Protein AF-A0A2S4UJG7-F1 (afdb_monomer_lite)

Secondary structure (DSSP, 8-state):
--HHHHHHHTT--SHHHHHHHHHTTSS-TT--HHHHHHHHHHHHHHTSSTTT--STT-HHHHHHHHHHHHHHHHHHHTTSSPPPPSS-GGG-----HHHHHHHHHHHHHHHHHHHHHHHHHHHHHTT----HHHH--THHHHHHHHHHHHH--BS-GGGGGGSB-SSS-----S-HHHHHTT-------SHHHHHHHHHTT-EEGGG--GGGGGSEEEEETTEEEEEES-HHHHHHHHHHHHHHTSS-TT-EEEEETTTTEEEEE--SS--EEEEEEEETTEES--HHHHHHHHHTB-PPPS-TTSPPPTTTT-B-SHHHHHHTTSEEEEETTGGGG--EES-HHHHHHHHHHHHH-S-------TTSPPPPGGGGG-----EE-S-GGGGS-TTTTTSSSGGGS-HHHHHHHHHHTTTTHHHHHTTS-----------

Structure (mmCIF, N/CA/C/O backbone):
data_AF-A0A2S4UJG7-F1
#
_entry.id   AF-A0A2S4UJG7-F1
#
loop_
_atom_site.group_PDB
_atom_site.id
_atom_site.type_symbol
_atom_site.label_atom_id
_atom_site.label_alt_id
_atom_site.label_comp_id
_atom_site.label_asym_id
_atom_site.label_entity_id
_atom_site.label_seq_id
_atom_site.pdbx_PDB_ins_code
_atom_site.Cartn_x
_atom_site.Cartn_y
_atom_site.Cartn_z
_atom_site.occupancy
_atom_site.B_iso_or_equiv
_atom_site.auth_seq_id
_atom_site.auth_comp_id
_atom_site.auth_asym_id
_atom_site.auth_atom_id
_atom_site.pdbx_PDB_model_num
ATOM 1 N N . MET A 1 1 ? -19.869 -29.076 2.966 1.00 80.56 1 MET A N 1
ATOM 2 C CA . MET A 1 1 ? -19.129 -28.437 4.079 1.00 80.56 1 MET A CA 1
ATOM 3 C C . MET A 1 1 ? -19.981 -27.490 4.918 1.00 80.56 1 MET A C 1
ATOM 5 O O . MET A 1 1 ? -19.703 -27.386 6.096 1.00 80.56 1 MET A O 1
ATOM 9 N N . LEU A 1 2 ? -21.026 -26.848 4.376 1.00 91.19 2 LEU A N 1
ATOM 10 C CA . LEU A 1 2 ? -21.854 -25.906 5.152 1.00 91.19 2 LEU A CA 1
ATOM 11 C C . LEU A 1 2 ? -22.964 -26.556 5.999 1.00 91.19 2 LEU A C 1
ATOM 13 O O . LEU A 1 2 ? -23.430 -25.937 6.946 1.00 91.19 2 LEU A O 1
ATOM 17 N N . LYS A 1 3 ? -23.379 -27.793 5.684 1.00 92.75 3 LYS A N 1
ATOM 18 C CA . LYS A 1 3 ? -24.480 -28.483 6.380 1.00 92.75 3 LYS A CA 1
ATOM 19 C C . LYS A 1 3 ? -24.284 -28.576 7.909 1.00 92.75 3 LYS A C 1
ATOM 21 O O . LYS A 1 3 ? -25.210 -28.173 8.601 1.00 92.75 3 LYS A O 1
ATOM 26 N N . PRO A 1 4 ? -23.114 -28.988 8.442 1.00 94.12 4 PRO A N 1
ATOM 27 C CA . PRO A 1 4 ? -22.906 -29.037 9.893 1.00 94.12 4 PRO A CA 1
ATOM 28 C C . PRO A 1 4 ? -23.055 -27.662 10.560 1.00 94.12 4 PRO A C 1
ATOM 30 O O . PRO A 1 4 ? -23.699 -27.538 11.591 1.00 94.12 4 PRO A O 1
ATOM 33 N N . CYS A 1 5 ? -22.551 -26.599 9.921 1.00 92.25 5 CYS A N 1
ATOM 34 C CA . CYS A 1 5 ? -22.690 -25.235 10.437 1.00 92.25 5 CYS A CA 1
ATOM 35 C C . CYS A 1 5 ? -24.155 -24.771 10.489 1.00 92.25 5 CYS A C 1
ATOM 37 O O . CYS A 1 5 ? -24.526 -23.992 11.363 1.00 92.25 5 CYS A O 1
ATOM 39 N N . LEU A 1 6 ? -24.987 -25.230 9.547 1.00 91.94 6 LEU A N 1
ATOM 40 C CA . LEU A 1 6 ? -26.423 -24.948 9.555 1.00 91.94 6 LEU A CA 1
ATOM 41 C C . LEU A 1 6 ? -27.137 -25.741 10.655 1.00 91.94 6 LEU A C 1
ATOM 43 O O . LEU A 1 6 ? -27.975 -25.174 11.351 1.00 91.94 6 LEU A O 1
ATOM 47 N N . GLU A 1 7 ? -26.777 -27.010 10.851 1.00 94.12 7 GLU A N 1
ATOM 48 C CA . GLU A 1 7 ? -27.315 -27.847 11.932 1.00 94.12 7 GLU A CA 1
ATOM 49 C C . GLU A 1 7 ? -27.023 -27.233 13.316 1.00 94.12 7 GLU A C 1
ATOM 51 O O . GLU A 1 7 ? -27.933 -27.141 14.140 1.00 94.12 7 GLU A O 1
ATOM 56 N N . ASP A 1 8 ? -25.821 -26.687 13.533 1.00 92.19 8 ASP A N 1
ATOM 57 C CA . ASP A 1 8 ? -25.451 -25.987 14.775 1.00 92.19 8 ASP A CA 1
ATOM 58 C C . ASP A 1 8 ? -26.303 -24.733 15.046 1.00 92.19 8 ASP A C 1
ATOM 60 O O . ASP A 1 8 ? -26.598 -24.400 16.197 1.00 92.19 8 ASP A O 1
ATOM 64 N N . SER A 1 9 ? -26.708 -24.020 13.990 1.00 92.69 9 SER A N 1
ATOM 65 C CA . SER A 1 9 ? -27.548 -22.817 14.095 1.00 92.69 9 SER A CA 1
ATOM 66 C C . SER A 1 9 ? -29.039 -23.107 14.282 1.00 92.69 9 SER A C 1
ATOM 68 O O . SER A 1 9 ? -29.785 -22.205 14.659 1.00 92.69 9 SER A O 1
ATOM 70 N N . PHE A 1 10 ? -29.483 -24.352 14.076 1.00 93.00 10 PHE A N 1
ATOM 71 C CA . PHE A 1 10 ? -30.899 -24.731 14.078 1.00 93.00 10 PHE A CA 1
ATOM 72 C C . PHE A 1 10 ? -31.697 -24.306 15.333 1.00 93.00 10 PHE A C 1
ATOM 74 O O . PHE A 1 10 ? -32.865 -23.943 15.186 1.00 93.00 10 PHE A O 1
ATOM 81 N N . PRO A 1 11 ? -31.131 -24.274 16.558 1.00 93.75 11 PRO A N 1
ATOM 82 C CA . PRO A 1 11 ? -31.857 -23.796 17.738 1.00 93.75 11 PRO A CA 1
ATOM 83 C C . PRO A 1 11 ? -32.218 -22.299 17.720 1.00 93.75 11 PRO A C 1
ATOM 85 O O . PRO A 1 11 ? -33.034 -21.863 18.531 1.00 93.75 11 PRO A O 1
ATOM 88 N N . ILE A 1 12 ? -31.604 -21.495 16.847 1.00 94.00 12 ILE A N 1
ATOM 89 C CA . ILE A 1 12 ? -31.778 -20.041 16.785 1.00 94.00 12 ILE A CA 1
ATOM 90 C C . ILE A 1 12 ? -32.483 -19.687 15.472 1.00 94.00 12 ILE A C 1
ATOM 92 O O . ILE A 1 12 ? -31.860 -19.641 14.418 1.00 94.00 12 ILE A O 1
ATOM 96 N N . GLN A 1 13 ? -33.787 -19.421 15.547 1.00 92.75 13 GLN A N 1
ATOM 97 C CA . GLN A 1 13 ? -34.616 -19.081 14.377 1.00 92.75 13 GLN A CA 1
ATOM 98 C C . GLN A 1 13 ? -34.970 -17.587 14.306 1.00 92.75 13 GLN A C 1
ATOM 100 O O . GLN A 1 13 ? -35.246 -17.060 13.233 1.00 92.75 13 GLN A O 1
ATOM 105 N N . GLU A 1 14 ? -34.932 -16.885 15.442 1.00 95.25 14 GLU A N 1
ATOM 106 C CA . GLU A 1 14 ? -35.290 -15.469 15.539 1.00 95.25 14 GLU A CA 1
ATOM 107 C C . GLU A 1 14 ? -34.059 -14.581 15.750 1.00 95.25 14 GLU A C 1
ATOM 109 O O . GLU A 1 14 ? -33.149 -14.910 16.521 1.00 95.25 14 GLU A O 1
ATOM 114 N N . GLN A 1 15 ? -34.065 -13.402 15.121 1.00 91.94 15 GLN A N 1
ATOM 115 C CA . GLN A 1 15 ? -32.984 -12.419 15.240 1.00 91.94 15 GLN A CA 1
ATOM 116 C C . GLN A 1 15 ? -32.762 -11.977 16.692 1.00 91.94 15 GLN A C 1
ATOM 118 O O . GLN A 1 15 ? -31.618 -11.855 17.128 1.00 91.94 15 GLN A O 1
ATOM 123 N N . GLU A 1 16 ? -33.830 -11.774 17.468 1.00 93.75 16 GLU A N 1
ATOM 124 C CA . GLU A 1 16 ? -33.702 -11.384 18.876 1.00 93.75 16 GLU A CA 1
ATOM 125 C C . GLU A 1 16 ? -32.988 -12.445 19.715 1.00 93.75 16 GLU A C 1
ATOM 127 O O . GLU A 1 16 ? -32.179 -12.116 20.583 1.00 93.75 16 GLU A O 1
ATOM 132 N N . VAL A 1 17 ? -33.260 -13.726 19.454 1.00 94.12 17 VAL A N 1
ATOM 133 C CA . VAL A 1 17 ? -32.611 -14.840 20.156 1.00 94.12 17 VAL A CA 1
ATOM 134 C C . VAL A 1 17 ? -31.121 -14.878 19.813 1.00 94.12 17 VAL A C 1
ATOM 136 O O . VAL A 1 17 ? -30.291 -15.081 20.702 1.00 94.12 17 VAL A O 1
ATOM 139 N N . ALA A 1 18 ? -30.763 -14.602 18.555 1.00 94.00 18 ALA A N 1
ATOM 140 C CA . ALA A 1 18 ? -29.372 -14.487 18.121 1.00 94.00 18 ALA A CA 1
ATOM 141 C C . ALA A 1 18 ? -28.648 -13.306 18.794 1.00 94.00 18 ALA A C 1
ATOM 143 O O . ALA A 1 18 ? -27.538 -13.458 19.308 1.00 94.00 18 ALA A O 1
ATOM 144 N N . LEU A 1 19 ? -29.287 -12.135 18.847 1.00 93.44 19 LEU A N 1
ATOM 145 C CA . LEU A 1 19 ? -28.739 -10.949 19.509 1.00 93.44 19 LEU A CA 1
ATOM 146 C C . LEU A 1 19 ? -28.573 -11.172 21.018 1.00 93.44 19 LEU A C 1
ATOM 148 O O . LEU A 1 19 ? -27.538 -10.817 21.583 1.00 93.44 19 LEU A O 1
ATOM 152 N N . ASP A 1 20 ? -29.535 -11.823 21.676 1.00 92.25 20 ASP A N 1
ATOM 153 C CA . ASP A 1 20 ? -29.413 -12.178 23.091 1.00 92.25 20 ASP A CA 1
ATOM 154 C C . ASP A 1 20 ? -28.270 -13.180 23.326 1.00 92.25 20 ASP A C 1
ATOM 156 O O . ASP A 1 20 ? -27.516 -13.051 24.294 1.00 92.25 20 ASP A O 1
ATOM 160 N N . PHE A 1 21 ? -28.084 -14.146 22.421 1.00 92.19 21 PHE A N 1
ATOM 161 C CA . PHE A 1 21 ? -26.987 -15.116 22.474 1.00 92.19 21 PHE A CA 1
ATOM 162 C C . PHE A 1 21 ? -25.604 -14.451 22.393 1.00 92.19 21 PHE A C 1
ATOM 164 O O . PHE A 1 21 ? -24.683 -14.868 23.108 1.00 92.19 21 PHE A O 1
ATOM 171 N N . ILE A 1 22 ? -25.466 -13.411 21.563 1.00 92.19 22 ILE A N 1
ATOM 172 C CA . ILE A 1 22 ? -24.257 -12.579 21.467 1.00 92.19 22 ILE A CA 1
ATOM 173 C C . ILE A 1 22 ? -24.094 -11.748 22.743 1.00 92.19 22 ILE A C 1
ATOM 175 O O . ILE A 1 22 ? -23.045 -11.798 23.384 1.00 92.19 22 ILE A O 1
ATOM 179 N N . GLY A 1 23 ? -25.144 -11.035 23.160 1.00 89.94 23 GLY A N 1
ATOM 180 C CA . GLY A 1 23 ? -25.108 -10.141 24.317 1.00 89.94 23 GLY A CA 1
ATOM 181 C C . GLY A 1 23 ? -24.772 -10.854 25.630 1.00 89.94 23 GLY A C 1
ATOM 182 O O . GLY A 1 23 ? -24.049 -10.303 26.457 1.00 89.94 23 GLY A O 1
ATOM 183 N N . ARG A 1 24 ? -25.211 -12.109 25.813 1.00 89.38 24 ARG A N 1
ATOM 184 C CA . ARG A 1 24 ? -24.836 -12.950 26.970 1.00 89.38 24 ARG A CA 1
ATOM 185 C C . ARG A 1 24 ? -23.340 -13.261 27.051 1.00 89.38 24 ARG A C 1
ATOM 187 O O . ARG A 1 24 ? -22.842 -13.493 28.146 1.00 89.38 24 ARG A O 1
ATOM 194 N N . ARG A 1 25 ? -22.643 -13.298 25.912 1.00 89.88 25 ARG A N 1
ATOM 195 C CA . ARG A 1 25 ? -21.194 -13.560 25.813 1.00 89.88 25 ARG A CA 1
ATOM 196 C C . ARG A 1 25 ? -20.362 -12.278 25.773 1.00 89.88 25 ARG A C 1
ATOM 198 O O . ARG A 1 25 ? -19.149 -12.337 25.591 1.00 89.88 25 ARG A O 1
ATOM 205 N N . GLY A 1 26 ? -21.016 -11.132 25.937 1.00 84.19 26 GLY A N 1
ATOM 206 C CA . GLY A 1 26 ? -20.371 -9.842 26.096 1.00 84.19 26 GLY A CA 1
ATOM 207 C C . GLY A 1 26 ? -19.543 -9.738 27.372 1.00 84.19 26 GLY A C 1
ATOM 208 O O . GLY A 1 26 ? -19.670 -10.535 28.299 1.00 84.19 26 GLY A O 1
ATOM 209 N N . THR A 1 27 ? -18.720 -8.695 27.449 1.00 84.12 27 THR A N 1
ATOM 210 C CA . THR A 1 27 ? -17.917 -8.401 28.647 1.00 84.12 27 THR A CA 1
ATOM 211 C C . THR A 1 27 ? -18.762 -7.914 29.827 1.00 84.12 27 THR A C 1
ATOM 213 O O . THR A 1 27 ? -18.353 -8.064 30.977 1.00 84.12 27 THR A O 1
ATOM 216 N N . ALA A 1 28 ? -19.939 -7.342 29.563 1.00 78.88 28 ALA A N 1
ATOM 217 C CA . ALA A 1 28 ? -20.865 -6.866 30.583 1.00 78.88 28 ALA A CA 1
ATOM 218 C C . ALA A 1 28 ? -21.823 -7.986 31.025 1.00 78.88 28 ALA A C 1
ATOM 220 O O . ALA A 1 28 ? -22.809 -8.291 30.352 1.00 78.88 28 ALA A O 1
ATOM 221 N N . THR A 1 29 ? -21.540 -8.594 32.177 1.00 79.94 29 THR A N 1
ATOM 222 C CA . THR A 1 29 ? -22.391 -9.625 32.785 1.00 79.94 29 THR A CA 1
ATOM 223 C C . THR A 1 29 ? -23.567 -9.002 33.553 1.00 79.94 29 THR A C 1
ATOM 225 O O . THR A 1 29 ? -23.486 -7.883 34.053 1.00 79.94 29 THR A O 1
ATOM 228 N N . GLY A 1 30 ? -24.701 -9.712 33.631 1.00 80.38 30 GLY A N 1
ATOM 229 C CA . GLY A 1 30 ? -25.866 -9.288 34.428 1.00 80.38 30 GLY A CA 1
ATOM 230 C C . GLY A 1 30 ? -26.796 -8.247 33.782 1.00 80.38 30 GLY A C 1
ATOM 231 O O . GLY A 1 30 ? -27.670 -7.704 34.453 1.00 80.38 30 GLY A O 1
ATOM 232 N N . LEU A 1 31 ? -26.649 -7.962 32.485 1.00 84.81 31 LEU A N 1
ATOM 233 C CA . LEU A 1 31 ? -27.536 -7.042 31.766 1.00 84.81 31 LEU A CA 1
ATOM 234 C C . LEU A 1 31 ? -28.944 -7.636 31.543 1.00 84.81 31 LEU A C 1
ATOM 236 O O . LEU A 1 31 ? -29.110 -8.829 31.258 1.00 84.81 31 LEU A O 1
ATOM 240 N N . SER A 1 32 ? -29.970 -6.778 31.602 1.00 91.06 32 SER A N 1
ATOM 241 C CA . SER A 1 32 ? -31.331 -7.136 31.177 1.00 91.06 32 SER A CA 1
ATOM 242 C C . SER A 1 32 ? -31.357 -7.525 29.693 1.00 91.06 32 SER A C 1
ATOM 244 O O . SER A 1 32 ? -30.469 -7.134 28.933 1.00 91.06 32 SER A O 1
ATOM 246 N N . ARG A 1 33 ? -32.372 -8.293 29.267 1.00 89.19 33 ARG A N 1
ATOM 247 C CA . ARG A 1 33 ? -32.507 -8.743 27.867 1.00 89.19 33 ARG A CA 1
ATOM 248 C C . ARG A 1 33 ? -32.456 -7.565 26.889 1.00 89.19 33 ARG A C 1
ATOM 250 O O . ARG A 1 33 ? -31.659 -7.583 25.965 1.00 89.19 33 ARG A O 1
ATOM 257 N N . GLU A 1 34 ? -33.205 -6.498 27.150 1.00 91.38 34 GLU A N 1
ATOM 258 C CA . GLU A 1 34 ? -33.222 -5.309 26.285 1.00 91.38 34 GLU A CA 1
ATOM 259 C C . GLU A 1 34 ? -31.842 -4.637 26.159 1.00 91.38 34 GLU A C 1
ATOM 261 O O . GLU A 1 34 ? -31.417 -4.258 25.069 1.00 91.38 34 GLU A O 1
ATOM 266 N N . LYS A 1 35 ? -31.093 -4.536 27.267 1.00 90.62 35 LYS A N 1
ATOM 267 C CA . LYS A 1 35 ? -29.735 -3.975 27.249 1.00 90.62 35 LYS A CA 1
ATOM 268 C C . LYS A 1 35 ? -28.751 -4.885 26.514 1.00 90.62 35 LYS A C 1
ATOM 270 O O . LYS A 1 35 ? -27.841 -4.376 25.870 1.00 90.62 35 LYS A O 1
ATOM 275 N N . ARG A 1 36 ? -28.933 -6.210 26.584 1.00 91.44 36 ARG A N 1
ATOM 276 C CA . ARG A 1 36 ? -28.134 -7.183 25.821 1.00 91.44 36 ARG A CA 1
ATOM 277 C C . ARG A 1 36 ? -28.356 -7.058 24.321 1.00 91.44 36 ARG A C 1
ATOM 279 O O . ARG A 1 36 ? -27.375 -7.084 23.588 1.00 91.44 36 ARG A O 1
ATOM 286 N N . LEU A 1 37 ? -29.605 -6.879 23.888 1.00 92.75 37 LEU A N 1
ATOM 287 C CA . LEU A 1 37 ? -29.937 -6.668 22.477 1.00 92.75 37 LEU A CA 1
ATOM 288 C C . LEU A 1 37 ? -29.241 -5.413 21.936 1.00 92.75 37 LEU A C 1
ATOM 290 O O . LEU A 1 37 ? -28.453 -5.515 21.001 1.00 92.75 37 LEU A O 1
ATOM 294 N N . LYS A 1 38 ? -29.419 -4.267 22.610 1.00 91.25 38 LYS A N 1
ATOM 295 C CA . LYS A 1 38 ? -28.764 -2.999 22.232 1.00 91.25 38 LYS A CA 1
ATOM 296 C C . LYS A 1 38 ? -27.236 -3.111 22.212 1.00 91.25 38 LYS A C 1
ATOM 298 O O . LYS A 1 38 ? -26.582 -2.591 21.316 1.00 91.25 38 LYS A O 1
ATOM 303 N N . TYR A 1 39 ? -26.660 -3.815 23.186 1.00 91.38 39 TYR A N 1
ATOM 304 C CA . TYR A 1 39 ? -25.217 -4.045 23.244 1.00 91.38 39 TYR A CA 1
ATOM 305 C C . TYR A 1 39 ? -24.711 -4.912 22.079 1.00 91.38 39 TYR A C 1
ATOM 307 O O . TYR A 1 39 ? -23.677 -4.608 21.485 1.00 91.38 39 TYR A O 1
ATOM 315 N N . ALA A 1 40 ? -25.437 -5.974 21.720 1.00 91.88 40 ALA A N 1
ATOM 316 C CA . ALA A 1 40 ? -25.094 -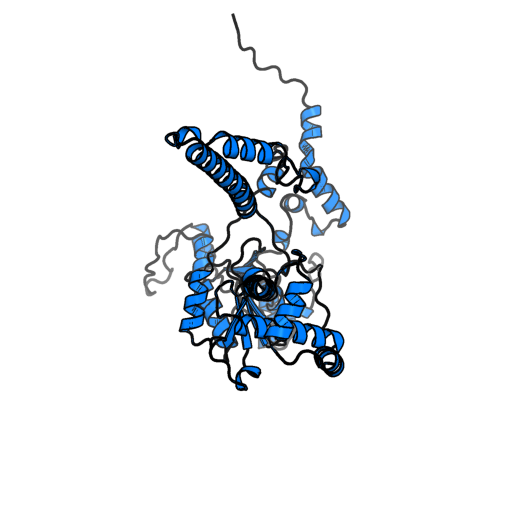6.820 20.581 1.00 91.88 40 ALA A CA 1
ATOM 317 C C . ALA A 1 40 ? -25.202 -6.060 19.247 1.00 91.88 40 ALA A C 1
ATOM 319 O O . ALA A 1 40 ? -24.316 -6.186 18.402 1.00 91.88 40 ALA A O 1
ATOM 320 N N . GLU A 1 41 ? -26.234 -5.230 19.075 1.00 90.50 41 GLU A N 1
ATOM 321 C CA . GLU A 1 41 ? -26.373 -4.346 17.911 1.00 90.50 41 GLU A CA 1
ATOM 322 C C . GLU A 1 41 ? -25.203 -3.362 17.803 1.00 90.50 41 GLU A C 1
ATOM 324 O O . GLU A 1 41 ? -24.621 -3.211 16.728 1.00 90.50 41 GLU A O 1
ATOM 329 N N . GLU A 1 42 ? -24.783 -2.764 18.921 1.00 90.44 42 GLU A N 1
ATOM 330 C CA . GLU A 1 42 ? -23.636 -1.855 18.945 1.00 90.44 42 GLU A CA 1
ATOM 331 C C . GLU A 1 42 ? -22.330 -2.558 18.535 1.00 90.44 42 GLU A C 1
ATOM 333 O O . GLU A 1 42 ? -21.543 -1.992 17.771 1.00 90.44 42 GLU A O 1
ATOM 338 N N . ILE A 1 43 ? -22.115 -3.808 18.968 1.00 91.38 43 ILE A N 1
ATOM 339 C CA . ILE A 1 43 ? -20.970 -4.626 18.533 1.00 91.38 43 ILE A CA 1
ATOM 340 C C . ILE A 1 43 ? -21.024 -4.865 17.023 1.00 91.38 43 ILE A C 1
ATOM 342 O O . ILE A 1 43 ? -20.038 -4.633 16.321 1.00 91.38 43 ILE A O 1
ATOM 346 N N . LEU A 1 44 ? -22.164 -5.315 16.498 1.00 90.69 44 LEU A N 1
ATOM 347 C CA . LEU A 1 44 ? -22.313 -5.591 15.067 1.00 90.69 44 LEU A CA 1
ATOM 348 C C . LEU A 1 44 ? -22.148 -4.321 14.220 1.00 90.69 44 LEU A C 1
ATOM 350 O O . LEU A 1 44 ? -21.641 -4.369 13.097 1.00 90.69 44 LEU A O 1
ATOM 354 N N . GLN A 1 45 ? -22.517 -3.162 14.760 1.00 90.06 45 GLN A N 1
ATOM 355 C CA . GLN A 1 45 ? -22.375 -1.884 14.081 1.00 90.06 45 GLN A CA 1
ATOM 356 C C . GLN A 1 45 ? -20.945 -1.327 14.135 1.00 90.06 45 GLN A C 1
ATOM 358 O O . GLN A 1 45 ? -20.433 -0.894 13.100 1.00 90.06 45 GLN A O 1
ATOM 363 N N . LYS A 1 46 ? -20.292 -1.325 15.301 1.00 89.94 46 LYS A N 1
ATOM 364 C CA . LYS A 1 46 ? -19.019 -0.610 15.514 1.00 89.94 46 LYS A CA 1
ATOM 365 C C . LYS A 1 46 ? -17.787 -1.511 15.514 1.00 89.94 46 LYS A C 1
ATOM 367 O O . LYS A 1 46 ? -16.733 -1.066 15.071 1.00 89.94 46 LYS A O 1
ATOM 372 N N . GLU A 1 47 ? -17.906 -2.749 15.986 1.00 90.75 47 GLU A N 1
ATOM 373 C CA . GLU A 1 47 ? -16.770 -3.665 16.178 1.00 90.75 47 GLU A CA 1
ATOM 374 C C . GLU A 1 47 ? -16.656 -4.697 15.044 1.00 90.75 47 GLU A C 1
ATOM 376 O O . GLU A 1 47 ? -15.555 -5.012 14.592 1.00 90.75 47 GLU A O 1
ATOM 381 N N . MET A 1 48 ? -17.780 -5.210 14.529 1.00 91.25 48 MET A N 1
ATOM 382 C CA . MET A 1 48 ? -17.766 -6.130 13.387 1.00 91.25 48 MET A CA 1
ATOM 383 C C . MET A 1 48 ? -17.487 -5.361 12.086 1.00 91.25 48 MET A C 1
ATOM 385 O O . MET A 1 48 ? -18.278 -4.509 11.682 1.00 91.25 48 MET A O 1
ATOM 389 N N . LEU A 1 49 ? -16.386 -5.694 11.401 1.00 92.06 49 LEU A N 1
ATOM 390 C CA . LEU A 1 49 ? -16.003 -5.140 10.088 1.00 92.06 49 LEU A CA 1
ATOM 391 C C . LEU A 1 49 ? -16.098 -3.591 10.015 1.00 92.06 49 LEU A C 1
ATOM 393 O O . LEU A 1 49 ? -16.819 -3.048 9.172 1.00 92.06 49 LEU A O 1
ATOM 397 N N . PRO A 1 50 ? -15.354 -2.855 10.867 1.00 91.12 50 PRO A N 1
ATOM 398 C CA . PRO A 1 50 ? -15.480 -1.398 11.010 1.00 91.12 50 PRO A CA 1
ATOM 399 C C . PRO A 1 50 ? -15.055 -0.607 9.766 1.00 91.12 50 PRO A C 1
ATOM 401 O O . PRO A 1 50 ? -15.452 0.542 9.598 1.00 91.12 50 PRO A O 1
ATOM 404 N N . HIS A 1 51 ? -14.236 -1.209 8.901 1.00 85.56 51 HIS A N 1
ATOM 405 C CA . HIS A 1 51 ? -13.722 -0.587 7.680 1.00 85.56 51 HIS A CA 1
ATOM 406 C C . HIS A 1 51 ? -14.782 -0.457 6.576 1.00 85.56 51 HIS A C 1
ATOM 408 O O . HIS A 1 51 ? -14.616 0.374 5.693 1.00 85.56 51 HIS A O 1
ATOM 414 N N . ILE A 1 52 ? -15.856 -1.254 6.622 1.00 87.12 52 ILE A N 1
ATOM 415 C CA . ILE A 1 52 ? -16.930 -1.217 5.619 1.00 87.12 52 ILE A CA 1
ATOM 416 C C . ILE A 1 52 ? -17.887 -0.067 5.925 1.00 87.12 52 ILE A C 1
ATOM 418 O O . ILE A 1 52 ? -18.138 0.785 5.079 1.00 87.12 52 ILE A O 1
ATOM 422 N N . SER A 1 53 ? -18.438 -0.049 7.139 1.00 84.81 53 SER A N 1
ATOM 423 C CA . SER A 1 53 ? -19.288 1.036 7.622 1.00 84.81 53 SER A CA 1
ATOM 424 C C . SER A 1 53 ? -19.510 0.922 9.129 1.00 84.81 53 SER A C 1
ATOM 426 O O . SER A 1 53 ? -19.623 -0.181 9.667 1.00 84.81 53 SER A O 1
ATOM 428 N N . MET A 1 54 ? -19.620 2.072 9.795 1.00 87.00 54 MET A N 1
ATOM 429 C CA . MET A 1 54 ? -20.101 2.190 11.180 1.00 87.00 54 MET A CA 1
ATOM 430 C C . MET A 1 54 ? -21.501 2.822 11.253 1.00 87.00 54 MET A C 1
ATOM 432 O O . MET A 1 54 ? -22.032 3.027 12.345 1.00 87.00 54 MET A O 1
ATOM 436 N N . SER A 1 55 ? -22.095 3.160 10.107 1.00 86.50 55 SER A N 1
ATOM 437 C CA . SER A 1 55 ? -23.413 3.790 10.034 1.00 86.50 55 SER A CA 1
ATOM 438 C C . SER A 1 55 ? -24.531 2.771 10.243 1.00 86.50 55 SER A C 1
ATOM 440 O O . SER A 1 55 ? -24.390 1.587 9.922 1.00 86.50 55 SER A O 1
ATOM 442 N N . GLU A 1 56 ? -25.658 3.245 10.764 1.00 84.56 56 GLU A N 1
ATOM 443 C CA . GLU A 1 56 ? -26.865 2.436 10.934 1.00 84.56 56 GLU A CA 1
ATOM 444 C C . GLU A 1 56 ? -27.422 1.990 9.569 1.00 84.56 56 GLU A C 1
ATOM 446 O O . GLU A 1 56 ? -27.249 2.665 8.553 1.00 84.56 56 GLU A O 1
ATOM 451 N N . GLY A 1 57 ? -28.050 0.811 9.524 1.00 82.31 57 GLY A N 1
ATOM 452 C CA . GLY A 1 57 ? -28.689 0.276 8.313 1.00 82.31 57 GLY A CA 1
ATOM 453 C C . GLY A 1 57 ? -27.756 -0.366 7.274 1.00 82.31 57 GLY A C 1
ATOM 454 O O . GLY A 1 57 ? -28.234 -0.895 6.279 1.00 82.31 57 GLY A O 1
ATOM 455 N N . GLN A 1 58 ? -26.436 -0.399 7.494 1.00 79.88 58 GLN A N 1
ATOM 456 C CA . GLN A 1 58 ? -25.458 -0.974 6.546 1.00 79.88 58 GLN A CA 1
ATOM 457 C C . GLN A 1 58 ? -25.113 -2.455 6.820 1.00 79.88 58 GLN A C 1
ATOM 459 O O . GLN A 1 58 ? -24.066 -2.954 6.400 1.00 79.88 58 GLN A O 1
ATOM 464 N N . GLY A 1 59 ? -25.993 -3.184 7.518 1.00 82.12 59 GLY A N 1
ATOM 465 C CA . GLY A 1 59 ? -25.788 -4.598 7.867 1.00 82.12 59 GLY A CA 1
ATOM 466 C C . GLY A 1 59 ? -25.651 -5.519 6.649 1.00 82.12 59 GLY A C 1
ATOM 467 O O . GLY A 1 59 ? -24.852 -6.454 6.675 1.00 82.12 59 GLY A O 1
ATOM 468 N N . GLY A 1 60 ? -26.347 -5.207 5.549 1.00 86.25 60 GLY A N 1
ATOM 469 C CA . GLY A 1 60 ? -26.285 -5.983 4.306 1.00 86.25 60 GLY A CA 1
ATOM 470 C C . GLY A 1 60 ? -24.870 -6.072 3.724 1.00 86.25 60 GLY A C 1
ATOM 471 O O . GLY A 1 60 ? -24.379 -7.169 3.468 1.00 86.25 60 GLY A O 1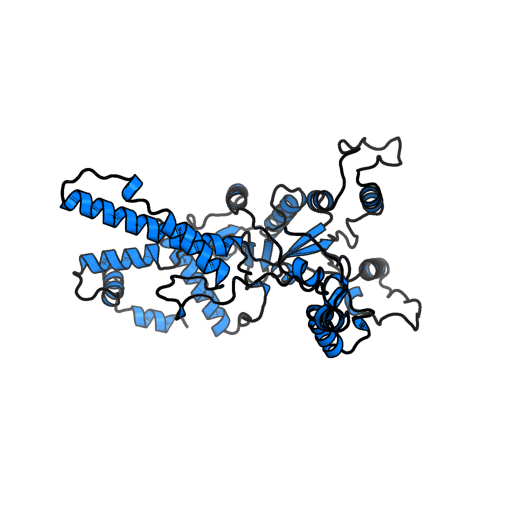
ATOM 472 N N . LYS A 1 61 ? -24.157 -4.942 3.602 1.00 86.62 61 LYS A N 1
ATOM 473 C CA . LYS A 1 61 ? -22.773 -4.916 3.080 1.00 86.62 61 LYS A CA 1
ATOM 474 C C . LYS A 1 61 ? -21.820 -5.763 3.921 1.00 86.62 61 LYS A C 1
ATOM 476 O O . LYS A 1 61 ? -20.985 -6.485 3.378 1.00 86.62 61 LYS A O 1
ATOM 481 N N . LYS A 1 62 ? -21.971 -5.715 5.250 1.00 91.00 62 LYS A N 1
ATOM 482 C CA . LYS A 1 62 ? -21.176 -6.537 6.173 1.00 91.00 62 LYS A CA 1
ATOM 483 C C . LYS A 1 62 ? -21.468 -8.024 6.000 1.00 91.00 62 LYS A C 1
ATOM 485 O O . LYS A 1 62 ? -20.530 -8.815 5.985 1.00 91.00 62 LYS A O 1
ATOM 490 N N . ALA A 1 63 ? -22.736 -8.396 5.824 1.00 90.12 63 ALA A N 1
ATOM 491 C CA . ALA A 1 63 ? -23.131 -9.779 5.579 1.00 90.12 63 ALA A CA 1
ATOM 492 C C . ALA A 1 63 ? -22.521 -10.324 4.275 1.00 90.12 63 ALA A C 1
ATOM 494 O O . ALA A 1 63 ? -21.963 -11.420 4.280 1.00 90.12 63 ALA A O 1
ATOM 495 N N . TYR A 1 64 ? -22.530 -9.541 3.189 1.00 88.44 64 TYR A N 1
ATOM 496 C CA . TYR A 1 64 ? -21.888 -9.933 1.928 1.00 88.44 64 TYR A CA 1
ATOM 497 C C . TYR A 1 64 ? -20.382 -10.132 2.072 1.00 88.44 64 TYR A C 1
ATOM 499 O O . TYR A 1 64 ? -19.845 -11.145 1.625 1.00 88.44 64 TYR A O 1
ATOM 507 N N . PHE A 1 65 ? -19.694 -9.198 2.728 1.00 91.44 65 PHE A N 1
ATOM 508 C CA . PHE A 1 65 ? -18.259 -9.329 2.955 1.00 91.44 65 PHE A CA 1
ATOM 509 C C . PHE A 1 65 ? -17.928 -10.525 3.857 1.00 91.44 65 PHE A C 1
ATOM 511 O O . PHE A 1 65 ? -16.973 -11.254 3.599 1.00 91.44 65 PHE A O 1
ATOM 518 N N . PHE A 1 66 ? -18.746 -10.788 4.876 1.00 93.06 66 PHE A N 1
ATOM 519 C CA . PHE A 1 66 ? -18.607 -11.975 5.714 1.00 93.06 66 PHE A CA 1
ATOM 520 C C . PHE A 1 66 ? -18.813 -13.271 4.912 1.00 93.06 66 PHE A C 1
ATOM 522 O O . PHE A 1 66 ? -18.021 -14.206 5.026 1.00 93.06 66 PHE A O 1
ATOM 529 N N . GLY A 1 67 ? -19.809 -13.302 4.022 1.00 92.25 67 GLY A N 1
ATOM 530 C CA . GLY A 1 67 ? -20.002 -14.396 3.068 1.00 92.25 67 GLY A CA 1
ATOM 531 C C . GLY A 1 67 ? -18.800 -14.587 2.139 1.00 92.25 67 GLY A C 1
ATOM 532 O O . GLY A 1 67 ? -18.370 -15.717 1.913 1.00 92.25 67 GLY A O 1
ATOM 533 N N . TYR A 1 68 ? -18.193 -13.496 1.667 1.00 91.50 68 TYR A N 1
ATOM 534 C CA . TYR A 1 68 ? -16.955 -13.524 0.886 1.00 91.50 68 TYR A CA 1
ATOM 535 C C . TYR A 1 68 ? -15.773 -14.113 1.678 1.00 91.50 68 TYR A C 1
ATOM 537 O O . TYR A 1 68 ? -15.028 -14.937 1.144 1.00 91.50 68 TYR A O 1
ATOM 545 N N . MET A 1 69 ? -15.631 -13.778 2.965 1.00 94.44 69 MET A N 1
ATOM 546 C CA . MET A 1 69 ? -14.609 -14.380 3.834 1.00 94.44 69 MET A CA 1
ATOM 547 C C . MET A 1 69 ? -14.796 -15.897 3.965 1.00 94.44 69 MET A C 1
ATOM 549 O O . MET A 1 69 ? -13.834 -16.652 3.814 1.00 94.44 69 MET A O 1
ATOM 553 N N . ILE A 1 70 ? -16.034 -16.353 4.190 1.00 94.69 70 ILE A N 1
ATOM 554 C CA . ILE A 1 70 ? -16.361 -17.786 4.251 1.00 94.69 70 ILE A CA 1
ATOM 555 C C . ILE A 1 70 ? -16.077 -18.453 2.903 1.00 94.69 70 ILE A C 1
ATOM 557 O O . ILE A 1 70 ? -15.491 -19.532 2.864 1.00 94.69 70 ILE A O 1
ATOM 561 N N . HIS A 1 71 ? -16.443 -17.813 1.791 1.00 92.38 71 HIS A N 1
ATOM 562 C CA . HIS A 1 71 ? -16.177 -18.332 0.454 1.00 92.38 71 HIS A CA 1
ATOM 563 C C . HIS A 1 71 ? -14.680 -18.575 0.225 1.00 92.38 71 HIS A C 1
ATOM 565 O O . HIS A 1 71 ? -14.304 -19.669 -0.198 1.00 92.38 71 HIS A O 1
ATOM 571 N N . ARG A 1 72 ? -13.815 -17.614 0.580 1.00 92.44 72 ARG A N 1
ATOM 572 C CA . ARG A 1 72 ? -12.356 -17.786 0.478 1.00 92.44 72 ARG A CA 1
ATOM 573 C C . ARG A 1 72 ? -11.834 -18.915 1.364 1.00 92.44 72 ARG A C 1
ATOM 575 O O . ARG A 1 72 ? -11.010 -19.703 0.908 1.00 92.44 72 ARG A O 1
ATOM 582 N N . LEU A 1 73 ? -12.349 -19.036 2.588 1.00 94.62 73 LEU A N 1
ATOM 583 C CA . LEU A 1 73 ? -11.998 -20.137 3.486 1.00 94.62 73 LEU A CA 1
ATOM 584 C C . LEU A 1 73 ? -12.380 -21.501 2.888 1.00 94.62 73 LEU A C 1
ATOM 586 O O . LEU A 1 73 ? -11.590 -22.440 2.940 1.00 94.62 73 LEU A O 1
ATOM 590 N N . LEU A 1 74 ? -13.563 -21.609 2.278 1.00 94.62 74 LEU A N 1
ATOM 591 C CA . LEU A 1 74 ? -14.013 -22.838 1.622 1.00 94.62 74 LEU A CA 1
ATOM 592 C C . LEU A 1 74 ? -13.166 -23.185 0.393 1.00 94.62 74 LEU A C 1
ATOM 594 O O . LEU A 1 74 ? -12.886 -24.360 0.176 1.00 94.62 74 LEU A O 1
ATOM 598 N N . LEU A 1 75 ? -12.752 -22.196 -0.407 1.00 93.44 75 LEU A N 1
ATOM 599 C CA . LEU A 1 75 ? -11.872 -22.429 -1.558 1.00 93.44 75 LEU A CA 1
ATOM 600 C C . LEU A 1 75 ? -10.519 -23.004 -1.130 1.00 93.44 75 LEU A C 1
ATOM 602 O O . LEU A 1 75 ? -10.048 -23.953 -1.758 1.00 93.44 75 LEU A O 1
ATOM 606 N N . ALA A 1 76 ? -9.941 -22.470 -0.051 1.00 93.81 76 ALA A N 1
ATOM 607 C CA . ALA A 1 76 ? -8.714 -22.994 0.539 1.00 93.81 76 ALA A CA 1
ATOM 608 C C . ALA A 1 76 ? -8.925 -24.407 1.109 1.00 93.81 76 ALA A C 1
ATOM 610 O O . ALA A 1 76 ? -8.162 -25.315 0.802 1.00 93.81 76 ALA A O 1
ATOM 611 N N . ALA A 1 77 ? -10.007 -24.634 1.861 1.00 94.81 77 ALA A N 1
ATOM 612 C CA . ALA A 1 77 ? -10.317 -25.947 2.434 1.00 94.81 77 ALA A CA 1
ATOM 613 C C . ALA A 1 77 ? -10.583 -27.033 1.371 1.00 94.81 77 ALA A C 1
ATOM 615 O O . ALA A 1 77 ? -10.344 -28.212 1.618 1.00 94.81 77 ALA A O 1
ATOM 616 N N . LEU A 1 78 ? -11.074 -26.651 0.187 1.00 95.56 78 LEU A N 1
ATOM 617 C CA . LEU A 1 78 ? -11.270 -27.545 -0.960 1.00 95.56 78 LEU A CA 1
ATOM 618 C C . LEU A 1 78 ? -10.036 -27.655 -1.872 1.00 95.56 78 LEU A C 1
ATOM 620 O O . LEU A 1 78 ? -10.150 -28.263 -2.935 1.00 95.56 78 LEU A O 1
ATOM 624 N N . ASN A 1 79 ? -8.899 -27.046 -1.513 1.00 93.88 79 ASN A N 1
ATOM 625 C CA . ASN A 1 79 ? -7.689 -26.965 -2.343 1.00 93.88 79 ASN A CA 1
ATOM 626 C C . ASN A 1 79 ? -7.944 -26.422 -3.764 1.00 93.88 79 ASN A C 1
ATOM 628 O O . ASN A 1 79 ? -7.264 -26.785 -4.718 1.00 93.88 79 ASN A O 1
ATOM 632 N N . ARG A 1 80 ? -8.949 -25.553 -3.934 1.00 92.50 80 ARG A N 1
ATOM 633 C CA . ARG A 1 80 ? -9.213 -24.863 -5.214 1.00 92.50 80 ARG A CA 1
ATOM 634 C C . ARG A 1 80 ? -8.340 -23.623 -5.394 1.00 92.50 80 ARG A C 1
ATOM 636 O O . ARG A 1 80 ? -8.218 -23.101 -6.504 1.00 92.50 80 ARG A O 1
ATOM 643 N N . ARG A 1 81 ? -7.772 -23.148 -4.289 1.00 90.62 81 ARG A N 1
ATOM 644 C CA . ARG A 1 81 ? -6.930 -21.968 -4.191 1.00 90.62 81 ARG A CA 1
ATOM 645 C C . ARG A 1 81 ? -5.771 -22.267 -3.248 1.00 90.62 81 ARG A C 1
ATOM 647 O O . ARG A 1 81 ? -5.974 -22.917 -2.224 1.00 90.62 81 ARG A O 1
ATOM 654 N N . ASP A 1 82 ? -4.601 -21.750 -3.593 1.00 91.44 82 ASP A N 1
ATOM 655 C CA . ASP A 1 82 ? -3.415 -21.818 -2.749 1.00 91.44 82 ASP A CA 1
ATOM 656 C C . ASP A 1 82 ? -3.569 -20.927 -1.508 1.00 91.44 82 ASP A C 1
ATOM 658 O O . ASP A 1 82 ? -4.331 -19.951 -1.494 1.00 91.44 82 ASP A O 1
ATOM 662 N N . LEU A 1 83 ? -2.861 -21.287 -0.440 1.00 93.12 83 LEU A N 1
ATOM 663 C CA . LEU A 1 83 ? -2.849 -20.502 0.790 1.00 93.12 83 LEU A CA 1
ATOM 664 C C . LEU A 1 83 ? -2.126 -19.172 0.554 1.00 93.12 83 LEU A C 1
ATOM 666 O O . LEU A 1 83 ? -1.121 -19.120 -0.152 1.00 93.12 83 LEU A O 1
ATOM 670 N N . ASP A 1 84 ? -2.636 -18.102 1.163 1.00 91.00 84 ASP A N 1
ATOM 671 C CA . ASP A 1 84 ? -2.007 -16.786 1.056 1.00 91.00 84 ASP A CA 1
ATOM 672 C C . ASP A 1 84 ? -0.627 -16.796 1.744 1.00 91.00 84 ASP A C 1
ATOM 674 O O . ASP A 1 84 ? -0.493 -17.227 2.894 1.00 91.00 84 ASP A O 1
ATOM 678 N N . ASP A 1 85 ? 0.392 -16.275 1.058 1.00 90.56 85 ASP A N 1
ATOM 679 C CA . ASP A 1 85 ? 1.746 -16.144 1.595 1.00 90.56 85 ASP A CA 1
ATOM 680 C C . ASP A 1 85 ? 1.861 -14.930 2.536 1.00 90.56 85 ASP A C 1
ATOM 682 O O . ASP A 1 85 ? 1.621 -13.780 2.156 1.00 90.56 85 ASP A O 1
ATOM 686 N N . ARG A 1 86 ? 2.261 -15.182 3.787 1.00 86.06 86 ARG A N 1
ATOM 687 C CA . ARG A 1 86 ? 2.483 -14.144 4.806 1.00 86.06 86 ARG A CA 1
ATOM 688 C C . ARG A 1 86 ? 3.796 -13.390 4.587 1.00 86.06 86 ARG A C 1
ATOM 690 O O . ARG A 1 86 ? 3.964 -12.274 5.094 1.00 86.06 86 ARG A O 1
ATOM 697 N N . ASP A 1 87 ? 4.746 -13.989 3.882 1.00 85.31 87 ASP A N 1
ATOM 698 C CA . ASP A 1 87 ? 6.050 -13.392 3.639 1.00 85.31 87 ASP A CA 1
ATOM 699 C C . ASP A 1 87 ? 6.012 -12.389 2.483 1.00 85.31 87 ASP A C 1
ATOM 701 O O . ASP A 1 87 ? 6.734 -11.387 2.550 1.00 85.31 87 ASP A O 1
ATOM 705 N N . HIS A 1 88 ? 5.052 -12.538 1.567 1.00 84.62 88 HIS A N 1
ATOM 706 C CA . HIS A 1 88 ? 4.768 -11.604 0.484 1.00 84.62 88 HIS A CA 1
ATOM 707 C C . HIS A 1 88 ? 4.701 -10.138 0.956 1.00 84.62 88 HIS A C 1
ATOM 709 O O . HIS A 1 88 ? 3.838 -9.719 1.738 1.00 84.62 88 HIS A O 1
ATOM 715 N N . PHE A 1 89 ? 5.640 -9.325 0.465 1.00 79.06 89 PHE A N 1
ATOM 716 C CA . PHE A 1 89 ? 5.822 -7.953 0.935 1.00 79.06 89 PHE A CA 1
ATOM 717 C C . PHE A 1 89 ? 4.748 -6.988 0.414 1.00 79.06 89 PHE A C 1
ATOM 719 O O . PHE A 1 89 ? 4.413 -6.037 1.116 1.00 79.06 89 PHE A O 1
ATOM 726 N N . GLY A 1 90 ? 4.123 -7.269 -0.736 1.00 79.12 90 GLY A N 1
ATOM 727 C CA . GLY A 1 90 ? 2.997 -6.484 -1.258 1.00 79.12 90 GLY A CA 1
ATOM 728 C C . GLY A 1 90 ? 1.779 -6.436 -0.327 1.00 79.12 90 GLY A C 1
ATOM 729 O O . GLY A 1 90 ? 1.019 -5.474 -0.359 1.00 79.12 90 GLY A O 1
ATOM 730 N N . LYS A 1 91 ? 1.634 -7.401 0.595 1.00 83.44 91 LYS A N 1
ATOM 731 C CA . LYS A 1 91 ? 0.577 -7.414 1.627 1.00 83.44 91 LYS A CA 1
ATOM 732 C C . LYS A 1 91 ? 0.973 -6.688 2.913 1.00 83.44 91 LYS A C 1
ATOM 734 O O . LYS A 1 91 ? 0.168 -6.584 3.837 1.00 83.44 91 LYS A O 1
ATOM 739 N N . LYS A 1 92 ? 2.206 -6.186 2.995 1.00 82.12 92 LYS A N 1
ATOM 740 C CA . LYS A 1 92 ? 2.721 -5.418 4.131 1.00 82.12 92 LYS A CA 1
ATOM 741 C C . LYS A 1 92 ? 2.681 -3.928 3.799 1.00 82.12 92 LYS A C 1
ATOM 743 O O . LYS A 1 92 ? 2.612 -3.518 2.640 1.00 82.12 92 LYS A O 1
ATOM 748 N N . ARG A 1 93 ? 2.672 -3.100 4.841 1.00 78.81 93 ARG A N 1
ATOM 749 C CA . ARG A 1 93 ? 2.709 -1.638 4.734 1.00 78.81 93 ARG A CA 1
ATOM 750 C C . ARG A 1 93 ? 3.790 -1.099 5.654 1.00 78.81 93 ARG A C 1
ATOM 752 O O . ARG A 1 93 ? 3.990 -1.610 6.755 1.00 78.81 93 ARG A O 1
ATOM 759 N N . LEU A 1 94 ? 4.481 -0.068 5.190 1.00 75.75 94 LEU A N 1
ATOM 760 C CA . LEU A 1 94 ? 5.470 0.668 5.960 1.00 75.75 94 LEU A CA 1
ATOM 761 C C . LEU A 1 94 ? 4.791 1.809 6.723 1.00 75.75 94 LEU A C 1
ATOM 763 O O . LEU A 1 94 ? 4.304 2.771 6.129 1.00 75.75 94 LEU A O 1
ATOM 767 N N . ASP A 1 95 ? 4.802 1.721 8.052 1.00 71.62 95 ASP A N 1
ATOM 768 C CA . ASP A 1 95 ? 4.388 2.818 8.928 1.00 71.62 95 ASP A CA 1
ATOM 769 C C . ASP A 1 95 ? 5.470 3.911 8.924 1.00 71.62 95 ASP A C 1
ATOM 771 O O . ASP A 1 95 ? 6.513 3.792 9.568 1.00 71.62 95 ASP A O 1
ATOM 775 N N . LEU A 1 96 ? 5.218 4.992 8.186 1.00 73.06 96 LEU A N 1
ATOM 776 C CA . LEU A 1 96 ? 6.124 6.139 8.099 1.00 73.06 96 LEU A CA 1
ATOM 777 C C . LEU A 1 96 ? 5.876 7.155 9.224 1.00 73.06 96 LEU A C 1
ATOM 779 O O . LEU A 1 96 ? 4.894 7.084 9.968 1.00 73.06 96 LEU A O 1
ATOM 783 N N . ALA A 1 97 ? 6.748 8.164 9.319 1.00 78.25 97 ALA A N 1
ATOM 784 C CA . ALA A 1 97 ? 6.674 9.195 10.356 1.00 78.25 97 ALA A CA 1
ATOM 785 C C . ALA A 1 97 ? 5.305 9.899 10.424 1.00 78.25 97 ALA A C 1
ATOM 787 O O . ALA A 1 97 ? 4.844 10.216 11.516 1.00 78.25 97 ALA A O 1
ATOM 788 N N . GLY A 1 98 ? 4.634 10.112 9.285 1.00 79.75 98 GLY A N 1
ATOM 789 C CA . GLY A 1 98 ? 3.316 10.755 9.220 1.00 79.75 98 GLY A CA 1
ATOM 790 C C . GLY A 1 98 ? 2.231 9.996 10.002 1.00 79.75 98 GLY A C 1
ATOM 791 O O . GLY A 1 98 ? 1.754 10.518 11.015 1.00 79.75 98 GLY A O 1
ATOM 792 N N . PRO A 1 99 ? 1.848 8.772 9.583 1.00 77.69 99 PRO A N 1
ATOM 793 C CA . PRO A 1 99 ? 0.881 7.939 10.305 1.00 77.69 99 PRO A CA 1
ATOM 794 C C . PRO A 1 99 ? 1.247 7.714 11.774 1.00 77.69 99 PRO A C 1
ATOM 796 O O . PRO A 1 99 ? 0.378 7.804 12.647 1.00 77.69 99 PRO A O 1
ATOM 799 N N . LEU A 1 100 ? 2.536 7.501 12.062 1.00 80.12 100 LEU A N 1
ATOM 800 C CA . LEU A 1 100 ? 3.028 7.358 13.428 1.00 80.12 100 LEU A CA 1
ATOM 801 C C . LEU A 1 100 ? 2.713 8.619 14.244 1.00 80.12 100 LEU A C 1
ATOM 803 O O . LEU A 1 100 ? 1.974 8.538 15.232 1.00 80.12 100 LEU A O 1
ATOM 807 N N . LEU A 1 101 ? 3.184 9.796 13.808 1.00 85.12 101 LEU A N 1
ATOM 808 C CA . LEU A 1 101 ? 2.951 11.083 14.480 1.00 85.12 101 LEU A CA 1
ATOM 809 C C . LEU A 1 101 ? 1.460 11.388 14.644 1.00 85.12 101 LEU A C 1
ATOM 811 O O . LEU A 1 101 ? 1.054 11.887 15.696 1.00 85.12 101 LEU A O 1
ATOM 815 N N . ALA A 1 102 ? 0.635 11.062 13.648 1.00 84.31 102 ALA A N 1
ATOM 816 C CA . ALA A 1 102 ? -0.813 11.212 13.733 1.00 84.31 102 ALA A CA 1
ATOM 817 C C . ALA A 1 102 ? -1.407 10.341 14.854 1.00 84.31 102 ALA A C 1
ATOM 819 O O . ALA A 1 102 ? -2.213 10.828 15.655 1.00 84.31 102 ALA A O 1
ATOM 820 N N . GLY A 1 103 ? -0.969 9.083 14.968 1.00 85.06 103 GLY A N 1
ATOM 821 C CA . GLY A 1 103 ? -1.353 8.176 16.051 1.00 85.06 103 GLY A CA 1
ATOM 822 C C . GLY A 1 103 ? -0.977 8.717 17.434 1.00 85.06 103 GLY A C 1
ATOM 823 O O . GLY A 1 103 ? -1.821 8.765 18.336 1.00 85.06 103 GLY A O 1
ATOM 824 N N . LEU A 1 104 ? 0.255 9.209 17.588 1.00 85.94 104 LEU A N 1
ATOM 825 C CA . LEU A 1 104 ? 0.732 9.810 18.837 1.00 85.94 104 LEU A CA 1
ATOM 826 C C . LEU A 1 104 ? -0.039 11.085 19.193 1.00 85.94 104 LEU A C 1
ATOM 828 O O . LEU A 1 104 ? -0.519 11.227 20.321 1.00 85.94 104 LEU A O 1
ATOM 832 N N . LYS A 1 105 ? -0.228 11.990 18.226 1.00 89.69 105 LYS A N 1
ATOM 833 C CA . LYS A 1 105 ? -1.023 13.211 18.407 1.00 89.69 105 LYS A CA 1
ATOM 834 C C . LYS A 1 105 ? -2.444 12.867 18.839 1.00 89.69 105 LYS A C 1
ATOM 836 O O . LYS A 1 105 ? -2.935 13.453 19.799 1.00 89.69 105 LYS A O 1
ATOM 841 N N . ARG A 1 106 ? -3.097 11.895 18.192 1.00 89.56 106 ARG A N 1
ATOM 842 C CA . ARG A 1 106 ? -4.458 11.456 18.543 1.00 89.56 106 ARG A CA 1
ATOM 843 C C . ARG A 1 106 ? -4.533 10.943 19.980 1.00 89.56 106 ARG A C 1
ATOM 845 O O . ARG A 1 106 ? -5.484 11.269 20.691 1.00 89.56 106 ARG A O 1
ATOM 852 N N . MET A 1 107 ? -3.544 10.168 20.420 1.00 88.06 107 MET A N 1
ATOM 853 C CA . MET A 1 107 ? -3.468 9.668 21.794 1.00 88.06 107 MET A CA 1
ATOM 854 C C . MET A 1 107 ? -3.325 10.810 22.811 1.00 88.06 107 MET A C 1
ATOM 856 O O . MET A 1 107 ? -4.118 10.896 23.753 1.00 88.06 107 MET A O 1
ATOM 860 N N . LEU A 1 108 ? -2.354 11.707 22.608 1.00 90.62 108 LEU A N 1
ATOM 861 C CA . LEU A 1 108 ? -2.100 12.843 23.502 1.00 90.62 108 LEU A CA 1
ATOM 862 C C . LEU A 1 108 ? -3.275 13.825 23.524 1.00 90.62 108 LEU A C 1
ATOM 864 O O . LEU A 1 108 ? -3.657 14.312 24.586 1.00 90.62 108 LEU A O 1
ATOM 868 N N . PHE A 1 109 ? -3.897 14.064 22.371 1.00 92.62 109 PHE A N 1
ATOM 869 C CA . PHE A 1 109 ? -5.057 14.937 22.259 1.00 92.62 109 PHE A CA 1
ATOM 870 C C . PHE A 1 109 ? -6.271 14.356 22.989 1.00 92.62 109 PHE A C 1
ATOM 872 O O . PHE A 1 109 ? -6.895 15.056 23.776 1.00 92.62 109 PHE A O 1
ATOM 879 N N . ARG A 1 110 ? -6.550 13.050 22.850 1.00 92.06 110 ARG A N 1
ATOM 880 C CA . ARG A 1 110 ? -7.601 12.373 23.636 1.00 92.06 110 ARG A CA 1
ATOM 881 C C . ARG A 1 110 ? -7.364 12.485 25.142 1.00 92.06 110 ARG A C 1
ATOM 883 O O . ARG A 1 110 ? -8.321 12.625 25.901 1.00 92.06 110 ARG A O 1
ATOM 890 N N . LYS A 1 111 ? -6.106 12.409 25.585 1.00 90.25 111 LYS A N 1
ATOM 891 C CA . LYS A 1 111 ? -5.739 12.608 26.994 1.00 90.25 111 LYS A CA 1
ATOM 892 C C . LYS A 1 111 ? -6.037 14.039 27.441 1.00 90.25 111 LYS A C 1
ATOM 894 O O . LYS A 1 111 ? -6.700 14.209 28.458 1.00 90.25 111 LYS A O 1
ATOM 899 N N . LEU A 1 112 ? -5.650 15.034 26.640 1.00 92.31 112 LEU A N 1
ATOM 900 C CA . LEU A 1 112 ? -5.968 16.440 26.891 1.00 92.31 112 LEU A CA 1
ATOM 901 C C . LEU A 1 112 ? -7.485 16.667 26.991 1.00 92.31 112 LEU A C 1
ATOM 903 O O . LEU A 1 112 ? -7.938 17.241 27.975 1.00 92.31 112 LEU A O 1
ATOM 907 N N . THR A 1 113 ? -8.284 16.157 26.045 1.00 92.88 113 THR A N 1
ATOM 908 C CA . THR A 1 113 ? -9.753 16.284 26.083 1.00 92.88 113 THR A CA 1
ATOM 909 C C . THR A 1 113 ? -10.343 15.665 27.351 1.00 92.88 113 THR A C 1
ATOM 911 O O . THR A 1 113 ? -11.202 16.269 27.987 1.00 92.88 113 THR A O 1
ATOM 914 N N . LYS A 1 114 ? -9.858 14.486 27.770 1.00 92.25 114 LYS A N 1
ATOM 915 C CA . LYS A 1 114 ? -10.298 13.840 29.019 1.00 92.25 114 LYS A CA 1
ATOM 916 C C . LYS A 1 114 ? -9.921 14.645 30.264 1.00 92.25 114 LYS A C 1
ATOM 918 O O . LYS A 1 114 ? -10.678 14.650 31.231 1.00 92.25 114 LYS A O 1
ATOM 923 N N . ASP A 1 115 ? -8.759 15.289 30.267 1.00 90.56 115 ASP A N 1
ATOM 924 C CA . ASP A 1 115 ? -8.315 16.115 31.390 1.00 90.56 115 ASP A CA 1
ATOM 925 C C . ASP A 1 115 ? -9.141 17.409 31.492 1.00 90.56 115 ASP A C 1
ATOM 927 O O . ASP A 1 115 ? -9.569 17.765 32.590 1.00 90.56 115 ASP A O 1
ATOM 931 N N . VAL A 1 116 ? -9.442 18.050 30.355 1.00 92.25 116 VAL A N 1
ATOM 932 C CA . VAL A 1 116 ? -10.351 19.208 30.274 1.00 92.25 116 VAL A CA 1
ATOM 933 C C . VAL A 1 116 ? -11.755 18.824 30.741 1.00 92.25 116 VAL A C 1
ATOM 935 O O . VAL A 1 116 ? -12.323 19.511 31.585 1.00 92.25 116 VAL A O 1
ATOM 938 N N . TYR A 1 117 ? -12.284 17.689 30.273 1.00 92.56 117 TYR A N 1
ATOM 939 C CA . TYR A 1 117 ? -13.585 17.173 30.703 1.00 92.56 117 TYR A CA 1
ATOM 940 C C . TYR A 1 117 ? -13.655 16.994 32.226 1.00 92.56 117 TYR A C 1
ATOM 942 O O . TYR A 1 117 ? -14.570 17.501 32.868 1.00 92.56 117 TYR A O 1
ATOM 950 N N . ARG A 1 118 ? -12.647 16.345 32.831 1.00 91.19 118 ARG A N 1
ATOM 951 C CA . ARG A 1 118 ? -12.583 16.161 34.293 1.00 91.19 118 ARG A CA 1
ATOM 952 C C . ARG A 1 118 ? -12.491 17.483 35.056 1.00 91.19 118 ARG A C 1
ATOM 954 O O . ARG A 1 118 ? -12.985 17.564 36.176 1.00 91.19 118 ARG A O 1
ATOM 961 N N . HIS A 1 119 ? -11.839 18.501 34.496 1.00 90.75 119 HIS A N 1
ATOM 962 C CA . HIS A 1 119 ? -11.791 19.826 35.114 1.00 90.75 119 HIS A CA 1
ATOM 963 C C . HIS A 1 119 ? -13.165 20.503 35.092 1.00 90.75 119 HIS A C 1
ATOM 965 O O . HIS A 1 119 ? -13.626 20.963 36.133 1.00 90.75 119 HIS A O 1
ATOM 971 N N . LEU A 1 120 ? -13.840 20.500 33.938 1.00 89.94 120 LEU A N 1
ATOM 972 C CA . LEU A 1 120 ? -15.183 21.067 33.798 1.00 89.94 120 LEU A CA 1
ATOM 973 C C . LEU A 1 120 ? -16.187 20.368 34.715 1.00 89.94 120 LEU A C 1
ATOM 975 O O . LEU A 1 120 ? -16.940 21.045 35.406 1.00 89.94 120 LEU A O 1
ATOM 979 N N . GLN A 1 121 ? -16.135 19.036 34.793 1.00 92.06 121 GLN A N 1
ATOM 980 C CA . GLN A 1 121 ? -16.983 18.265 35.699 1.00 92.06 121 GLN A CA 1
ATOM 981 C C . GLN A 1 121 ? -16.828 18.734 37.158 1.00 92.06 121 GLN A C 1
ATOM 983 O O . GLN A 1 121 ? -17.824 18.995 37.826 1.00 92.06 121 GLN A O 1
ATOM 988 N N . LYS A 1 122 ? -15.592 18.953 37.629 1.00 91.19 122 LYS A N 1
ATOM 989 C CA . LYS A 1 122 ? -15.332 19.476 38.982 1.00 91.19 122 LYS A CA 1
ATOM 990 C C . LYS A 1 122 ? -15.827 20.908 39.185 1.00 91.19 122 LYS A C 1
ATOM 992 O O . LYS A 1 122 ? -16.304 21.237 40.267 1.00 91.19 122 LYS A O 1
ATOM 997 N N . CYS A 1 123 ? -15.695 21.778 38.183 1.00 90.00 123 CYS A N 1
ATOM 998 C CA . CYS A 1 123 ? -16.228 23.143 38.255 1.00 90.00 123 CYS A CA 1
ATOM 999 C C . CYS A 1 123 ? -17.753 23.137 38.405 1.00 90.00 123 CYS A C 1
ATOM 1001 O O . CYS A 1 123 ? -18.278 23.885 39.223 1.00 90.00 123 CYS A O 1
ATOM 1003 N N . VAL A 1 124 ? -18.437 22.249 37.676 1.00 91.62 124 VAL A N 1
ATOM 1004 C CA . VAL A 1 124 ? -19.892 22.067 37.766 1.00 91.62 124 VAL A CA 1
ATOM 1005 C C . VAL A 1 124 ? -20.296 21.529 39.139 1.00 91.62 124 VAL A C 1
ATOM 1007 O O . VAL A 1 124 ? -21.154 22.120 39.786 1.00 91.62 124 VAL A O 1
ATOM 1010 N N . GLU A 1 125 ? -19.637 20.473 39.627 1.00 94.00 125 GLU A N 1
ATOM 1011 C CA . GLU A 1 125 ? -19.900 19.889 40.955 1.00 94.00 125 GLU A CA 1
ATOM 1012 C C . GLU A 1 125 ? -19.683 20.899 42.097 1.00 94.00 125 GLU A C 1
ATOM 1014 O O . GLU A 1 125 ? -20.387 20.862 43.101 1.00 94.00 125 GLU A O 1
ATOM 1019 N N . THR A 1 126 ? -18.731 21.824 41.939 1.00 91.81 126 THR A N 1
ATOM 1020 C CA . THR A 1 126 ? -18.411 22.858 42.941 1.00 91.81 126 THR A CA 1
ATOM 1021 C C . THR A 1 126 ? -19.111 24.200 42.702 1.00 91.81 126 THR A C 1
ATOM 1023 O O . THR A 1 126 ? -18.855 25.141 43.452 1.00 91.81 126 THR A O 1
ATOM 1026 N N . GLN A 1 127 ? -19.960 24.308 41.671 1.00 87.06 127 GLN A N 1
ATOM 1027 C CA . GLN A 1 127 ? -20.635 25.542 41.236 1.00 87.06 127 GLN A CA 1
ATOM 1028 C C . GLN A 1 127 ? -19.693 26.748 41.041 1.00 87.06 127 GLN A C 1
ATOM 1030 O O . GLN A 1 127 ? -20.079 27.901 41.232 1.00 87.06 127 GLN A O 1
ATOM 1035 N N . LYS A 1 128 ? -18.437 26.503 40.649 1.00 85.44 128 LYS A N 1
ATOM 1036 C CA . LYS A 1 128 ? -17.452 27.561 40.373 1.00 85.44 128 LYS A CA 1
ATOM 1037 C C . LYS A 1 128 ? -17.402 27.889 38.879 1.00 85.44 128 LYS A C 1
ATOM 1039 O O . LYS A 1 128 ? -17.502 26.974 38.058 1.00 85.44 128 LYS A O 1
ATOM 1044 N N . PRO A 1 129 ? -17.174 29.161 38.502 1.00 82.00 129 PRO A N 1
ATOM 1045 C CA . PRO A 1 129 ? -17.024 29.537 37.101 1.00 82.00 129 PRO A CA 1
ATOM 1046 C C . PRO A 1 129 ? -15.837 28.800 36.466 1.00 82.00 129 PRO A C 1
ATOM 1048 O O . PRO A 1 129 ? -14.739 28.740 37.027 1.00 82.00 129 PRO A O 1
ATOM 1051 N N . SER A 1 130 ? -16.062 28.220 35.288 1.00 75.88 130 SER A N 1
ATOM 1052 C CA . SER A 1 130 ? -15.052 27.452 34.562 1.00 75.88 130 SER A CA 1
ATOM 1053 C C . SER A 1 130 ? -14.034 28.376 33.895 1.00 75.88 130 SER A C 1
ATOM 1055 O O . SER A 1 130 ? -14.367 29.091 32.949 1.00 75.88 130 SER A O 1
ATOM 1057 N N . ASN A 1 131 ? -12.775 28.324 34.333 1.00 83.00 131 ASN A N 1
ATOM 1058 C CA . ASN A 1 131 ? -11.679 28.990 33.632 1.00 83.00 131 ASN A CA 1
ATOM 1059 C C . ASN A 1 131 ? -11.034 28.024 32.625 1.00 83.00 131 ASN A C 1
ATOM 1061 O O . ASN A 1 131 ? -10.222 27.170 32.987 1.00 83.00 131 ASN A O 1
ATOM 1065 N N . PHE A 1 132 ? -11.377 28.174 31.345 1.00 80.31 132 PHE A N 1
ATOM 1066 C CA . PHE A 1 132 ? -10.869 27.314 30.271 1.00 80.31 132 PHE A CA 1
ATOM 1067 C C . PHE A 1 132 ? -9.342 27.354 30.127 1.00 80.31 132 PHE A C 1
ATOM 1069 O O . PHE A 1 132 ? -8.731 26.319 29.859 1.00 80.31 132 PHE A O 1
ATOM 1076 N N . ASN A 1 133 ? -8.708 28.501 30.383 1.00 84.31 133 ASN A N 1
ATOM 1077 C CA . ASN A 1 133 ? -7.250 28.623 30.309 1.00 84.31 133 ASN A CA 1
ATOM 1078 C C . ASN A 1 133 ? -6.553 27.786 31.389 1.00 84.31 133 ASN A C 1
ATOM 1080 O O . ASN A 1 133 ? -5.493 27.217 31.144 1.00 84.31 133 ASN A O 1
ATOM 1084 N N . ALA A 1 134 ? -7.169 27.650 32.567 1.00 81.94 134 ALA A N 1
ATOM 1085 C CA . ALA A 1 134 ? -6.657 26.788 33.632 1.00 81.94 134 ALA A CA 1
ATOM 1086 C C . ALA A 1 134 ? -6.892 25.290 33.344 1.00 81.94 134 ALA A C 1
ATOM 1088 O O . ALA A 1 134 ? -6.143 24.436 33.827 1.00 81.94 134 ALA A O 1
ATOM 1089 N N . ALA A 1 135 ? -7.917 24.963 32.550 1.00 84.06 135 ALA A N 1
ATOM 1090 C CA . ALA A 1 135 ? -8.262 23.593 32.177 1.00 84.06 135 ALA A CA 1
ATOM 1091 C C . ALA A 1 135 ? -7.306 23.009 31.122 1.00 84.06 135 ALA A C 1
ATOM 1093 O O . ALA A 1 135 ? -6.943 21.829 31.183 1.00 84.06 135 ALA A O 1
ATOM 1094 N N . VAL A 1 136 ? -6.894 23.823 30.145 1.00 89.88 136 VAL A N 1
ATOM 1095 C CA . VAL A 1 136 ? -6.066 23.383 29.016 1.00 89.88 136 VAL A CA 1
ATOM 1096 C C . VAL A 1 136 ? -4.588 23.378 29.405 1.00 89.88 136 VAL A C 1
ATOM 1098 O O . VAL A 1 136 ? -3.888 24.385 29.361 1.00 89.88 136 VAL A O 1
ATOM 1101 N N . LYS A 1 137 ? -4.074 22.195 29.748 1.00 88.25 137 LYS A N 1
ATOM 1102 C CA . LYS A 1 137 ? -2.654 21.999 30.072 1.00 88.25 137 LYS A CA 1
ATOM 1103 C C . LYS A 1 137 ? -1.827 21.765 28.805 1.00 88.25 137 LYS A C 1
ATOM 1105 O O . LYS A 1 137 ? -1.720 20.633 28.333 1.00 88.25 137 LYS A O 1
ATOM 1110 N N . SER A 1 138 ? -1.185 22.816 28.294 1.00 87.38 138 SER A N 1
ATOM 1111 C CA . SER A 1 138 ? -0.278 22.749 27.129 1.00 87.38 138 SER A CA 1
ATOM 1112 C C . SER A 1 138 ? 0.851 21.720 27.305 1.00 87.38 138 SER A C 1
ATOM 1114 O O . SER A 1 138 ? 1.197 20.993 26.371 1.00 87.38 138 SER A O 1
ATOM 1116 N N . ASN A 1 139 ? 1.349 21.572 28.536 1.00 89.81 139 ASN A N 1
ATOM 1117 C CA . ASN A 1 139 ? 2.404 20.622 28.899 1.00 89.81 139 ASN A CA 1
ATOM 1118 C C . ASN A 1 139 ? 2.083 19.162 28.541 1.00 89.81 139 ASN A C 1
ATOM 1120 O O . ASN A 1 139 ? 3.008 18.395 28.281 1.00 89.81 139 ASN A O 1
ATOM 1124 N N . THR A 1 140 ? 0.806 18.760 28.500 1.00 87.75 140 THR A N 1
ATOM 1125 C CA . THR A 1 140 ? 0.415 17.374 28.189 1.00 87.75 140 THR A CA 1
ATOM 1126 C C . THR A 1 140 ? 0.851 16.960 26.784 1.00 87.75 140 THR A C 1
ATOM 1128 O O . THR A 1 140 ? 1.348 15.849 26.599 1.00 87.75 140 THR A O 1
ATOM 1131 N N . ILE A 1 141 ? 0.705 17.850 25.797 1.00 89.88 141 ILE A N 1
ATOM 1132 C CA . ILE A 1 141 ? 1.107 17.570 24.414 1.00 89.88 141 ILE A CA 1
ATOM 1133 C C . ILE A 1 141 ? 2.613 17.778 24.259 1.00 89.88 141 ILE A C 1
ATOM 1135 O O . ILE A 1 141 ? 3.298 16.877 23.780 1.00 89.88 141 ILE A O 1
ATOM 1139 N N . THR A 1 142 ? 3.140 18.919 24.711 1.00 91.75 142 THR A N 1
ATOM 1140 C CA . THR A 1 142 ? 4.557 19.276 24.533 1.00 91.75 142 THR A CA 1
ATOM 1141 C C . THR A 1 142 ? 5.491 18.242 25.160 1.00 91.75 142 THR A C 1
ATOM 1143 O O . THR A 1 142 ? 6.381 17.723 24.485 1.00 91.75 142 THR A O 1
ATOM 1146 N N . ASN A 1 143 ? 5.261 17.870 26.424 1.00 90.44 143 ASN A N 1
ATOM 1147 C CA . ASN A 1 143 ? 6.109 16.889 27.103 1.00 90.44 143 ASN A CA 1
ATOM 1148 C C . ASN A 1 143 ? 5.879 15.471 26.570 1.00 90.44 143 ASN A C 1
ATOM 1150 O O . ASN A 1 143 ? 6.829 14.696 26.492 1.00 90.44 143 ASN A O 1
ATOM 1154 N N . GLY A 1 144 ? 4.648 15.137 26.165 1.00 88.06 144 GLY A N 1
ATOM 1155 C CA . GLY A 1 144 ? 4.329 13.840 25.566 1.00 88.06 144 GLY A CA 1
ATOM 1156 C C . GLY A 1 144 ? 5.051 13.612 24.236 1.00 88.06 144 GLY A C 1
ATOM 1157 O O . GLY A 1 144 ? 5.653 12.555 24.034 1.00 88.06 144 GLY A O 1
ATOM 1158 N N . LEU A 1 145 ? 5.054 14.620 23.358 1.00 89.25 145 LEU A N 1
ATOM 1159 C CA . LEU A 1 145 ? 5.795 14.585 22.094 1.00 89.25 145 LEU A CA 1
ATOM 1160 C C . LEU A 1 145 ? 7.306 14.549 22.339 1.00 89.25 145 LEU A C 1
ATOM 1162 O O . LEU A 1 145 ? 7.981 13.670 21.807 1.00 89.25 145 LEU A O 1
ATOM 1166 N N . LYS A 1 146 ? 7.828 15.446 23.190 1.00 89.81 146 LYS A N 1
ATOM 1167 C CA . LYS A 1 146 ? 9.262 15.507 23.518 1.00 89.81 146 LYS A CA 1
ATOM 1168 C C . LYS A 1 146 ? 9.774 14.172 24.059 1.00 89.81 146 LYS A C 1
ATOM 1170 O O . LYS A 1 146 ? 10.808 13.695 23.610 1.00 89.81 146 LYS A O 1
ATOM 1175 N N . TYR A 1 147 ? 9.040 13.552 24.982 1.00 87.56 147 TYR A N 1
ATOM 1176 C CA . TYR A 1 147 ? 9.404 12.255 25.549 1.00 87.56 147 TYR A CA 1
ATOM 1177 C C . TYR A 1 147 ? 9.411 11.140 24.498 1.00 87.56 147 TYR A C 1
ATOM 1179 O O . TYR A 1 147 ? 10.397 10.411 24.396 1.00 87.56 147 TYR A O 1
ATOM 1187 N N . SER A 1 148 ? 8.338 11.013 23.711 1.00 85.56 148 SER A N 1
ATOM 1188 C CA . SER A 1 148 ? 8.192 9.910 22.746 1.00 85.56 148 SER A CA 1
ATOM 1189 C C . SER A 1 148 ? 9.250 9.986 21.640 1.00 85.56 148 SER A C 1
ATOM 1191 O O . SER A 1 148 ? 9.824 8.971 21.250 1.00 85.56 148 SER A O 1
ATOM 1193 N N . LEU A 1 149 ? 9.568 11.202 21.181 1.00 85.19 149 LEU A N 1
ATOM 1194 C CA . LEU A 1 149 ? 10.609 11.438 20.180 1.00 85.19 149 LEU A CA 1
ATOM 1195 C C . LEU A 1 149 ? 12.025 11.255 20.740 1.00 85.19 149 LEU A C 1
ATOM 1197 O O . LEU A 1 149 ? 12.874 10.713 20.039 1.00 85.19 149 LEU A O 1
ATOM 1201 N N . ALA A 1 150 ? 12.285 11.676 21.981 1.00 85.00 150 ALA A N 1
ATOM 1202 C CA . ALA A 1 150 ? 13.613 11.565 22.588 1.00 85.00 150 ALA A CA 1
ATOM 1203 C C . ALA A 1 150 ? 13.968 10.129 23.002 1.00 85.00 150 ALA A C 1
ATOM 1205 O O . ALA A 1 150 ? 15.118 9.724 22.880 1.00 85.00 150 ALA A O 1
ATOM 1206 N N . THR A 1 151 ? 12.994 9.367 23.503 1.00 81.44 151 THR A N 1
ATOM 1207 C CA . THR A 1 151 ? 13.223 8.005 24.023 1.00 81.44 151 THR A CA 1
ATOM 1208 C C . THR A 1 151 ? 12.985 6.908 22.992 1.00 81.44 151 THR A C 1
ATOM 1210 O O . THR A 1 151 ? 13.408 5.776 23.203 1.00 81.44 151 THR A O 1
ATOM 1213 N N . GLY A 1 152 ? 12.274 7.208 21.902 1.00 75.25 152 GLY A N 1
ATOM 1214 C CA . GLY A 1 152 ? 11.861 6.201 20.926 1.00 75.25 152 GLY A CA 1
ATOM 1215 C C . GLY A 1 152 ? 10.724 5.294 21.389 1.00 75.25 152 GLY A C 1
ATOM 1216 O O . GLY A 1 152 ? 10.364 4.383 20.646 1.00 75.25 152 GLY A O 1
ATOM 1217 N N . ASN A 1 153 ? 10.127 5.557 22.556 1.00 78.81 153 ASN A N 1
ATOM 1218 C CA . ASN A 1 153 ? 8.979 4.822 23.078 1.00 78.81 153 ASN A CA 1
ATOM 1219 C C . ASN A 1 153 ? 7.672 5.476 22.622 1.00 78.81 153 ASN A C 1
ATOM 1221 O O . ASN A 1 153 ? 7.283 6.538 23.111 1.00 78.81 153 ASN A O 1
ATOM 1225 N N . TRP A 1 154 ? 6.972 4.824 21.697 1.00 75.25 154 TRP A N 1
ATOM 1226 C CA . TRP A 1 154 ? 5.699 5.297 21.160 1.00 75.25 154 TRP A CA 1
ATOM 1227 C C . TRP A 1 154 ? 4.533 4.653 21.905 1.00 75.25 154 TRP A C 1
ATOM 1229 O O . TRP A 1 154 ? 4.156 3.510 21.638 1.00 75.25 154 TRP A O 1
ATOM 1239 N N . GLY A 1 155 ? 3.965 5.385 22.865 1.00 71.31 155 GLY A N 1
ATOM 1240 C CA . GLY A 1 155 ? 2.871 4.895 23.700 1.00 71.31 155 GLY A CA 1
ATOM 1241 C C . GLY A 1 155 ? 2.592 5.770 24.920 1.00 71.31 155 GLY A C 1
ATOM 1242 O O . GLY A 1 155 ? 3.231 6.799 25.134 1.00 71.31 155 GLY A O 1
ATOM 1243 N N . ASP A 1 156 ? 1.629 5.351 25.742 1.00 69.38 156 ASP A N 1
ATOM 1244 C CA . ASP A 1 156 ? 1.412 5.981 27.045 1.00 69.38 156 ASP A CA 1
ATOM 1245 C C . ASP A 1 156 ? 2.565 5.610 27.984 1.00 69.38 156 ASP A C 1
ATOM 1247 O O . ASP A 1 156 ? 2.858 4.429 28.175 1.00 69.38 156 ASP A O 1
ATOM 1251 N N . GLN A 1 157 ? 3.178 6.611 28.618 1.00 69.94 157 GLN A N 1
ATOM 1252 C CA . GLN A 1 157 ? 4.277 6.432 29.577 1.00 69.94 157 GLN A CA 1
ATOM 1253 C C . GLN A 1 157 ? 3.923 5.436 30.685 1.00 69.94 157 GLN A C 1
ATOM 1255 O O . GLN A 1 157 ? 4.770 4.679 31.147 1.00 69.94 157 GLN A O 1
ATOM 1260 N N . LYS A 1 158 ? 2.648 5.408 31.092 1.00 70.19 158 LYS A N 1
ATOM 1261 C CA . LYS A 1 158 ? 2.152 4.502 32.136 1.00 70.19 158 LYS A CA 1
ATOM 1262 C C . LYS A 1 158 ? 2.074 3.039 31.695 1.00 70.19 158 LYS A C 1
ATOM 1264 O O . LYS A 1 158 ? 1.984 2.160 32.542 1.00 70.19 158 LYS A O 1
ATOM 1269 N N . LYS A 1 159 ? 2.097 2.774 30.387 1.00 72.50 159 LYS A N 1
ATOM 1270 C CA . LYS A 1 159 ? 2.071 1.437 29.782 1.00 72.50 159 LYS A CA 1
ATOM 1271 C C . LYS A 1 159 ? 3.311 1.221 28.913 1.00 72.50 159 LYS A C 1
ATOM 1273 O O . LYS A 1 159 ? 3.210 0.704 27.804 1.00 72.50 159 LYS A O 1
ATOM 1278 N N . ALA A 1 160 ? 4.479 1.614 29.425 1.00 59.75 160 ALA A N 1
ATOM 1279 C CA . ALA A 1 160 ? 5.745 1.567 28.693 1.00 59.75 160 ALA A CA 1
ATOM 1280 C C . ALA A 1 160 ? 6.064 0.178 28.105 1.00 59.75 160 ALA A C 1
ATOM 1282 O O . ALA A 1 160 ? 6.583 0.092 27.001 1.00 59.75 160 ALA A O 1
ATOM 1283 N N . MET A 1 161 ? 5.671 -0.907 28.780 1.00 58.28 161 MET A N 1
ATOM 1284 C CA . MET A 1 161 ? 5.903 -2.284 28.318 1.00 58.28 161 MET A CA 1
ATOM 1285 C C . MET A 1 161 ? 5.069 -2.683 27.083 1.00 58.28 161 MET A C 1
ATOM 1287 O O . MET A 1 161 ? 5.400 -3.648 26.407 1.00 58.28 161 MET A O 1
ATOM 1291 N N . GLN A 1 162 ? 3.997 -1.945 26.772 1.00 62.69 162 GLN A N 1
ATOM 1292 C CA . GLN A 1 162 ? 3.170 -2.134 25.569 1.00 62.69 162 GLN A CA 1
ATOM 1293 C C . GLN A 1 162 ? 3.505 -1.116 24.466 1.00 62.69 162 GLN A C 1
ATOM 1295 O O . GLN A 1 162 ? 2.904 -1.148 23.391 1.00 62.69 162 GLN A O 1
ATOM 1300 N N . ALA A 1 163 ? 4.419 -0.177 24.734 1.00 65.12 163 ALA A N 1
ATOM 1301 C CA . ALA A 1 163 ? 4.815 0.846 23.779 1.00 65.12 163 ALA A CA 1
ATOM 1302 C C . ALA A 1 163 ? 5.744 0.253 22.711 1.00 65.12 163 ALA A C 1
ATOM 1304 O O . ALA A 1 163 ? 6.603 -0.578 23.004 1.00 65.12 163 ALA A O 1
ATOM 1305 N N . ARG A 1 164 ? 5.597 0.712 21.463 1.00 67.25 164 ARG A N 1
ATOM 1306 C CA . ARG A 1 164 ? 6.528 0.343 20.389 1.00 67.25 164 ARG A CA 1
ATOM 1307 C C . ARG A 1 164 ? 7.853 1.063 20.649 1.00 67.25 164 ARG A C 1
ATOM 1309 O O . ARG A 1 164 ? 7.903 2.291 20.568 1.00 67.25 164 ARG A O 1
ATOM 1316 N N . ALA A 1 165 ? 8.890 0.312 21.003 1.00 65.00 165 ALA A N 1
ATOM 1317 C CA . ALA A 1 165 ? 10.232 0.840 21.226 1.00 65.00 165 ALA A CA 1
ATOM 1318 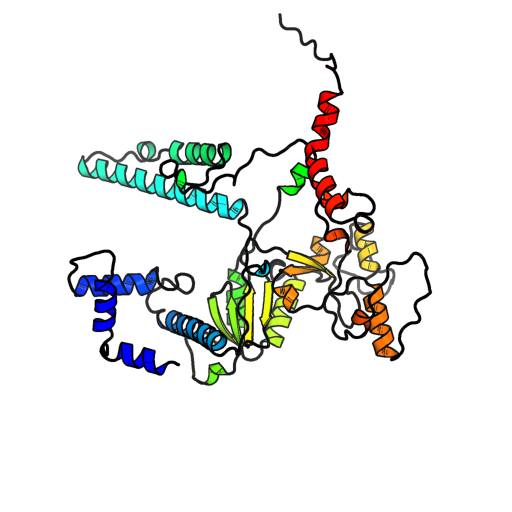C C . ALA A 1 165 ? 11.011 0.958 19.904 1.00 65.00 165 ALA A C 1
ATOM 1320 O O . ALA A 1 165 ? 10.768 0.210 18.959 1.00 65.00 165 ALA A O 1
ATOM 1321 N N . GLY A 1 166 ? 11.967 1.888 19.847 1.00 62.34 166 GLY A N 1
ATOM 1322 C CA . GLY A 1 166 ? 12.941 1.989 18.753 1.00 62.34 166 GLY A CA 1
ATOM 1323 C C . GLY A 1 166 ? 12.442 2.651 17.467 1.00 62.34 166 GLY A C 1
ATOM 1324 O O . GLY A 1 166 ? 13.158 2.625 16.470 1.00 62.34 166 GLY A O 1
ATOM 1325 N N . VAL A 1 167 ? 11.250 3.259 17.484 1.00 66.19 167 VAL A N 1
ATOM 1326 C CA . VAL A 1 167 ? 10.656 3.949 16.320 1.00 66.19 167 VAL A CA 1
ATOM 1327 C C . VAL A 1 167 ? 11.314 5.312 16.069 1.00 66.19 167 VAL A C 1
ATOM 1329 O O . VAL A 1 167 ? 11.482 5.715 14.924 1.00 66.19 167 VAL A O 1
ATOM 1332 N N . SER A 1 168 ? 11.695 6.027 17.134 1.00 65.69 168 SER A N 1
ATOM 1333 C CA . SER A 1 168 ? 12.583 7.191 17.027 1.00 65.69 168 SER A CA 1
ATOM 1334 C C . SER A 1 168 ? 13.983 6.764 17.431 1.00 65.69 168 SER A C 1
ATOM 1336 O O . SER A 1 168 ? 14.162 6.141 18.478 1.00 65.69 168 SER A O 1
ATOM 1338 N N . GLN A 1 169 ? 14.963 7.098 16.605 1.00 64.56 169 GLN A N 1
ATOM 1339 C CA . GLN A 1 169 ? 16.373 6.854 16.867 1.00 64.56 169 GLN A CA 1
ATOM 1340 C C . GLN A 1 169 ? 17.142 8.142 16.604 1.00 64.56 169 GLN A C 1
ATOM 1342 O O . GLN A 1 169 ? 16.733 8.974 15.788 1.00 64.56 169 GLN A O 1
ATOM 1347 N N . VAL A 1 170 ? 18.259 8.323 17.305 1.00 65.75 170 VAL A N 1
ATOM 1348 C CA . VAL A 1 170 ? 19.150 9.447 17.024 1.00 65.75 170 VAL A CA 1
ATOM 1349 C C . VAL A 1 170 ? 19.661 9.286 15.597 1.00 65.75 170 VAL A C 1
ATOM 1351 O O . VAL A 1 170 ? 20.184 8.233 15.235 1.00 65.75 170 VAL A O 1
ATOM 1354 N N . SER A 1 171 ? 19.485 10.330 14.785 1.00 62.47 171 SER A N 1
ATOM 1355 C CA . SER A 1 171 ? 19.979 10.337 13.412 1.00 62.47 171 SER A CA 1
ATOM 1356 C C . SER A 1 171 ? 21.476 10.054 13.417 1.00 62.47 171 SER A C 1
ATOM 1358 O O . SER A 1 171 ? 22.266 10.790 14.015 1.00 62.47 171 SER A O 1
ATOM 1360 N N . ASN A 1 172 ? 21.848 8.966 12.756 1.00 58.41 172 ASN A N 1
ATOM 1361 C CA . ASN A 1 172 ? 23.232 8.577 12.630 1.00 58.41 172 ASN A CA 1
ATOM 1362 C C . ASN A 1 172 ? 23.923 9.481 11.590 1.00 58.41 172 ASN A C 1
ATOM 1364 O O . ASN A 1 172 ? 23.716 9.321 10.384 1.00 58.41 172 ASN A O 1
ATOM 1368 N N . ARG A 1 173 ? 24.751 10.413 12.080 1.00 62.84 173 ARG A N 1
ATOM 1369 C CA . ARG A 1 173 ? 25.515 11.387 11.283 1.00 62.84 173 ARG A CA 1
ATOM 1370 C C . ARG A 1 173 ? 26.924 10.909 10.905 1.00 62.84 173 ARG A C 1
ATOM 1372 O O . ARG A 1 173 ? 27.731 11.736 10.496 1.00 62.84 173 ARG A O 1
ATOM 1379 N N . TYR A 1 174 ? 27.241 9.618 11.043 1.00 58.94 174 TYR A N 1
ATOM 1380 C CA . TYR A 1 174 ? 28.586 9.114 10.730 1.00 58.94 174 TYR A CA 1
ATOM 1381 C C . TYR A 1 174 ? 28.915 9.166 9.235 1.00 58.94 174 TYR A C 1
ATOM 1383 O O . TYR A 1 174 ? 30.084 9.218 8.882 1.00 58.94 174 TYR A O 1
ATOM 1391 N N . THR A 1 175 ? 27.930 9.153 8.330 1.00 55.25 175 THR A N 1
ATOM 1392 C CA . THR A 1 175 ? 28.193 9.309 6.890 1.00 55.25 175 THR A CA 1
ATOM 1393 C C . THR A 1 175 ? 27.001 9.963 6.187 1.00 55.25 175 THR A C 1
ATOM 1395 O O . THR A 1 175 ? 25.843 9.770 6.557 1.00 55.25 175 THR A O 1
ATOM 1398 N N . PHE A 1 176 ? 27.248 10.715 5.113 1.00 61.56 176 PHE A N 1
ATOM 1399 C CA . PHE A 1 176 ? 26.179 11.289 4.284 1.00 61.56 176 PHE A CA 1
ATOM 1400 C C . PHE A 1 176 ? 25.176 10.216 3.797 1.00 61.56 176 PHE A C 1
ATOM 1402 O O . PHE A 1 176 ? 23.960 10.404 3.870 1.00 61.56 176 PHE A O 1
ATOM 1409 N N . ALA A 1 177 ? 25.681 9.033 3.426 1.00 50.31 177 ALA A N 1
ATOM 1410 C CA . ALA A 1 177 ? 24.884 7.876 3.014 1.00 50.31 177 ALA A CA 1
ATOM 1411 C C . ALA A 1 177 ? 23.942 7.332 4.112 1.00 50.31 177 ALA A C 1
ATOM 1413 O O . ALA A 1 177 ? 22.839 6.887 3.793 1.00 50.31 177 ALA A O 1
ATOM 1414 N N . SER A 1 178 ? 24.321 7.397 5.400 1.00 47.28 178 SER A N 1
ATOM 1415 C CA . SER A 1 178 ? 23.451 6.965 6.510 1.00 47.28 178 SER A CA 1
ATOM 1416 C C . SER A 1 178 ? 22.324 7.958 6.795 1.00 47.28 178 SER A C 1
ATOM 1418 O O . SER A 1 178 ? 21.280 7.576 7.318 1.00 47.28 178 SER A O 1
ATOM 1420 N N . THR A 1 179 ? 22.503 9.227 6.429 1.00 52.44 179 THR A N 1
ATOM 1421 C CA . THR A 1 179 ? 21.481 10.268 6.607 1.00 52.44 179 THR A CA 1
ATOM 1422 C C . THR A 1 179 ? 20.381 10.151 5.544 1.00 52.44 179 THR A C 1
ATOM 1424 O O . THR A 1 179 ? 19.198 10.259 5.860 1.00 52.44 179 THR A O 1
ATOM 1427 N N . LEU A 1 180 ? 20.751 9.850 4.294 1.00 56.03 180 LEU A N 1
ATOM 1428 C CA . LEU A 1 180 ? 19.810 9.711 3.174 1.00 56.03 180 LEU A CA 1
ATOM 1429 C C . LEU A 1 180 ? 18.899 8.480 3.272 1.00 56.03 180 LEU A C 1
ATOM 1431 O O . LEU A 1 180 ? 17.772 8.522 2.781 1.00 56.03 180 LEU A O 1
ATOM 1435 N N . SER A 1 181 ? 19.345 7.408 3.936 1.00 44.62 181 SER A N 1
ATOM 1436 C CA . SER A 1 181 ? 18.554 6.180 4.104 1.00 44.62 181 SER A CA 1
ATOM 1437 C C . SER A 1 181 ? 17.325 6.341 5.008 1.00 44.62 181 SER A C 1
ATOM 1439 O O . SER A 1 181 ? 16.490 5.446 5.049 1.00 44.62 181 SER A O 1
ATOM 1441 N N . HIS A 1 182 ? 17.222 7.443 5.759 1.00 48.41 182 HIS A N 1
ATOM 1442 C CA . HIS A 1 182 ? 16.196 7.654 6.789 1.00 48.41 182 HIS A CA 1
ATOM 1443 C C . HIS A 1 182 ? 14.992 8.490 6.320 1.00 48.41 182 HIS A C 1
ATOM 1445 O O . HIS A 1 182 ? 14.125 8.820 7.128 1.00 48.41 182 HIS A O 1
ATOM 1451 N N . LEU A 1 183 ? 14.923 8.864 5.040 1.00 45.69 183 LEU A N 1
ATOM 1452 C CA . LEU A 1 183 ? 13.909 9.788 4.531 1.00 45.69 183 LEU A CA 1
ATOM 1453 C C . LEU A 1 183 ? 13.122 9.184 3.365 1.00 45.69 183 LEU A C 1
ATOM 1455 O O . LEU A 1 183 ? 13.725 8.563 2.492 1.00 45.69 183 LEU A O 1
ATOM 1459 N N . ARG A 1 184 ? 11.815 9.521 3.325 1.00 46.97 184 ARG A N 1
ATOM 1460 C CA . ARG A 1 184 ? 10.781 9.382 2.255 1.00 46.97 184 ARG A CA 1
ATOM 1461 C C . ARG A 1 184 ? 9.644 8.423 2.677 1.00 46.97 184 ARG A C 1
ATOM 1463 O O . ARG A 1 184 ? 9.906 7.452 3.365 1.00 46.97 184 ARG A O 1
ATOM 1470 N N . ARG A 1 185 ? 8.358 8.613 2.347 1.00 45.53 185 ARG A N 1
ATOM 1471 C CA . ARG A 1 185 ? 7.633 9.511 1.418 1.00 45.53 185 ARG A CA 1
ATOM 1472 C C . ARG A 1 185 ? 6.148 9.667 1.863 1.00 45.53 185 ARG A C 1
ATOM 1474 O O . ARG A 1 185 ? 5.799 9.236 2.955 1.00 45.53 185 ARG A O 1
ATOM 1481 N N . PHE A 1 186 ? 5.307 10.320 1.055 1.00 41.56 186 PHE A N 1
ATOM 1482 C CA . PHE A 1 186 ? 3.918 10.735 1.342 1.00 41.56 186 PHE A CA 1
ATOM 1483 C C . PHE A 1 186 ? 2.855 9.740 0.822 1.00 41.56 186 PHE A C 1
ATOM 1485 O O . PHE A 1 186 ? 3.202 8.758 0.178 1.00 41.56 186 PHE A O 1
ATOM 1492 N N . GLY A 1 187 ? 1.576 9.971 1.146 1.00 38.00 187 GLY A N 1
ATOM 1493 C CA . GLY A 1 187 ? 0.429 9.195 0.648 1.00 38.00 187 GLY A CA 1
ATOM 1494 C C . GLY A 1 187 ? -0.639 10.088 0.006 1.00 38.00 187 GLY A C 1
ATOM 1495 O O . GLY A 1 187 ? -0.640 11.296 0.241 1.00 38.00 187 GLY A O 1
ATOM 1496 N N . SER A 1 188 ? -1.548 9.475 -0.758 1.00 50.44 188 SER A N 1
ATOM 1497 C CA . SER A 1 188 ? -2.551 10.146 -1.601 1.00 50.44 188 SER A CA 1
ATOM 1498 C C . SER A 1 188 ? -3.986 10.024 -1.039 1.00 50.44 188 SER A C 1
ATOM 1500 O O . SER A 1 188 ? -4.318 9.024 -0.391 1.00 50.44 188 SER A O 1
ATOM 1502 N N . PRO A 1 189 ? -4.861 11.034 -1.226 1.00 53.16 189 PRO A N 1
ATOM 1503 C CA . PRO A 1 189 ? -6.261 10.975 -0.802 1.00 53.16 189 PRO A CA 1
ATOM 1504 C C . PRO A 1 189 ? -7.122 10.036 -1.676 1.00 53.16 189 PRO A C 1
ATOM 1506 O O . PRO A 1 189 ? -7.069 10.068 -2.898 1.00 53.16 189 PRO A O 1
ATOM 1509 N N . SER A 1 190 ? -8.003 9.246 -1.047 1.00 59.22 190 SER A N 1
ATOM 1510 C CA . SER A 1 190 ? -8.833 8.217 -1.711 1.00 59.22 190 SER A CA 1
ATOM 1511 C C . SER A 1 190 ? -10.156 8.712 -2.318 1.00 59.22 190 SER A C 1
ATOM 1513 O O . SER A 1 190 ? -10.746 8.036 -3.159 1.00 59.22 190 SER A O 1
ATOM 1515 N N . ALA A 1 191 ? -10.647 9.876 -1.882 1.00 63.78 191 ALA A N 1
ATOM 1516 C CA . ALA A 1 191 ? -11.976 10.393 -2.226 1.00 63.78 191 ALA A CA 1
ATOM 1517 C C . ALA A 1 191 ? -12.254 10.566 -3.739 1.00 63.78 191 ALA A C 1
ATOM 1519 O O . ALA A 1 191 ? -13.367 10.241 -4.156 1.00 63.78 191 ALA A O 1
ATOM 1520 N N . PRO A 1 192 ? -11.301 11.035 -4.573 1.00 72.56 192 PRO A N 1
ATOM 1521 C CA . PRO A 1 192 ? -11.538 11.220 -6.009 1.00 72.56 192 PRO A CA 1
ATOM 1522 C C . PRO A 1 192 ? -11.853 9.914 -6.748 1.00 72.56 192 PRO A C 1
ATOM 1524 O O . PRO A 1 192 ? -12.705 9.891 -7.632 1.00 72.56 192 PRO A O 1
ATOM 1527 N N . ILE A 1 193 ? -11.230 8.807 -6.335 1.00 76.94 193 ILE A N 1
ATOM 1528 C CA . ILE A 1 193 ? -11.422 7.499 -6.973 1.00 76.94 193 ILE A CA 1
ATOM 1529 C C . ILE A 1 193 ? -12.834 6.973 -6.748 1.00 76.94 193 ILE A C 1
ATOM 1531 O O . ILE A 1 193 ? -13.419 6.383 -7.651 1.00 76.94 193 ILE A O 1
ATOM 1535 N N . PHE A 1 194 ? -13.399 7.190 -5.559 1.00 73.75 194 PHE A N 1
ATOM 1536 C CA . PHE A 1 194 ? -14.753 6.727 -5.262 1.00 73.75 194 PHE A CA 1
ATOM 1537 C C . PHE A 1 194 ? -15.785 7.343 -6.203 1.00 73.75 194 PHE A C 1
ATOM 1539 O O . PHE A 1 194 ? -16.577 6.610 -6.787 1.00 73.75 194 PHE A O 1
ATOM 1546 N N . LYS A 1 195 ? -15.718 8.663 -6.406 1.00 79.19 195 LYS A N 1
ATOM 1547 C CA . LYS A 1 195 ? -16.619 9.372 -7.325 1.00 79.19 195 LYS A CA 1
ATOM 1548 C C . LYS A 1 195 ? -16.475 8.860 -8.754 1.00 79.19 195 LYS A C 1
ATOM 1550 O O . LYS A 1 195 ? -17.470 8.537 -9.390 1.00 79.19 195 LYS A O 1
ATOM 1555 N N . PHE A 1 196 ? -15.235 8.692 -9.209 1.00 83.56 196 PHE A N 1
ATOM 1556 C CA . PHE A 1 196 ? -14.948 8.160 -10.537 1.00 83.56 196 PHE A CA 1
ATOM 1557 C C . PHE A 1 196 ? -15.546 6.756 -10.760 1.00 83.56 196 PHE A C 1
ATOM 1559 O O . PHE A 1 196 ? -16.148 6.493 -11.799 1.00 83.56 196 PHE A O 1
ATOM 1566 N N . LEU A 1 197 ? -15.409 5.848 -9.785 1.00 83.06 197 LEU A N 1
ATOM 1567 C CA . LEU A 1 197 ? -15.954 4.490 -9.895 1.00 83.06 197 LEU A CA 1
ATOM 1568 C C . LEU A 1 197 ? -17.488 4.476 -9.941 1.00 83.06 197 LEU A C 1
ATOM 1570 O O . LEU A 1 197 ? -18.063 3.683 -10.685 1.00 83.06 197 LEU A O 1
ATOM 1574 N N . GLU A 1 198 ? -18.148 5.339 -9.166 1.00 81.44 198 GLU A N 1
ATOM 1575 C CA . GLU A 1 198 ? -19.609 5.474 -9.185 1.00 81.44 198 GLU A CA 1
ATOM 1576 C C . GLU A 1 198 ? -20.115 6.045 -10.516 1.00 81.44 198 GLU A C 1
ATOM 1578 O O . GLU A 1 198 ? -21.066 5.514 -11.092 1.00 81.44 198 GLU A O 1
ATOM 1583 N N . GLU A 1 199 ? -19.456 7.080 -11.038 1.00 84.12 199 GLU A N 1
ATOM 1584 C CA . GLU A 1 199 ? -19.822 7.730 -12.302 1.00 84.12 199 GLU A CA 1
ATOM 1585 C C . GLU A 1 199 ? -19.688 6.794 -13.504 1.00 84.12 199 GLU A C 1
ATOM 1587 O O . GLU A 1 199 ? -20.482 6.861 -14.443 1.00 84.12 199 GLU A O 1
ATOM 1592 N N . TRP A 1 200 ? -18.712 5.886 -13.474 1.00 78.50 200 TRP A N 1
ATOM 1593 C CA . TRP A 1 200 ? -18.409 5.049 -14.626 1.00 78.50 200 TRP A CA 1
ATOM 1594 C C . TRP A 1 200 ? -19.248 3.766 -14.739 1.00 78.50 200 TRP A C 1
ATOM 1596 O O . TRP A 1 200 ? -19.016 2.932 -15.614 1.00 78.50 200 TRP A O 1
ATOM 1606 N N . GLY A 1 201 ? -20.269 3.625 -13.890 1.00 76.44 201 GLY A N 1
ATOM 1607 C CA . GLY A 1 201 ? -21.248 2.543 -13.988 1.00 76.44 201 GLY A CA 1
ATOM 1608 C C . GLY A 1 201 ? -20.913 1.314 -13.146 1.00 76.44 201 GLY A C 1
ATOM 1609 O O . GLY A 1 201 ? -21.344 0.207 -13.474 1.00 76.44 201 GLY A O 1
ATOM 1610 N N . MET A 1 202 ? -20.165 1.479 -12.050 1.00 82.50 202 MET A N 1
ATOM 1611 C CA . MET A 1 202 ? -20.076 0.443 -11.021 1.00 82.50 202 MET A CA 1
ATOM 1612 C C . MET A 1 202 ? -21.456 0.214 -10.391 1.00 82.50 202 MET A C 1
ATOM 1614 O O . MET A 1 202 ? -22.094 1.134 -9.878 1.00 82.50 202 MET A O 1
ATOM 1618 N N . GLU A 1 203 ? -21.911 -1.037 -10.382 1.00 83.69 203 GLU A N 1
ATOM 1619 C CA . GLU A 1 203 ? -23.142 -1.409 -9.692 1.00 83.69 203 GLU A CA 1
ATOM 1620 C C . GLU A 1 203 ? -22.864 -1.464 -8.181 1.00 83.69 203 GLU A C 1
ATOM 1622 O O . GLU A 1 203 ? -22.080 -2.295 -7.709 1.00 83.69 203 GLU A O 1
ATOM 1627 N N . SER A 1 204 ? -23.490 -0.557 -7.423 1.00 81.19 204 SER A N 1
ATOM 1628 C CA . SER A 1 204 ? -23.373 -0.514 -5.960 1.00 81.19 204 SER A CA 1
ATOM 1629 C C . SER A 1 204 ? -23.931 -1.784 -5.315 1.00 81.19 204 SER A C 1
ATOM 1631 O O . SER A 1 204 ? -24.970 -2.307 -5.724 1.00 81.19 204 SER A O 1
ATOM 1633 N N . LEU A 1 205 ? -23.275 -2.223 -4.238 1.00 75.38 205 LEU A N 1
ATOM 1634 C CA . LEU A 1 205 ? -23.702 -3.349 -3.400 1.00 75.38 205 LEU A CA 1
ATOM 1635 C C . LEU A 1 205 ? -25.135 -3.230 -2.859 1.00 75.38 205 LEU A C 1
ATOM 1637 O O . LEU A 1 205 ? -25.742 -4.248 -2.540 1.00 75.38 205 LEU A O 1
ATOM 1641 N N . ASP A 1 206 ? -25.686 -2.018 -2.762 1.00 71.69 206 ASP A N 1
ATOM 1642 C CA . ASP A 1 206 ? -27.038 -1.793 -2.233 1.00 71.69 206 ASP A CA 1
ATOM 1643 C C . ASP A 1 206 ? -28.156 -2.260 -3.187 1.00 71.69 206 ASP A C 1
ATOM 1645 O O . ASP A 1 206 ? -29.293 -2.437 -2.758 1.00 71.69 206 ASP A O 1
ATOM 1649 N N . LYS A 1 207 ? -27.856 -2.487 -4.475 1.00 67.00 207 LYS A N 1
ATOM 1650 C CA . LYS A 1 207 ? -28.839 -2.862 -5.515 1.00 67.00 207 LYS A CA 1
ATOM 1651 C C . LYS A 1 207 ? -28.723 -4.327 -5.963 1.00 67.00 207 LYS A C 1
ATOM 1653 O O . LYS A 1 207 ? -29.009 -4.646 -7.115 1.00 67.00 207 LYS A O 1
ATOM 1658 N N . PHE A 1 208 ? -28.260 -5.213 -5.081 1.00 61.12 208 PHE A N 1
ATOM 1659 C CA . PHE A 1 208 ? -27.798 -6.538 -5.494 1.00 61.12 208 PHE A CA 1
ATOM 1660 C C . PHE A 1 208 ? -28.914 -7.461 -6.017 1.00 61.12 208 PHE A C 1
ATOM 1662 O O . PHE A 1 208 ? -29.929 -7.664 -5.351 1.00 61.12 208 PHE A O 1
ATOM 1669 N N . SER A 1 209 ? -28.685 -8.067 -7.188 1.00 61.53 209 SER A N 1
ATOM 1670 C CA . SER A 1 209 ? -29.504 -9.136 -7.781 1.00 61.53 209 SER A CA 1
ATOM 1671 C C . SER A 1 209 ? -28.687 -10.430 -7.908 1.00 61.53 209 SER A C 1
ATOM 1673 O O . SER A 1 209 ? -27.454 -10.402 -7.884 1.00 61.53 209 SER A O 1
ATOM 1675 N N . SER A 1 210 ? -29.346 -11.583 -8.056 1.00 63.16 210 SER A N 1
ATOM 1676 C CA . SER A 1 210 ? -28.695 -12.899 -8.214 1.00 63.16 210 SER A CA 1
ATOM 1677 C C . SER A 1 210 ? -27.711 -12.980 -9.397 1.00 63.16 210 SER A C 1
ATOM 1679 O O . SER A 1 210 ? -26.782 -13.793 -9.373 1.00 63.16 210 SER A O 1
ATOM 1681 N N . ASP A 1 211 ? -27.858 -12.102 -10.394 1.00 62.03 211 ASP A N 1
ATOM 1682 C CA . ASP A 1 211 ? -27.014 -12.034 -11.596 1.00 62.03 211 ASP A CA 1
ATOM 1683 C C . ASP A 1 211 ? -25.617 -11.436 -11.361 1.00 62.03 211 ASP A C 1
ATOM 1685 O O . ASP A 1 211 ? -24.716 -11.600 -12.188 1.00 62.03 211 ASP A O 1
ATOM 1689 N N . MET A 1 212 ? -25.373 -10.791 -10.216 1.00 60.06 212 MET A N 1
ATOM 1690 C CA . MET A 1 212 ? -24.075 -10.166 -9.917 1.00 60.06 212 MET A CA 1
ATOM 1691 C C . MET A 1 212 ? -22.954 -11.173 -9.597 1.00 60.06 212 MET A C 1
ATOM 1693 O O . MET A 1 212 ? -21.795 -10.781 -9.465 1.00 60.06 212 MET A O 1
ATOM 1697 N N . SER A 1 213 ? -23.256 -12.475 -9.544 1.00 66.19 213 SER A N 1
ATOM 1698 C CA . SER A 1 213 ? -22.252 -13.547 -9.429 1.00 66.19 213 SER A CA 1
ATOM 1699 C C . SER A 1 213 ? -21.293 -13.621 -10.628 1.00 66.19 213 SER A C 1
ATOM 1701 O O . SER A 1 213 ? -20.157 -14.079 -10.488 1.00 66.19 213 SER A O 1
ATOM 1703 N N . ASN A 1 214 ? -21.718 -13.133 -11.800 1.00 76.38 214 ASN A N 1
ATOM 1704 C CA . ASN A 1 214 ? -20.917 -13.175 -13.023 1.00 76.38 214 ASN A CA 1
ATOM 1705 C C . ASN A 1 214 ? -19.988 -11.968 -13.215 1.00 76.38 214 ASN A C 1
ATOM 1707 O O . ASN A 1 214 ? -19.055 -12.048 -14.015 1.00 76.38 214 ASN A O 1
ATOM 1711 N N . GLY A 1 215 ? -20.202 -10.868 -12.490 1.00 83.81 215 GLY A N 1
ATOM 1712 C CA . GLY A 1 215 ? -19.370 -9.673 -12.609 1.00 83.81 215 GLY A CA 1
ATOM 1713 C C . GLY A 1 215 ? -18.064 -9.744 -11.809 1.00 83.81 215 GLY A C 1
ATOM 1714 O O . GLY A 1 215 ? -17.847 -10.619 -10.972 1.00 83.81 215 GLY A O 1
ATOM 1715 N N . THR A 1 216 ? -17.161 -8.800 -12.075 1.00 90.38 216 THR A N 1
ATOM 1716 C CA . THR A 1 216 ? -15.885 -8.670 -11.356 1.00 90.38 216 THR A CA 1
ATOM 1717 C C . THR A 1 216 ? -16.072 -7.805 -10.118 1.00 90.38 216 THR A C 1
ATOM 1719 O O . THR A 1 216 ? -16.607 -6.701 -10.204 1.00 90.38 216 THR A O 1
ATOM 1722 N N . LYS A 1 217 ? -15.626 -8.301 -8.963 1.00 92.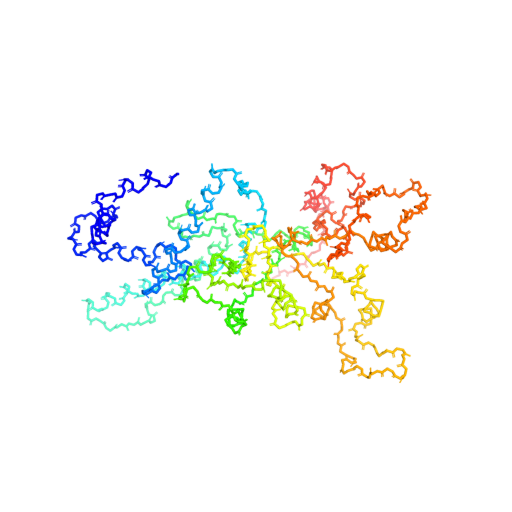19 217 LYS A N 1
ATOM 1723 C CA . LYS A 1 217 ? -15.747 -7.611 -7.671 1.00 92.19 217 LYS A CA 1
ATOM 1724 C C . LYS A 1 217 ? -14.731 -6.471 -7.611 1.00 92.19 217 LYS A C 1
ATOM 1726 O O . LYS A 1 217 ? -13.553 -6.713 -7.858 1.00 92.19 217 LYS A O 1
ATOM 1731 N N . VAL A 1 218 ? -15.169 -5.255 -7.288 1.00 92.31 218 VAL A N 1
ATOM 1732 C CA . VAL A 1 218 ? -14.295 -4.076 -7.191 1.00 92.31 218 VAL A CA 1
ATOM 1733 C C . VAL A 1 218 ? -14.073 -3.717 -5.724 1.00 92.31 218 VAL A C 1
ATOM 1735 O O . VAL A 1 218 ? -15.019 -3.421 -4.989 1.00 92.31 218 VAL A O 1
ATOM 1738 N N . PHE A 1 219 ? -12.811 -3.737 -5.305 1.00 92.31 219 PHE A N 1
ATOM 1739 C CA . PHE A 1 219 ? -12.368 -3.384 -3.963 1.00 92.31 219 PHE A CA 1
ATOM 1740 C C . PHE A 1 219 ? -11.561 -2.093 -3.996 1.00 92.31 219 PHE A C 1
ATOM 1742 O O . PHE A 1 219 ? -10.681 -1.932 -4.837 1.00 92.31 219 PHE A O 1
ATOM 1749 N N . VAL A 1 220 ? -11.801 -1.211 -3.031 1.00 89.50 220 VAL A N 1
ATOM 1750 C CA . VAL A 1 220 ? -10.989 -0.010 -2.812 1.00 89.50 220 VAL A CA 1
ATOM 1751 C C . VAL A 1 220 ? -10.516 -0.012 -1.366 1.00 89.50 220 VAL A C 1
ATOM 1753 O O . VAL A 1 220 ? -11.337 0.005 -0.450 1.00 89.50 220 VAL A O 1
ATOM 1756 N N . ASN A 1 221 ? -9.200 -0.065 -1.146 1.00 84.19 221 ASN A N 1
ATOM 1757 C CA . ASN A 1 221 ? -8.587 -0.166 0.187 1.00 84.19 221 ASN A CA 1
ATOM 1758 C C . ASN A 1 221 ? -9.182 -1.301 1.050 1.00 84.19 221 ASN A C 1
ATOM 1760 O O . ASN A 1 221 ? -9.412 -1.141 2.247 1.00 84.19 221 ASN A O 1
ATOM 1764 N N . GLY A 1 222 ? -9.487 -2.441 0.421 1.00 85.12 222 GLY A N 1
ATOM 1765 C CA . GLY A 1 222 ? -10.085 -3.609 1.076 1.00 85.12 222 GLY A CA 1
ATOM 1766 C C . GLY A 1 222 ? -11.601 -3.536 1.294 1.00 85.12 222 GLY A C 1
ATOM 1767 O O . GLY A 1 222 ? -12.202 -4.546 1.650 1.00 85.12 222 GLY A O 1
ATOM 1768 N N . VAL A 1 223 ? -12.245 -2.395 1.034 1.00 87.69 223 VAL A N 1
ATOM 1769 C CA . VAL A 1 223 ? -13.709 -2.281 1.066 1.00 87.69 223 VAL A CA 1
ATOM 1770 C C . VAL A 1 223 ? -14.268 -2.762 -0.266 1.00 87.69 223 VAL A C 1
ATOM 1772 O O . VAL A 1 223 ? -13.920 -2.219 -1.315 1.00 87.69 223 VAL A O 1
ATOM 1775 N N . TRP A 1 224 ? -15.140 -3.770 -0.234 1.00 90.25 224 TRP A N 1
ATOM 1776 C CA . TRP A 1 224 ? -15.913 -4.164 -1.410 1.00 90.25 224 TRP A CA 1
ATOM 1777 C C . TRP A 1 224 ? -16.925 -3.056 -1.704 1.00 90.25 224 TRP A C 1
ATOM 1779 O O . TRP A 1 224 ? -17.788 -2.795 -0.871 1.00 90.25 224 TRP A O 1
ATOM 1789 N N . GLN A 1 225 ? -16.783 -2.378 -2.844 1.00 87.31 225 GLN A N 1
ATOM 1790 C CA . GLN A 1 225 ? -17.649 -1.250 -3.206 1.00 87.31 225 GLN A CA 1
ATOM 1791 C C . GLN A 1 225 ? -18.783 -1.651 -4.143 1.00 87.31 225 GLN A C 1
ATOM 1793 O O . GLN A 1 225 ? -19.916 -1.192 -4.003 1.00 87.31 225 GLN A O 1
ATOM 1798 N N . GLY A 1 226 ? -18.498 -2.552 -5.075 1.00 88.69 226 GLY A N 1
ATOM 1799 C CA . GLY A 1 226 ? -19.490 -2.964 -6.048 1.00 88.69 226 GLY A CA 1
ATOM 1800 C C . GLY A 1 226 ? -18.986 -4.040 -6.984 1.00 88.69 226 GLY A C 1
ATOM 1801 O O . GLY A 1 226 ? -17.970 -4.704 -6.741 1.00 88.69 226 GLY A O 1
ATOM 1802 N N . VAL A 1 227 ? -19.731 -4.220 -8.064 1.00 89.31 227 VAL A N 1
ATOM 1803 C CA . VAL A 1 227 ? -19.411 -5.170 -9.125 1.00 89.31 227 VAL A CA 1
ATOM 1804 C C . VAL A 1 227 ? -19.399 -4.431 -10.455 1.00 89.31 227 VAL A C 1
ATOM 1806 O O . VAL A 1 227 ? -20.205 -3.536 -10.698 1.00 89.31 227 VAL A O 1
ATOM 1809 N N . HIS A 1 228 ? -18.461 -4.801 -11.319 1.00 90.31 228 HIS A N 1
ATOM 1810 C CA . HIS A 1 228 ? -18.336 -4.238 -12.654 1.00 90.31 228 HIS A CA 1
ATOM 1811 C C . HIS A 1 228 ? -18.272 -5.353 -13.703 1.00 90.31 228 HIS A C 1
ATOM 1813 O O . HIS A 1 228 ? -17.579 -6.358 -13.521 1.00 90.31 228 HIS A O 1
ATOM 1819 N N . ARG A 1 229 ? -18.994 -5.189 -14.817 1.00 87.94 229 ARG A N 1
ATOM 1820 C CA . ARG A 1 229 ? -19.089 -6.213 -15.877 1.00 87.94 229 ARG A CA 1
ATOM 1821 C C . ARG A 1 229 ? -17.908 -6.180 -16.849 1.00 87.94 229 ARG A C 1
ATOM 1823 O O . ARG A 1 229 ? -17.498 -7.223 -17.342 1.00 87.94 229 ARG A O 1
ATOM 1830 N N . ALA A 1 230 ? -17.324 -5.002 -17.077 1.00 90.25 230 ALA A N 1
ATOM 1831 C CA . ALA A 1 230 ? -16.212 -4.792 -18.010 1.00 90.25 230 ALA A CA 1
ATOM 1832 C C . ALA A 1 230 ? -14.926 -4.321 -17.288 1.00 90.25 230 ALA A C 1
ATOM 1834 O O . ALA A 1 230 ? -14.530 -3.163 -17.409 1.00 90.25 230 ALA A O 1
ATOM 1835 N N . PRO A 1 231 ? -14.261 -5.176 -16.486 1.00 90.19 231 PRO A N 1
ATOM 1836 C CA . PRO A 1 231 ? -13.103 -4.778 -15.675 1.00 90.19 231 PRO A CA 1
ATOM 1837 C C . PRO A 1 231 ? -11.847 -4.432 -16.492 1.00 90.19 231 PRO A C 1
ATOM 1839 O O . PRO A 1 231 ? -10.975 -3.735 -15.988 1.00 90.19 231 PRO A O 1
ATOM 1842 N N . ALA A 1 232 ? -11.728 -4.937 -17.726 1.00 90.81 232 ALA A N 1
ATOM 1843 C CA . ALA A 1 232 ? -10.585 -4.653 -18.595 1.00 90.81 232 ALA A CA 1
ATOM 1844 C C . ALA A 1 232 ? -10.589 -3.186 -19.040 1.00 90.81 232 ALA A C 1
ATOM 1846 O O . ALA A 1 232 ? -9.627 -2.472 -18.786 1.00 90.81 232 ALA A O 1
ATOM 1847 N N . GLY A 1 233 ? -11.728 -2.719 -19.571 1.00 91.31 233 GLY A N 1
ATOM 1848 C CA . GLY A 1 233 ? -11.926 -1.302 -19.861 1.00 91.31 233 GLY A CA 1
ATOM 1849 C C . GLY A 1 233 ? -11.675 -0.460 -18.615 1.00 91.31 233 GLY A C 1
ATOM 1850 O O . GLY A 1 233 ? -10.891 0.484 -18.694 1.00 91.31 233 GLY A O 1
ATOM 1851 N N . LEU A 1 234 ? -12.249 -0.875 -17.468 1.00 90.69 234 LEU A N 1
ATOM 1852 C CA . LEU A 1 234 ? -12.078 -0.228 -16.159 1.00 90.69 234 LEU A CA 1
ATOM 1853 C C . LEU A 1 234 ? -10.608 0.033 -15.806 1.00 90.69 234 LEU A C 1
ATOM 1855 O O . LEU A 1 234 ? -10.206 1.163 -15.528 1.00 90.69 234 LEU A O 1
ATOM 1859 N N . LEU A 1 235 ? -9.799 -1.018 -15.891 1.00 91.44 235 LEU A N 1
ATOM 1860 C CA . LEU A 1 235 ? -8.364 -0.968 -15.648 1.00 91.44 235 LEU A CA 1
ATOM 1861 C C . LEU A 1 235 ? -7.648 0.009 -16.592 1.00 91.44 235 LEU A C 1
ATOM 1863 O O . LEU A 1 235 ? -6.856 0.831 -16.133 1.00 91.44 235 LEU A O 1
ATOM 1867 N N . ASP A 1 236 ? -7.941 -0.056 -17.891 1.00 90.94 236 ASP A N 1
ATOM 1868 C CA . ASP A 1 236 ? -7.255 0.749 -18.907 1.00 90.94 236 ASP A CA 1
ATOM 1869 C C . ASP A 1 236 ? -7.514 2.246 -18.738 1.00 90.94 236 ASP A C 1
ATOM 1871 O O . ASP A 1 236 ? -6.613 3.062 -18.934 1.00 90.94 236 ASP A O 1
ATOM 1875 N N . THR A 1 237 ? -8.723 2.635 -18.332 1.00 91.62 237 THR A N 1
ATOM 1876 C CA . THR A 1 237 ? -9.005 4.049 -18.054 1.00 91.62 237 THR A CA 1
ATOM 1877 C C . THR A 1 237 ? -8.401 4.513 -16.745 1.00 91.62 237 THR A C 1
ATOM 1879 O O . THR A 1 237 ? -7.871 5.615 -16.730 1.00 91.62 237 THR A O 1
ATOM 1882 N N . ILE A 1 238 ? -8.398 3.705 -15.678 1.00 90.81 238 ILE A N 1
ATOM 1883 C CA . ILE A 1 238 ? -7.702 4.090 -14.438 1.00 90.81 238 ILE A CA 1
ATOM 1884 C C . ILE A 1 238 ? -6.211 4.307 -14.726 1.00 90.81 238 ILE A C 1
ATOM 1886 O O . ILE A 1 238 ? -5.651 5.330 -14.336 1.00 90.81 238 ILE A O 1
ATOM 1890 N N . LYS A 1 239 ? -5.582 3.401 -15.486 1.00 90.19 239 LYS A N 1
ATOM 1891 C CA . LYS A 1 239 ? -4.189 3.562 -15.929 1.00 90.19 239 LYS A CA 1
ATOM 1892 C C . LYS A 1 239 ? -4.005 4.792 -16.816 1.00 90.19 239 LYS A C 1
ATOM 1894 O O . LYS A 1 239 ? -3.023 5.507 -16.662 1.00 90.19 239 LYS A O 1
ATOM 1899 N N . ARG A 1 240 ? -4.945 5.080 -17.723 1.00 90.19 240 ARG A N 1
ATOM 1900 C CA . ARG A 1 240 ? -4.909 6.293 -18.556 1.00 90.19 240 ARG A CA 1
ATOM 1901 C C . ARG A 1 240 ? -4.980 7.565 -17.710 1.00 90.19 240 ARG A C 1
ATOM 1903 O O . ARG A 1 240 ? -4.137 8.429 -17.886 1.00 90.19 240 ARG A O 1
ATOM 1910 N N . LEU A 1 241 ? -5.915 7.648 -16.767 1.00 89.94 241 LEU A N 1
ATOM 1911 C CA . LEU A 1 241 ? -6.061 8.793 -15.862 1.00 89.94 241 LEU A CA 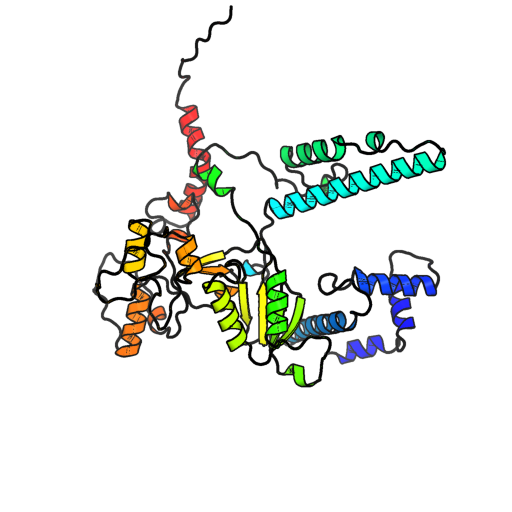1
ATOM 1912 C C . LEU A 1 241 ? -4.823 8.981 -14.974 1.00 89.94 241 LEU A C 1
ATOM 1914 O O . LEU A 1 241 ? -4.379 10.107 -14.770 1.00 89.94 241 LEU A O 1
ATOM 1918 N N . ARG A 1 242 ? -4.202 7.882 -14.521 1.00 89.69 242 ARG A N 1
ATOM 1919 C CA . ARG A 1 242 ? -2.908 7.913 -13.817 1.00 89.69 242 ARG A CA 1
ATOM 1920 C C . ARG A 1 242 ? -1.792 8.494 -14.691 1.00 89.69 242 ARG A C 1
ATOM 1922 O O . ARG A 1 242 ? -0.976 9.274 -14.217 1.00 89.69 242 ARG A O 1
ATOM 1929 N N . ARG A 1 243 ? -1.764 8.132 -15.976 1.00 87.31 243 ARG A N 1
ATOM 1930 C CA . ARG A 1 243 ? -0.758 8.588 -16.953 1.00 87.31 243 ARG A CA 1
ATOM 1931 C C . ARG A 1 243 ? -0.965 10.023 -17.430 1.00 87.31 243 ARG A C 1
ATOM 1933 O O . ARG A 1 243 ? -0.001 10.616 -17.887 1.00 87.31 243 ARG A O 1
ATOM 1940 N N . CYS A 1 244 ? -2.183 10.555 -17.339 1.00 85.31 244 CYS A N 1
ATOM 1941 C CA . CYS A 1 244 ? -2.503 11.952 -17.649 1.00 85.31 244 CYS A CA 1
ATOM 1942 C C . CYS A 1 244 ? -2.323 12.889 -16.442 1.00 85.31 244 CYS A C 1
ATOM 1944 O O . CYS A 1 244 ? -2.388 14.103 -16.604 1.00 85.31 244 CYS A O 1
ATOM 1946 N N . GLY A 1 245 ? -2.096 12.340 -15.242 1.00 81.38 245 GLY A N 1
ATOM 1947 C CA . GLY A 1 245 ? -1.957 13.112 -14.005 1.00 81.38 245 GLY A CA 1
ATOM 1948 C C . GLY A 1 245 ? -3.280 13.488 -13.325 1.00 81.38 245 GLY A C 1
ATOM 1949 O O . GLY A 1 245 ? -3.245 14.180 -12.313 1.00 81.38 245 GLY A O 1
ATOM 1950 N N . ASP A 1 246 ? -4.428 13.014 -13.824 1.00 86.19 246 ASP A N 1
ATOM 1951 C CA . ASP A 1 246 ? -5.743 13.221 -13.188 1.00 86.19 246 ASP A CA 1
ATOM 1952 C C . ASP A 1 246 ? -5.887 12.410 -11.891 1.00 86.19 246 ASP A C 1
ATOM 1954 O O . ASP A 1 246 ? -6.584 12.802 -10.953 1.00 86.19 246 ASP A O 1
ATOM 1958 N N . ILE A 1 247 ? -5.232 11.247 -11.850 1.00 87.50 247 ILE A N 1
ATOM 1959 C CA . ILE A 1 247 ? -5.110 10.400 -10.665 1.00 87.50 247 ILE A CA 1
ATOM 1960 C C . ILE A 1 247 ? -3.650 10.399 -10.224 1.00 87.50 247 ILE A C 1
ATOM 1962 O O . ILE A 1 247 ? -2.743 10.259 -11.044 1.00 87.50 247 ILE A O 1
ATOM 1966 N N . GLU A 1 248 ? -3.437 10.494 -8.912 1.00 84.69 248 GLU A N 1
ATOM 1967 C CA . GLU A 1 248 ? -2.100 10.465 -8.324 1.00 84.69 248 GLU A CA 1
ATOM 1968 C C . GLU A 1 248 ? -1.325 9.190 -8.721 1.00 84.69 248 GLU A C 1
ATOM 1970 O O . GLU A 1 248 ? -1.869 8.082 -8.617 1.00 84.69 248 GLU A O 1
ATOM 1975 N N . PRO A 1 249 ? -0.040 9.297 -9.114 1.00 85.12 249 PRO A N 1
ATOM 1976 C CA . PRO A 1 249 ? 0.767 8.156 -9.549 1.00 85.12 249 PRO A CA 1
ATOM 1977 C C . PRO A 1 249 ? 0.939 7.053 -8.498 1.00 85.12 249 PRO A C 1
ATOM 1979 O O . PRO A 1 249 ? 1.287 5.929 -8.848 1.00 85.12 249 PRO A O 1
ATOM 1982 N N . GLU A 1 250 ? 0.710 7.346 -7.214 1.00 83.12 250 GLU A N 1
ATOM 1983 C CA . GLU A 1 250 ? 0.809 6.351 -6.138 1.00 83.12 250 GLU A CA 1
ATOM 1984 C C . GLU A 1 250 ? -0.419 5.442 -6.029 1.00 83.12 250 GLU A C 1
ATOM 1986 O O . GLU A 1 250 ? -0.418 4.486 -5.248 1.00 83.12 250 GLU A O 1
ATOM 1991 N N . VAL A 1 251 ? -1.495 5.732 -6.757 1.00 87.88 251 VAL A N 1
ATOM 1992 C CA . VAL A 1 251 ? -2.675 4.871 -6.795 1.00 87.88 251 VAL A CA 1
ATOM 1993 C C . VAL A 1 251 ? -2.321 3.588 -7.535 1.00 87.88 251 VAL A C 1
ATOM 1995 O O . VAL A 1 251 ? -1.933 3.622 -8.701 1.00 87.88 251 VAL A O 1
ATOM 1998 N N . SER A 1 252 ? -2.476 2.460 -6.845 1.00 88.06 252 SER A N 1
ATOM 1999 C CA . SER A 1 252 ? -2.244 1.125 -7.393 1.00 88.06 252 SER A CA 1
ATOM 2000 C C . SER A 1 252 ? -3.563 0.510 -7.835 1.00 88.06 252 SER A C 1
ATOM 2002 O O . SER A 1 252 ? -4.577 0.635 -7.141 1.00 88.06 252 SER A O 1
ATOM 2004 N N . VAL A 1 253 ? -3.552 -0.155 -8.984 1.00 91.62 253 VAL A N 1
ATOM 2005 C CA . VAL A 1 253 ? -4.677 -0.897 -9.533 1.00 91.62 253 VAL A CA 1
ATOM 2006 C C . VAL A 1 253 ? -4.219 -2.274 -10.006 1.00 91.62 253 VAL A C 1
ATOM 2008 O O . VAL A 1 253 ? -3.423 -2.425 -10.930 1.00 91.62 253 VAL A O 1
ATOM 2011 N N . MET A 1 254 ? -4.790 -3.304 -9.394 1.00 91.00 254 MET A N 1
ATOM 2012 C CA . MET A 1 254 ? -4.481 -4.699 -9.674 1.00 91.00 254 MET A CA 1
ATOM 2013 C C . MET A 1 254 ? -5.751 -5.438 -10.090 1.00 91.00 254 MET A C 1
ATOM 2015 O O . MET A 1 254 ? -6.804 -5.295 -9.465 1.00 91.00 254 MET A O 1
ATOM 2019 N N . ARG A 1 255 ? -5.662 -6.224 -11.166 1.00 92.25 255 ARG A N 1
ATOM 2020 C CA . ARG A 1 255 ? -6.761 -7.063 -11.652 1.00 92.25 255 ARG A CA 1
ATOM 2021 C C . ARG A 1 255 ? -6.365 -8.529 -11.566 1.00 92.25 255 ARG A C 1
ATOM 2023 O O . ARG A 1 255 ? -5.591 -9.009 -12.388 1.00 92.25 255 ARG A O 1
ATOM 2030 N N . ASP A 1 256 ? -6.987 -9.244 -10.642 1.00 91.25 256 ASP A N 1
ATOM 2031 C CA . ASP A 1 256 ? -6.901 -10.694 -10.563 1.00 91.25 256 ASP A CA 1
ATOM 2032 C C . ASP A 1 256 ? -7.973 -11.309 -11.472 1.00 91.25 256 ASP A C 1
ATOM 2034 O O . ASP A 1 256 ? -9.179 -11.281 -11.195 1.00 91.25 256 ASP A O 1
ATOM 2038 N N . VAL A 1 257 ? -7.521 -11.840 -12.608 1.00 91.06 257 VAL A N 1
ATOM 2039 C CA . VAL A 1 257 ? -8.396 -12.464 -13.607 1.00 91.06 257 VAL A CA 1
ATOM 2040 C C . VAL A 1 257 ? -8.957 -13.794 -13.099 1.00 91.06 257 VAL A C 1
ATOM 2042 O O . VAL A 1 257 ? -10.112 -14.108 -13.395 1.00 91.06 257 VAL A O 1
ATOM 2045 N N . ARG A 1 258 ? -8.180 -14.554 -12.315 1.00 89.06 258 ARG A N 1
ATOM 2046 C CA . ARG A 1 258 ? -8.566 -15.880 -11.814 1.00 89.06 258 ARG A CA 1
ATOM 2047 C C . ARG A 1 258 ? -9.669 -15.759 -10.767 1.00 89.06 258 ARG A C 1
ATOM 2049 O O . ARG A 1 258 ? -10.668 -16.468 -10.848 1.00 89.06 258 ARG A O 1
ATOM 2056 N N . GLU A 1 259 ? -9.530 -14.813 -9.843 1.00 87.50 259 GLU A N 1
ATOM 2057 C CA . GLU A 1 259 ? -10.488 -14.605 -8.746 1.00 87.50 259 GLU A CA 1
ATOM 2058 C C . GLU A 1 259 ? -11.647 -13.655 -9.121 1.00 87.50 259 GLU A C 1
ATOM 2060 O O . GLU A 1 259 ? -12.604 -13.470 -8.352 1.00 87.50 259 GLU A O 1
ATOM 2065 N N . ARG A 1 260 ? -11.595 -13.066 -10.327 1.00 91.38 260 ARG A N 1
ATOM 2066 C CA . ARG A 1 260 ? -12.517 -12.022 -10.806 1.00 91.38 260 ARG A CA 1
ATOM 2067 C C . ARG A 1 260 ? -12.604 -10.874 -9.805 1.00 91.38 260 ARG A C 1
ATOM 2069 O O . ARG A 1 260 ? -13.690 -10.527 -9.316 1.00 91.38 260 ARG A O 1
ATOM 2076 N N . GLU A 1 261 ? -11.450 -10.291 -9.506 1.00 92.12 261 GLU A N 1
ATOM 2077 C CA . GLU A 1 261 ? -11.318 -9.160 -8.592 1.00 92.12 261 GLU A CA 1
ATOM 2078 C C . GLU A 1 261 ? -10.524 -8.027 -9.231 1.00 92.12 261 GLU A C 1
ATOM 2080 O O . GLU A 1 261 ? -9.511 -8.239 -9.891 1.00 92.12 261 GLU A O 1
ATOM 2085 N N . LEU A 1 262 ? -10.984 -6.805 -9.006 1.00 93.81 262 LEU A N 1
ATOM 2086 C CA . LEU A 1 262 ? -10.237 -5.588 -9.269 1.00 93.81 262 LEU A CA 1
ATOM 2087 C C . LEU A 1 262 ? -10.006 -4.904 -7.926 1.00 93.81 262 LEU A C 1
ATOM 2089 O O . LEU A 1 262 ? -10.961 -4.625 -7.203 1.00 93.81 262 LEU A O 1
ATOM 2093 N N . ARG A 1 263 ? -8.751 -4.651 -7.576 1.00 92.44 263 ARG A N 1
ATOM 2094 C CA . ARG A 1 263 ? -8.356 -4.033 -6.314 1.00 92.44 263 ARG A CA 1
ATOM 2095 C C . ARG A 1 263 ? -7.658 -2.718 -6.604 1.00 92.44 263 ARG A C 1
ATOM 2097 O O . ARG A 1 263 ? -6.711 -2.675 -7.380 1.00 92.44 263 ARG A O 1
ATOM 2104 N N . VAL A 1 264 ? -8.136 -1.658 -5.968 1.00 91.12 264 VAL A N 1
ATOM 2105 C CA . VAL A 1 264 ? -7.543 -0.325 -6.025 1.00 91.12 264 VAL A CA 1
ATOM 2106 C C . VAL A 1 264 ? -7.030 0.037 -4.639 1.00 91.12 264 VAL A C 1
ATOM 2108 O O . VAL A 1 264 ? -7.770 -0.040 -3.653 1.00 91.12 264 VAL A O 1
ATOM 2111 N N . PHE A 1 265 ? -5.771 0.447 -4.558 1.00 87.88 265 PHE A N 1
ATOM 2112 C CA . PHE A 1 265 ? -5.136 0.877 -3.320 1.00 87.88 265 PHE A CA 1
ATOM 2113 C C . PHE A 1 265 ? -4.691 2.329 -3.429 1.00 87.88 265 PHE A C 1
ATOM 2115 O O . PHE A 1 265 ? -3.990 2.726 -4.358 1.00 87.88 265 PHE A O 1
ATOM 2122 N N . THR A 1 266 ? -5.089 3.118 -2.440 1.00 84.31 266 THR A N 1
ATOM 2123 C CA . THR A 1 266 ? -4.674 4.516 -2.262 1.00 84.31 266 THR A CA 1
ATOM 2124 C C . THR A 1 266 ? -4.046 4.736 -0.892 1.00 84.31 266 THR A C 1
ATOM 2126 O O . THR A 1 266 ? -3.719 5.861 -0.528 1.00 84.31 266 THR A O 1
ATOM 2129 N N . ASP A 1 267 ? -3.941 3.686 -0.082 1.00 76.31 267 ASP A N 1
ATOM 2130 C CA . ASP A 1 267 ? -3.360 3.757 1.247 1.00 76.31 267 ASP A CA 1
ATOM 2131 C C . ASP A 1 267 ? -1.862 4.090 1.180 1.00 76.31 267 ASP A C 1
ATOM 2133 O O . ASP A 1 267 ? -1.169 3.821 0.196 1.00 76.31 267 ASP A O 1
ATOM 2137 N N . GLY A 1 268 ? -1.367 4.741 2.231 1.00 71.25 268 GLY A N 1
ATOM 2138 C CA . GLY A 1 268 ? 0.054 5.040 2.375 1.00 71.25 268 GLY A CA 1
ATOM 2139 C C . GLY A 1 268 ? 0.851 3.822 2.845 1.00 71.25 268 GLY A C 1
ATOM 2140 O O . GLY A 1 268 ? 0.297 2.855 3.364 1.00 71.25 268 GLY A O 1
ATOM 2141 N N . GLY A 1 269 ? 2.176 3.891 2.707 1.00 72.00 269 GLY A N 1
ATOM 2142 C CA . GLY A 1 269 ? 3.082 2.839 3.184 1.00 72.00 269 GLY A CA 1
ATOM 2143 C C . GLY A 1 269 ? 3.322 1.701 2.190 1.00 72.00 269 GLY A C 1
ATOM 2144 O O . GLY A 1 269 ? 4.002 0.736 2.535 1.00 72.00 269 GLY A O 1
ATOM 2145 N N . ARG A 1 270 ? 2.794 1.808 0.968 1.00 80.38 270 ARG A N 1
ATOM 2146 C CA . ARG A 1 270 ? 3.160 0.945 -0.161 1.00 80.38 270 ARG A CA 1
ATOM 2147 C C . ARG A 1 270 ? 4.525 1.344 -0.716 1.00 80.38 270 ARG A C 1
ATOM 2149 O O . ARG A 1 270 ? 4.925 2.508 -0.625 1.00 80.38 270 ARG A O 1
ATOM 2156 N N . VAL A 1 271 ? 5.253 0.366 -1.245 1.00 81.06 271 VAL A N 1
ATOM 2157 C CA . VAL A 1 271 ? 6.553 0.593 -1.882 1.00 81.06 271 VAL A CA 1
ATOM 2158 C C . VAL A 1 271 ? 6.337 0.544 -3.377 1.00 81.06 271 VAL A C 1
ATOM 2160 O O . VAL A 1 271 ? 5.903 -0.478 -3.894 1.00 81.06 271 VAL A O 1
ATOM 2163 N N . CYS A 1 272 ? 6.664 1.645 -4.048 1.00 84.94 272 CYS A N 1
ATOM 2164 C CA . CYS A 1 272 ? 6.550 1.728 -5.493 1.00 84.94 272 CYS A CA 1
ATOM 2165 C C . CYS A 1 272 ? 7.929 1.829 -6.148 1.00 84.94 272 CYS A C 1
ATOM 2167 O O . CYS A 1 272 ? 8.805 2.554 -5.657 1.00 84.94 272 CYS A O 1
ATOM 2169 N N . ARG A 1 273 ? 8.091 1.163 -7.291 1.00 88.69 273 ARG A N 1
ATOM 2170 C CA . ARG A 1 273 ? 9.265 1.240 -8.162 1.00 88.69 273 ARG A CA 1
ATOM 2171 C C . ARG A 1 273 ? 8.877 1.918 -9.482 1.00 88.69 273 ARG A C 1
ATOM 2173 O O . ARG A 1 273 ? 7.917 1.484 -10.112 1.00 88.69 273 ARG A O 1
ATOM 2180 N N . PRO A 1 274 ? 9.573 2.986 -9.905 1.00 93.19 274 PRO A N 1
ATOM 2181 C CA . PRO A 1 274 ? 9.327 3.597 -11.204 1.00 93.19 274 PRO A CA 1
ATOM 2182 C C . PRO A 1 274 ? 9.914 2.744 -12.330 1.00 93.19 274 PRO A C 1
ATOM 2184 O O . PRO A 1 274 ? 11.067 2.328 -12.249 1.00 93.19 274 PRO A O 1
ATOM 2187 N N . LEU A 1 275 ? 9.136 2.527 -13.386 1.00 94.06 275 LEU A N 1
ATOM 2188 C CA . LEU A 1 275 ? 9.516 1.741 -14.558 1.00 94.06 275 LEU A CA 1
ATOM 2189 C C . LEU A 1 275 ? 9.109 2.464 -15.843 1.00 94.06 275 LEU A C 1
ATOM 2191 O O . LEU A 1 275 ? 8.163 3.255 -15.848 1.00 94.06 275 LEU A O 1
ATOM 2195 N N . PHE A 1 276 ? 9.808 2.192 -16.943 1.00 96.19 276 PHE A N 1
ATOM 2196 C CA . PHE A 1 276 ? 9.404 2.709 -18.249 1.00 96.19 276 PHE A CA 1
ATOM 2197 C C . PHE A 1 276 ? 8.208 1.933 -18.780 1.00 96.19 276 PHE A C 1
ATOM 2199 O O . PHE A 1 276 ? 8.170 0.707 -18.686 1.00 96.19 276 PHE A O 1
ATOM 2206 N N . ILE A 1 277 ? 7.254 2.639 -19.379 1.00 94.69 277 ILE A N 1
ATOM 2207 C CA . ILE A 1 277 ? 6.105 2.007 -20.023 1.00 94.69 277 ILE A CA 1
ATOM 2208 C C . ILE A 1 277 ? 6.516 1.491 -21.406 1.00 94.69 277 ILE A C 1
ATOM 2210 O O . ILE A 1 277 ? 7.136 2.206 -22.201 1.00 94.69 277 ILE A O 1
ATOM 2214 N N . VAL A 1 278 ? 6.124 0.251 -21.696 1.00 93.50 278 VAL A N 1
ATOM 2215 C CA . VAL A 1 278 ? 6.283 -0.390 -23.003 1.00 93.50 278 VAL A CA 1
ATOM 2216 C C . VAL A 1 278 ? 4.921 -0.466 -23.685 1.00 93.50 278 VAL A C 1
ATOM 2218 O O . VAL A 1 278 ? 3.926 -0.879 -23.085 1.00 93.50 278 VAL A O 1
ATOM 2221 N N . LYS A 1 279 ? 4.867 -0.080 -24.959 1.00 89.81 279 LYS A N 1
ATOM 2222 C CA . LYS A 1 279 ? 3.687 -0.235 -25.812 1.00 89.81 279 LYS A CA 1
ATOM 2223 C C . LYS A 1 279 ? 4.124 -0.834 -27.139 1.00 89.81 279 LYS A C 1
ATOM 2225 O O . LYS A 1 279 ? 5.059 -0.338 -27.748 1.00 89.81 279 LYS A O 1
ATOM 2230 N N . ASN A 1 280 ? 3.442 -1.890 -27.583 1.00 86.62 280 ASN A N 1
ATOM 2231 C CA . ASN A 1 280 ? 3.749 -2.582 -28.840 1.00 86.62 280 ASN A CA 1
ATOM 2232 C C . ASN A 1 280 ? 5.230 -2.987 -28.960 1.00 86.62 280 ASN A C 1
ATOM 2234 O O . ASN A 1 280 ? 5.837 -2.778 -30.001 1.00 86.62 280 ASN A O 1
ATOM 2238 N N . GLN A 1 281 ? 5.813 -3.534 -27.885 1.00 86.00 281 GLN A N 1
ATOM 2239 C CA . GLN A 1 281 ? 7.225 -3.949 -27.859 1.00 86.00 281 GLN A CA 1
ATOM 2240 C C . GLN A 1 281 ? 8.227 -2.793 -28.069 1.00 86.00 281 GLN A C 1
ATOM 2242 O O . GLN A 1 281 ? 9.387 -3.020 -28.394 1.00 86.00 281 GLN A O 1
ATOM 2247 N N . GLU A 1 282 ? 7.808 -1.548 -27.840 1.00 90.06 282 GLU A N 1
ATOM 2248 C CA . GLU A 1 282 ? 8.667 -0.368 -27.893 1.00 90.06 282 GLU A CA 1
ATOM 2249 C C . GLU A 1 282 ? 8.527 0.473 -26.625 1.00 90.06 282 GLU A C 1
ATOM 2251 O O . GLU A 1 282 ? 7.470 0.531 -25.990 1.00 90.06 282 GLU A O 1
ATOM 2256 N N . LEU A 1 283 ? 9.617 1.135 -26.239 1.00 93.19 283 LEU A N 1
ATOM 2257 C CA . LEU A 1 283 ? 9.603 2.081 -25.131 1.00 93.19 283 LEU A CA 1
ATOM 2258 C C . LEU A 1 283 ? 8.865 3.353 -25.549 1.00 93.19 283 LEU A C 1
ATOM 2260 O O . LEU A 1 283 ? 9.113 3.898 -26.622 1.00 93.19 283 LEU A O 1
ATOM 2264 N N . LEU A 1 284 ? 8.025 3.886 -24.658 1.00 92.31 284 LEU A N 1
ATOM 2265 C CA . LEU A 1 284 ? 7.471 5.232 -24.849 1.00 92.31 284 LEU A CA 1
ATOM 2266 C C . LEU A 1 284 ? 8.541 6.326 -24.705 1.00 92.31 284 LEU A C 1
ATOM 2268 O O . LEU A 1 284 ? 8.365 7.446 -25.186 1.00 92.31 284 LEU A O 1
ATOM 2272 N N . LEU A 1 285 ? 9.658 6.015 -24.042 1.00 93.31 285 LEU A N 1
ATOM 2273 C CA . LEU A 1 285 ? 10.811 6.901 -23.970 1.00 93.31 285 LEU A CA 1
ATOM 2274 C C . LEU A 1 285 ? 11.517 6.960 -25.331 1.00 93.31 285 LEU A C 1
ATOM 2276 O O . LEU A 1 285 ? 12.026 5.955 -25.821 1.00 93.31 285 LEU A O 1
ATOM 2280 N N . LYS A 1 286 ? 11.604 8.164 -25.895 1.00 92.19 286 LYS A N 1
ATOM 2281 C CA . LYS A 1 286 ? 12.290 8.453 -27.154 1.00 92.19 286 LYS A CA 1
ATOM 2282 C C . LYS A 1 286 ? 13.530 9.312 -26.928 1.00 92.19 286 LYS A C 1
ATOM 2284 O O . LYS A 1 286 ? 13.666 9.977 -25.900 1.00 92.19 286 LYS A O 1
ATOM 2289 N N . GLN A 1 287 ? 14.403 9.353 -27.933 1.00 89.88 287 GLN A N 1
ATOM 2290 C CA . GLN A 1 287 ? 15.626 10.161 -27.905 1.00 89.88 287 GLN A CA 1
ATOM 2291 C C . GLN A 1 287 ? 15.343 11.664 -27.725 1.00 89.88 287 GLN A C 1
ATOM 2293 O O . GLN A 1 287 ? 16.120 12.359 -27.075 1.00 89.88 287 GLN A O 1
ATOM 2298 N N . GLU A 1 288 ? 14.216 12.160 -28.245 1.00 88.94 288 GLU A N 1
ATOM 2299 C CA . GLU A 1 288 ? 13.772 13.552 -28.070 1.00 88.94 288 GLU A CA 1
ATOM 2300 C C . GLU A 1 288 ? 13.560 13.910 -26.590 1.00 88.94 288 GLU A C 1
ATOM 2302 O O . GLU A 1 288 ? 14.075 14.923 -26.120 1.00 88.94 288 GLU A O 1
ATOM 2307 N N . HIS A 1 289 ? 12.929 13.016 -25.820 1.00 90.19 289 HIS A N 1
ATOM 2308 C CA . HIS A 1 289 ? 12.707 13.198 -24.385 1.00 90.19 289 HIS A CA 1
ATOM 2309 C C . HIS A 1 289 ? 14.034 13.277 -23.618 1.00 90.19 289 HIS A C 1
ATOM 2311 O O . HIS A 1 289 ? 14.154 14.037 -22.661 1.00 90.19 289 HIS A O 1
ATOM 2317 N N . ILE A 1 290 ? 15.047 12.514 -24.047 1.00 90.81 290 ILE A N 1
ATOM 2318 C CA . ILE A 1 290 ? 16.393 12.550 -23.457 1.00 90.81 290 ILE A CA 1
ATOM 2319 C C . ILE A 1 290 ? 17.069 13.894 -23.755 1.00 90.81 290 ILE A C 1
ATOM 2321 O O . ILE A 1 290 ? 17.684 14.481 -22.865 1.00 90.81 290 ILE A O 1
ATOM 2325 N N . GLY A 1 291 ? 16.909 14.414 -24.976 1.00 89.38 291 GLY A N 1
ATOM 2326 C CA . GLY A 1 291 ? 17.370 15.754 -25.341 1.00 89.38 291 GLY A CA 1
ATOM 2327 C C . GLY A 1 291 ? 16.749 16.840 -24.458 1.00 89.38 291 GLY A C 1
ATOM 2328 O O . GLY A 1 291 ? 17.469 17.678 -23.917 1.00 89.38 291 GLY A O 1
ATOM 2329 N N . TRP A 1 292 ? 15.435 16.776 -24.229 1.00 89.69 292 TRP A N 1
ATOM 2330 C CA . TRP A 1 292 ? 14.735 17.711 -23.341 1.00 89.69 292 TRP A CA 1
ATOM 2331 C C . TRP A 1 292 ? 15.202 17.612 -21.886 1.00 89.69 292 TRP A C 1
ATOM 2333 O O . TRP A 1 292 ? 15.395 18.639 -21.243 1.00 89.69 292 TRP A O 1
ATOM 2343 N N . LEU A 1 293 ? 15.453 16.403 -21.370 1.00 89.62 293 LEU A N 1
ATOM 2344 C CA . LEU A 1 293 ? 16.007 16.216 -20.021 1.00 89.62 293 LEU A CA 1
ATOM 2345 C C . LEU A 1 293 ? 17.419 16.794 -19.889 1.00 89.62 293 LEU A C 1
ATOM 2347 O O . LEU A 1 293 ? 17.745 17.367 -18.853 1.00 89.62 293 LEU A O 1
ATOM 2351 N N . SER A 1 294 ? 18.249 16.652 -20.925 1.00 89.50 294 SER A N 1
ATOM 2352 C CA . SER A 1 294 ? 19.607 17.205 -20.932 1.00 89.50 294 SER A CA 1
ATOM 2353 C C . SER A 1 294 ? 19.605 18.733 -20.972 1.00 89.50 294 SER A C 1
ATOM 2355 O O . SER A 1 294 ? 20.459 19.359 -20.349 1.00 89.50 294 SER A O 1
ATOM 2357 N N . ASN A 1 295 ? 18.655 19.328 -21.695 1.00 86.69 295 ASN A N 1
ATOM 2358 C CA . ASN A 1 295 ? 18.506 20.780 -21.793 1.00 86.69 295 ASN A CA 1
ATOM 2359 C C . ASN A 1 295 ? 17.764 21.371 -20.580 1.00 86.69 295 ASN A C 1
ATOM 2361 O O . ASN A 1 295 ? 17.929 22.548 -20.269 1.00 86.69 295 ASN A O 1
ATOM 2365 N N . GLY A 1 296 ? 16.957 20.562 -19.889 1.00 85.38 296 GLY A N 1
ATOM 2366 C CA . GLY A 1 296 ? 16.118 20.963 -18.758 1.00 85.38 296 GLY A CA 1
ATOM 2367 C C . GLY A 1 296 ? 14.798 21.630 -19.157 1.00 85.38 296 GLY A C 1
ATOM 2368 O O . GLY A 1 296 ? 14.019 22.002 -18.280 1.00 85.38 296 GLY A O 1
ATOM 2369 N N . TYR A 1 297 ? 14.520 21.770 -20.453 1.00 84.69 297 TYR A N 1
ATOM 2370 C CA . TYR A 1 297 ? 13.292 22.347 -20.996 1.00 84.69 297 TYR A CA 1
ATOM 2371 C C . TYR A 1 297 ? 12.892 21.670 -22.308 1.00 84.69 297 TYR A C 1
ATOM 2373 O O . TYR A 1 297 ? 13.725 21.089 -23.014 1.00 84.69 297 TYR A O 1
ATOM 2381 N N . ILE A 1 298 ? 11.606 21.762 -22.642 1.00 82.75 298 ILE A N 1
ATOM 2382 C CA . ILE A 1 298 ? 11.068 21.253 -23.904 1.00 82.75 298 ILE A CA 1
ATOM 2383 C C . ILE A 1 298 ? 11.596 22.141 -25.030 1.00 82.75 298 ILE A C 1
ATOM 2385 O O . ILE A 1 298 ? 11.312 23.338 -25.093 1.00 82.75 298 ILE A O 1
ATOM 2389 N N . SER A 1 299 ? 12.435 21.547 -25.874 1.00 77.06 299 SER A N 1
ATOM 2390 C CA . SER A 1 299 ? 13.005 22.200 -27.051 1.00 77.06 299 SER A CA 1
ATOM 2391 C C . SER A 1 299 ? 12.097 21.946 -28.249 1.00 77.06 299 SER A C 1
ATOM 2393 O O . SER A 1 299 ? 11.641 20.812 -28.418 1.00 77.06 299 SER A O 1
ATOM 2395 N N . ALA A 1 300 ? 11.885 22.975 -29.072 1.00 66.88 300 ALA A N 1
ATOM 2396 C CA . ALA A 1 300 ? 11.104 22.886 -30.300 1.00 66.88 300 ALA A CA 1
ATOM 2397 C C . ALA A 1 300 ? 11.577 21.727 -31.188 1.00 66.88 300 ALA A C 1
ATOM 2399 O O . ALA A 1 300 ? 12.772 21.395 -31.235 1.00 66.88 300 ALA A O 1
ATOM 2400 N N . ASN A 1 301 ? 10.631 21.113 -31.898 1.00 62.19 301 ASN A N 1
ATOM 2401 C CA . ASN A 1 301 ? 10.950 20.094 -32.888 1.00 62.19 301 ASN A CA 1
ATOM 2402 C C . ASN A 1 301 ? 11.916 20.663 -33.936 1.00 62.19 301 ASN A C 1
ATOM 2404 O O . ASN A 1 301 ? 11.827 21.821 -34.333 1.00 62.19 301 ASN A O 1
ATOM 2408 N N . LYS A 1 302 ? 12.841 19.823 -34.414 1.00 57.53 302 LYS A N 1
ATOM 2409 C CA . LYS A 1 302 ? 13.755 20.189 -35.509 1.00 57.53 302 LYS A CA 1
ATOM 2410 C C . LYS A 1 302 ? 13.033 20.393 -36.850 1.00 57.53 302 LYS A C 1
ATOM 2412 O O . LYS A 1 302 ? 13.661 20.894 -37.778 1.00 57.53 302 LYS A O 1
ATOM 2417 N N . ASP A 1 303 ? 11.759 20.007 -36.941 1.00 59.44 303 ASP A N 1
ATOM 2418 C CA . ASP A 1 303 ? 10.929 20.153 -38.135 1.00 59.44 303 ASP A CA 1
ATOM 2419 C C . ASP A 1 303 ? 10.208 21.515 -38.146 1.00 59.44 303 ASP A C 1
ATOM 2421 O O . ASP A 1 303 ? 9.334 21.738 -37.305 1.00 59.44 303 ASP A O 1
ATOM 2425 N N . PRO A 1 304 ? 10.522 22.411 -39.103 1.00 58.09 304 PRO A N 1
ATOM 2426 C CA . PRO A 1 304 ? 9.913 23.741 -39.199 1.00 58.09 304 PRO A CA 1
ATOM 2427 C C . PRO A 1 304 ? 8.421 23.729 -39.588 1.00 58.09 304 PRO A C 1
ATOM 2429 O O . PRO A 1 304 ? 7.746 24.730 -39.373 1.00 58.09 304 PRO A O 1
ATOM 2432 N N . ASP A 1 305 ? 7.904 22.606 -40.101 1.00 59.53 305 ASP A N 1
ATOM 2433 C CA . ASP A 1 305 ? 6.490 22.412 -40.477 1.00 59.53 305 ASP A CA 1
ATOM 2434 C C . ASP A 1 305 ? 5.690 21.592 -39.439 1.00 59.53 305 ASP A C 1
ATOM 2436 O O . ASP A 1 305 ? 4.540 21.209 -39.675 1.00 59.53 305 ASP A O 1
ATOM 2440 N N . GLY A 1 306 ? 6.295 21.267 -38.291 1.00 59.88 306 GLY A N 1
ATOM 2441 C CA . GLY A 1 306 ? 5.629 20.533 -37.216 1.00 59.88 306 GLY A CA 1
ATOM 2442 C C . GLY A 1 306 ? 4.600 21.388 -36.458 1.00 59.88 306 GLY A C 1
ATOM 2443 O O . GLY A 1 306 ? 4.698 22.616 -36.448 1.00 59.88 306 GLY A O 1
ATOM 2444 N N . PRO A 1 307 ? 3.613 20.770 -35.779 1.00 59.19 307 PRO A N 1
ATOM 2445 C CA . PRO A 1 307 ? 2.731 21.510 -34.884 1.00 59.19 307 PRO A CA 1
ATOM 2446 C C . PRO A 1 307 ? 3.560 22.182 -33.782 1.00 59.19 307 PRO A C 1
ATOM 2448 O O . PRO A 1 307 ? 4.350 21.515 -33.109 1.00 59.19 307 PRO A O 1
ATOM 2451 N N . ILE A 1 308 ? 3.365 23.493 -33.605 1.00 58.03 308 ILE A N 1
ATOM 2452 C CA . ILE A 1 308 ? 3.975 24.265 -32.516 1.00 58.03 308 ILE A CA 1
ATOM 2453 C C . ILE A 1 308 ? 3.521 23.631 -31.200 1.00 58.03 308 ILE A C 1
ATOM 2455 O O . ILE A 1 308 ? 2.319 23.532 -30.942 1.00 58.03 308 ILE A O 1
ATOM 2459 N N . GLN A 1 309 ? 4.464 23.161 -30.385 1.00 63.38 309 GLN A N 1
ATOM 2460 C CA . GLN A 1 309 ? 4.120 22.606 -29.081 1.00 63.38 309 GLN A CA 1
ATOM 2461 C C . GLN A 1 309 ? 3.828 23.764 -28.122 1.00 63.38 309 GLN A C 1
ATOM 2463 O O . GLN A 1 309 ? 4.702 24.576 -27.838 1.00 63.38 309 GLN A O 1
ATOM 2468 N N . GLU A 1 310 ? 2.607 23.823 -27.583 1.00 64.25 310 GLU A N 1
ATOM 2469 C CA . GLU A 1 310 ? 2.206 24.825 -26.575 1.00 64.25 310 GLU A CA 1
ATOM 2470 C C . GLU A 1 310 ? 3.093 24.792 -25.309 1.00 64.25 310 GLU A C 1
ATOM 2472 O O . GLU A 1 310 ? 3.167 25.770 -24.568 1.00 64.25 310 GLU A O 1
ATOM 2477 N N . ASP A 1 311 ? 3.800 23.678 -25.088 1.00 68.12 311 ASP A N 1
ATOM 2478 C CA . ASP A 1 311 ? 4.699 23.445 -23.956 1.00 68.12 311 ASP A CA 1
ATOM 2479 C C . ASP A 1 311 ? 6.152 23.930 -24.192 1.00 68.12 311 ASP A C 1
ATOM 2481 O O . ASP A 1 311 ? 7.021 23.696 -23.346 1.00 68.12 311 ASP A O 1
ATOM 2485 N N . GLU A 1 312 ? 6.468 24.560 -25.329 1.00 72.12 312 GLU A N 1
ATOM 2486 C CA . GLU A 1 312 ? 7.834 25.014 -25.631 1.00 72.12 312 GLU A CA 1
ATOM 2487 C C . GLU A 1 312 ? 8.389 25.955 -24.550 1.00 72.12 312 GLU A C 1
ATOM 2489 O O . GLU A 1 312 ? 7.745 26.903 -24.100 1.00 72.12 312 GLU A O 1
ATOM 2494 N N . GLY A 1 313 ? 9.616 25.674 -24.101 1.00 75.88 313 GLY A N 1
ATOM 2495 C CA . GLY A 1 313 ? 10.267 26.428 -23.028 1.00 75.88 313 GLY A CA 1
ATOM 2496 C C . GLY A 1 313 ? 9.816 26.059 -21.609 1.00 75.88 313 GLY A C 1
ATOM 2497 O O . GLY A 1 313 ? 10.402 26.562 -20.648 1.00 75.88 313 GLY A O 1
ATOM 2498 N N . GLN A 1 314 ? 8.844 25.154 -21.434 1.00 83.00 314 GLN A N 1
ATOM 2499 C CA . GLN A 1 314 ? 8.515 24.642 -20.104 1.00 83.00 314 GLN A CA 1
ATOM 2500 C C . GLN A 1 314 ? 9.626 23.737 -19.554 1.00 83.00 314 GLN A C 1
ATOM 2502 O O . GLN A 1 314 ? 10.256 22.992 -20.314 1.00 83.00 314 GLN A O 1
ATOM 2507 N N . PRO A 1 315 ? 9.859 23.751 -18.226 1.00 86.06 315 PRO A N 1
ATOM 2508 C CA . PRO A 1 315 ? 10.855 22.896 -17.600 1.00 86.06 315 PRO A CA 1
ATOM 2509 C C . PRO A 1 315 ? 10.482 21.421 -17.765 1.00 86.06 315 PRO A C 1
ATOM 2511 O O . PRO A 1 315 ? 9.368 21.006 -17.440 1.00 86.06 315 PRO A O 1
ATOM 2514 N N . PHE A 1 316 ? 11.438 20.617 -18.225 1.00 87.56 316 PHE A N 1
ATOM 2515 C CA . PHE A 1 316 ? 11.260 19.185 -18.427 1.00 87.56 316 PHE A CA 1
ATOM 2516 C C . PHE A 1 316 ? 12.138 18.399 -17.458 1.00 87.56 316 PHE A C 1
ATOM 2518 O O . PHE A 1 316 ? 13.363 18.392 -17.561 1.00 87.56 316 PHE A O 1
ATOM 2525 N N . GLY A 1 317 ? 11.501 17.733 -16.499 1.00 89.56 317 GLY A N 1
ATOM 2526 C CA . GLY A 1 317 ? 12.164 16.901 -15.507 1.00 89.56 317 GLY A CA 1
ATOM 2527 C C . GLY A 1 317 ? 11.381 15.628 -15.207 1.00 89.56 317 GLY A C 1
ATOM 2528 O O . GLY A 1 317 ? 10.513 15.194 -15.964 1.00 89.56 317 GLY A O 1
ATOM 2529 N N . TRP A 1 318 ? 11.685 15.016 -14.062 1.00 90.00 318 TRP A N 1
ATOM 2530 C CA . TRP A 1 318 ? 11.073 13.748 -13.659 1.00 90.00 318 TRP A CA 1
ATOM 2531 C C . TRP A 1 318 ? 9.550 13.827 -13.511 1.00 90.00 318 TRP A C 1
ATOM 2533 O O . TRP A 1 318 ? 8.838 12.928 -13.949 1.00 90.00 318 TRP A O 1
ATOM 2543 N N . SER A 1 319 ? 9.038 14.911 -12.925 1.00 87.25 319 SER A N 1
ATOM 2544 C CA . SER A 1 319 ? 7.595 15.096 -12.740 1.00 87.25 319 SER A CA 1
ATOM 2545 C C . SER A 1 319 ? 6.851 15.090 -14.077 1.00 87.25 319 SER A C 1
ATOM 2547 O O . SER A 1 319 ? 5.788 14.488 -14.181 1.00 87.25 319 SER A O 1
ATOM 2549 N N . GLN A 1 320 ? 7.440 15.686 -15.116 1.00 88.25 320 GLN A N 1
ATOM 2550 C CA . GLN A 1 320 ? 6.885 15.720 -16.467 1.00 88.25 320 GLN A CA 1
ATOM 2551 C C . GLN A 1 320 ? 6.962 14.354 -17.159 1.00 88.25 320 GLN A C 1
ATOM 2553 O O . GLN A 1 320 ? 6.038 14.005 -17.884 1.00 88.25 320 GLN A O 1
ATOM 2558 N N . LEU A 1 321 ? 8.001 13.545 -16.910 1.00 90.50 321 LEU A N 1
ATOM 2559 C CA . LEU A 1 321 ? 8.059 12.162 -17.415 1.00 90.50 321 LEU A CA 1
ATOM 2560 C C . LEU A 1 321 ? 6.911 11.302 -16.876 1.00 90.50 321 LEU A C 1
ATOM 2562 O O . LEU A 1 321 ? 6.357 10.480 -17.606 1.00 90.50 321 LEU A O 1
ATOM 2566 N N . VAL A 1 322 ? 6.558 11.497 -15.604 1.00 89.44 322 VAL A N 1
ATOM 2567 C CA . VAL A 1 322 ? 5.426 10.809 -14.972 1.00 89.44 322 VAL A CA 1
ATOM 2568 C C . VAL A 1 322 ? 4.104 11.364 -15.508 1.00 89.44 322 VAL A C 1
ATOM 2570 O O . VAL A 1 322 ? 3.246 10.590 -15.916 1.00 89.44 322 VAL A O 1
ATOM 2573 N N . ALA A 1 323 ? 3.965 12.692 -15.592 1.00 86.69 323 ALA A N 1
ATOM 2574 C CA . ALA A 1 323 ? 2.747 13.353 -16.072 1.00 86.69 323 ALA A CA 1
ATOM 2575 C C . ALA A 1 323 ? 2.462 13.138 -17.570 1.00 86.69 323 ALA A C 1
ATOM 2577 O O . ALA A 1 323 ? 1.308 13.166 -17.978 1.00 86.69 323 ALA A O 1
ATOM 2578 N N . LYS A 1 324 ? 3.492 12.911 -18.400 1.00 86.44 324 LYS A N 1
ATOM 2579 C CA . LYS A 1 324 ? 3.336 12.500 -19.808 1.00 86.44 324 LYS A CA 1
ATOM 2580 C C . LYS A 1 324 ? 3.167 10.978 -19.962 1.00 86.44 324 LYS A C 1
ATOM 2582 O O . LYS A 1 324 ? 3.100 10.489 -21.087 1.00 86.44 324 LYS A O 1
ATOM 2587 N N . GLY A 1 325 ? 3.127 10.217 -18.864 1.00 89.69 325 GLY A N 1
ATOM 2588 C CA . GLY A 1 325 ? 2.928 8.768 -18.890 1.00 89.69 325 GLY A CA 1
ATOM 2589 C C . GLY A 1 325 ? 4.063 7.995 -19.565 1.00 89.69 325 GLY A C 1
ATOM 2590 O O . GLY A 1 325 ? 3.810 6.975 -20.199 1.00 89.69 325 GLY A O 1
ATOM 2591 N N . ILE A 1 326 ? 5.305 8.481 -19.473 1.00 92.94 326 ILE A N 1
ATOM 2592 C CA . ILE A 1 326 ? 6.501 7.774 -19.968 1.00 92.94 326 ILE A CA 1
ATOM 2593 C C . ILE A 1 326 ? 7.012 6.803 -18.896 1.00 92.94 326 ILE A C 1
ATOM 2595 O O . ILE A 1 326 ? 7.453 5.692 -19.203 1.00 92.94 326 ILE A O 1
ATOM 2599 N N . VAL A 1 327 ? 6.939 7.235 -17.636 1.00 93.62 327 VAL A N 1
ATOM 2600 C CA . VAL A 1 327 ? 7.308 6.453 -16.456 1.00 93.62 327 VAL A CA 1
ATOM 2601 C C . VAL A 1 327 ? 6.068 6.197 -15.612 1.00 93.62 327 VAL A C 1
ATOM 2603 O O . VAL A 1 327 ? 5.266 7.100 -15.382 1.00 93.62 327 VAL A O 1
ATOM 2606 N N . GLU A 1 328 ? 5.944 4.976 -15.107 1.00 92.38 328 GLU A N 1
ATOM 2607 C CA . GLU A 1 328 ? 4.847 4.540 -14.250 1.00 92.38 328 GLU A CA 1
ATOM 2608 C C . GLU A 1 328 ? 5.407 3.973 -12.942 1.00 92.38 328 GLU A C 1
ATOM 2610 O O . GLU A 1 328 ? 6.378 3.216 -12.943 1.00 92.38 328 GLU A O 1
ATOM 2615 N N . TYR A 1 329 ? 4.831 4.375 -11.809 1.00 91.00 329 TYR A N 1
ATOM 2616 C CA . TYR A 1 329 ? 5.171 3.787 -10.516 1.00 91.00 329 TYR A CA 1
ATOM 2617 C C . TYR A 1 329 ? 4.362 2.512 -10.330 1.00 91.00 329 TYR A C 1
ATOM 2619 O O . TYR A 1 329 ? 3.135 2.574 -10.323 1.00 91.00 329 TYR A O 1
ATOM 2627 N N . LEU A 1 330 ? 5.050 1.385 -10.152 1.00 90.56 330 LEU A N 1
ATOM 2628 C CA . LEU A 1 330 ? 4.415 0.109 -9.852 1.00 90.56 330 LEU A CA 1
ATOM 2629 C C . LEU A 1 330 ? 4.571 -0.242 -8.384 1.00 90.56 330 LEU A C 1
ATOM 2631 O O . LEU A 1 330 ? 5.674 -0.196 -7.840 1.00 90.56 330 LEU A O 1
ATOM 2635 N N . ASP A 1 331 ? 3.455 -0.583 -7.755 1.00 87.94 331 ASP A N 1
ATOM 2636 C CA . ASP A 1 331 ? 3.420 -1.181 -6.422 1.00 87.94 331 ASP A CA 1
ATOM 2637 C C . ASP A 1 331 ? 3.748 -2.681 -6.485 1.00 87.94 331 ASP A C 1
ATOM 2639 O O . ASP A 1 331 ? 3.502 -3.338 -7.494 1.00 87.94 331 ASP A O 1
ATOM 2643 N N . ALA A 1 332 ? 4.234 -3.248 -5.382 1.00 85.75 332 ALA A N 1
ATOM 2644 C CA . ALA A 1 332 ? 4.590 -4.663 -5.284 1.00 85.75 332 ALA A CA 1
ATOM 2645 C C . ALA A 1 332 ? 3.419 -5.614 -5.608 1.00 85.75 332 ALA A C 1
ATOM 2647 O O . ALA A 1 332 ? 3.648 -6.707 -6.110 1.00 85.75 332 ALA A O 1
ATOM 2648 N N . GLU A 1 333 ? 2.165 -5.213 -5.356 1.00 85.94 333 GLU A N 1
ATOM 2649 C CA . GLU A 1 333 ? 1.001 -6.001 -5.796 1.00 85.94 333 GLU A CA 1
ATOM 2650 C C . GLU A 1 333 ? 0.718 -5.882 -7.301 1.00 85.94 333 GLU A C 1
ATOM 2652 O O . GLU A 1 333 ? 0.217 -6.824 -7.909 1.00 85.94 333 GLU A O 1
ATOM 2657 N N . GLU A 1 334 ? 1.010 -4.736 -7.923 1.00 88.69 334 GLU A N 1
ATOM 2658 C CA . GLU A 1 334 ? 0.825 -4.575 -9.372 1.00 88.69 334 GLU A CA 1
ATOM 2659 C C . GLU A 1 334 ? 1.845 -5.406 -10.150 1.00 88.69 334 GLU A C 1
ATOM 2661 O O . GLU A 1 334 ? 1.517 -5.904 -11.232 1.00 88.69 334 GLU A O 1
ATOM 2666 N N . GLU A 1 335 ? 3.040 -5.597 -9.576 1.00 89.38 335 GLU A N 1
ATOM 2667 C CA . GLU A 1 335 ? 4.121 -6.424 -10.123 1.00 89.38 335 GLU A CA 1
ATOM 2668 C C . GLU A 1 335 ? 3.691 -7.863 -10.438 1.00 89.38 335 GLU A C 1
ATOM 2670 O O . GLU A 1 335 ? 4.180 -8.433 -11.408 1.00 89.38 335 GLU A O 1
ATOM 2675 N N . GLU A 1 336 ? 2.711 -8.425 -9.721 1.00 87.62 336 GLU A N 1
ATOM 2676 C CA . GLU A 1 336 ? 2.184 -9.773 -9.999 1.00 87.62 336 GLU A CA 1
ATOM 2677 C C . GLU A 1 336 ? 1.435 -9.871 -11.339 1.00 87.62 336 GLU A C 1
ATOM 2679 O O . GLU A 1 336 ? 1.271 -10.960 -11.888 1.00 87.62 336 GLU A O 1
ATOM 2684 N N . THR A 1 337 ? 0.951 -8.741 -11.863 1.00 89.00 337 THR A N 1
ATOM 2685 C CA . THR A 1 337 ? 0.129 -8.692 -13.086 1.00 89.00 337 THR A CA 1
ATOM 2686 C C . THR A 1 337 ? 0.860 -8.128 -14.298 1.00 89.00 337 THR A C 1
ATOM 2688 O O . THR A 1 337 ? 0.319 -8.153 -15.405 1.00 89.00 337 THR A O 1
ATOM 2691 N N . VAL A 1 338 ? 2.066 -7.590 -14.107 1.00 91.00 338 VAL A N 1
ATOM 2692 C CA . VAL A 1 338 ? 2.844 -6.954 -15.172 1.00 91.00 338 VAL A CA 1
ATOM 2693 C C . VAL A 1 338 ? 3.999 -7.833 -15.632 1.00 91.00 338 VAL A C 1
ATOM 2695 O O . VAL A 1 338 ? 4.537 -8.646 -14.891 1.00 91.00 338 VAL A O 1
ATOM 2698 N N . MET A 1 339 ? 4.412 -7.618 -16.877 1.00 91.31 339 MET A N 1
ATOM 2699 C CA . MET A 1 339 ? 5.605 -8.230 -17.459 1.00 91.31 339 MET A CA 1
ATOM 2700 C C . MET A 1 339 ? 6.667 -7.149 -17.652 1.00 91.31 339 MET A C 1
ATOM 2702 O O . MET A 1 339 ? 6.421 -6.185 -18.391 1.00 91.31 339 MET A O 1
ATOM 2706 N N . ILE A 1 340 ? 7.818 -7.308 -16.991 1.00 92.56 340 ILE A N 1
ATOM 2707 C CA . ILE A 1 340 ? 8.911 -6.325 -16.945 1.00 92.56 340 ILE A CA 1
ATOM 2708 C C . ILE A 1 340 ? 10.148 -6.887 -17.654 1.00 92.56 340 ILE A C 1
ATOM 2710 O O . ILE A 1 340 ? 10.692 -7.894 -17.203 1.00 92.56 340 ILE A O 1
ATOM 2714 N N . CYS A 1 341 ? 10.606 -6.246 -18.731 1.00 91.31 341 CYS A N 1
ATOM 2715 C CA . CYS A 1 341 ? 11.885 -6.592 -19.362 1.00 91.31 341 CYS A CA 1
ATOM 2716 C C . CYS A 1 341 ? 13.057 -5.921 -18.631 1.00 91.31 341 CYS A C 1
ATOM 2718 O O . CYS A 1 341 ? 12.911 -4.816 -18.102 1.00 91.31 341 CYS A O 1
ATOM 2720 N N . MET A 1 342 ? 14.224 -6.571 -18.600 1.00 88.75 342 MET A N 1
ATOM 2721 C CA . MET A 1 342 ? 15.375 -6.085 -17.825 1.00 88.75 342 MET A CA 1
ATOM 2722 C C . MET A 1 342 ? 16.186 -5.039 -18.584 1.00 88.75 342 MET A C 1
ATOM 2724 O O . MET A 1 342 ? 16.750 -4.128 -17.978 1.00 88.75 342 MET A O 1
ATOM 2728 N N . THR A 1 343 ? 16.266 -5.177 -19.908 1.00 88.00 343 THR A N 1
ATOM 2729 C CA . THR A 1 343 ? 17.017 -4.267 -20.775 1.00 88.00 343 THR A CA 1
ATOM 2730 C C . THR A 1 343 ? 16.236 -3.942 -22.042 1.00 88.00 343 THR A C 1
ATOM 2732 O O . THR A 1 343 ? 15.402 -4.717 -22.509 1.00 88.00 343 THR A O 1
ATOM 2735 N N . SER A 1 344 ? 16.536 -2.792 -22.645 1.00 88.06 344 SER A N 1
ATOM 2736 C CA . SER A 1 344 ? 15.957 -2.409 -23.937 1.00 88.06 344 SER A CA 1
ATOM 2737 C C . SER A 1 344 ? 16.433 -3.301 -25.092 1.00 88.06 344 SER A C 1
ATOM 2739 O O . SER A 1 344 ? 15.774 -3.371 -26.125 1.00 88.06 344 SER A O 1
ATOM 2741 N N . GLU A 1 345 ? 17.558 -4.000 -24.927 1.00 86.06 345 GLU A N 1
ATOM 2742 C CA . GLU A 1 345 ? 18.067 -4.979 -25.891 1.00 86.06 345 GLU A CA 1
ATOM 2743 C C . GLU A 1 345 ? 17.183 -6.224 -25.947 1.00 86.06 345 GLU A C 1
ATOM 2745 O O . GLU A 1 345 ? 16.809 -6.644 -27.038 1.00 86.06 345 GLU A O 1
ATOM 2750 N N . GLU A 1 346 ? 16.773 -6.760 -24.794 1.00 84.56 346 GLU A N 1
ATOM 2751 C CA . GLU A 1 346 ? 15.820 -7.880 -24.724 1.00 84.56 346 GLU A CA 1
ATOM 2752 C C . GLU A 1 346 ? 14.497 -7.533 -25.414 1.00 84.56 346 GLU A C 1
ATOM 2754 O O . GLU A 1 346 ? 13.907 -8.363 -26.105 1.00 84.56 346 GLU A O 1
ATOM 2759 N N . LEU A 1 347 ? 14.051 -6.284 -25.269 1.00 86.81 347 LEU A N 1
ATOM 2760 C CA . LEU A 1 347 ? 12.846 -5.797 -25.927 1.00 86.81 347 LEU A CA 1
ATOM 2761 C C . LEU A 1 347 ? 12.994 -5.797 -27.460 1.00 86.81 347 LEU A C 1
ATOM 2763 O O . LEU A 1 347 ? 12.101 -6.263 -28.166 1.00 86.81 347 LEU A O 1
ATOM 2767 N N . LYS A 1 348 ? 14.143 -5.340 -27.979 1.00 86.00 348 LYS A N 1
ATOM 2768 C CA . LYS A 1 348 ? 14.449 -5.375 -29.421 1.00 86.00 348 LYS A CA 1
ATOM 2769 C C . LYS A 1 348 ? 14.530 -6.804 -29.949 1.00 86.00 348 LYS A C 1
ATOM 2771 O O . LYS A 1 348 ? 13.928 -7.090 -30.976 1.00 86.00 348 LYS A O 1
ATOM 2776 N N . GLN A 1 349 ? 15.209 -7.695 -29.228 1.00 84.06 349 GLN A N 1
ATOM 2777 C CA . GLN A 1 349 ? 15.323 -9.110 -29.590 1.00 84.06 349 GLN A CA 1
ATOM 2778 C C . GLN A 1 349 ? 13.950 -9.795 -29.634 1.00 84.06 349 GLN A C 1
ATOM 2780 O O . GLN A 1 349 ? 13.656 -10.529 -30.573 1.00 84.06 349 GLN A O 1
ATOM 2785 N N . SER A 1 350 ? 13.088 -9.521 -28.649 1.00 85.69 350 SER A N 1
ATOM 2786 C CA . SER A 1 350 ? 11.700 -10.000 -28.612 1.00 85.69 350 SER A CA 1
ATOM 2787 C C . SER A 1 350 ? 10.895 -9.514 -29.825 1.00 85.69 350 SER A C 1
ATOM 2789 O O . SER A 1 350 ? 10.163 -10.295 -30.434 1.00 85.69 350 SER A O 1
ATOM 2791 N N . ARG A 1 351 ? 11.056 -8.246 -30.224 1.00 85.81 351 ARG A N 1
ATOM 2792 C CA . ARG A 1 351 ? 10.415 -7.682 -31.423 1.00 85.81 351 ARG A CA 1
ATOM 2793 C C . ARG A 1 351 ? 10.934 -8.324 -32.714 1.00 85.81 351 ARG A C 1
ATOM 2795 O O . ARG A 1 351 ? 10.140 -8.756 -33.540 1.00 85.81 351 ARG A O 1
ATOM 2802 N N . GLU A 1 352 ? 12.250 -8.450 -32.866 1.00 84.44 352 GLU A N 1
ATOM 2803 C CA . GLU A 1 352 ? 12.874 -9.085 -34.036 1.00 84.44 352 GLU A CA 1
ATOM 2804 C C . GLU A 1 352 ? 12.453 -10.551 -34.181 1.00 84.44 352 GLU A C 1
ATOM 2806 O O . GLU A 1 352 ? 12.143 -11.006 -35.283 1.00 84.44 352 GLU A O 1
ATOM 2811 N N . PHE A 1 353 ? 12.379 -11.285 -33.069 1.00 84.50 353 PHE A N 1
ATOM 2812 C CA . PHE A 1 353 ? 11.892 -12.661 -33.056 1.00 84.50 353 PHE A CA 1
ATOM 2813 C C . PHE A 1 353 ? 10.416 -12.752 -33.474 1.00 84.50 353 PHE A C 1
ATOM 2815 O O . PHE A 1 353 ? 10.044 -13.668 -34.201 1.00 84.50 353 PHE A O 1
ATOM 2822 N N . GLN A 1 354 ? 9.575 -11.793 -33.074 1.00 82.31 354 GLN A N 1
ATOM 2823 C CA . GLN A 1 354 ? 8.167 -11.742 -33.489 1.00 82.31 354 GLN A CA 1
ATOM 2824 C C . GLN A 1 354 ? 7.993 -11.483 -34.985 1.00 82.31 354 GLN A C 1
ATOM 2826 O O . GLN A 1 354 ? 7.114 -12.074 -35.607 1.00 82.31 354 GLN A O 1
ATOM 2831 N N . GLU A 1 355 ? 8.818 -10.611 -35.560 1.00 84.50 355 GLU A N 1
ATOM 2832 C CA . GLU A 1 355 ? 8.735 -10.246 -36.976 1.00 84.50 355 GLU A CA 1
ATOM 2833 C C . GLU A 1 355 ? 9.349 -11.313 -37.889 1.00 84.50 355 GLU A C 1
ATOM 2835 O O . GLU A 1 355 ? 8.812 -11.606 -38.956 1.00 84.50 355 GLU A O 1
ATOM 2840 N N . THR A 1 356 ? 10.475 -11.904 -37.480 1.00 83.50 356 THR A N 1
ATOM 2841 C CA . THR A 1 356 ? 11.277 -12.791 -38.341 1.00 83.50 356 THR A CA 1
ATOM 2842 C C . THR A 1 356 ? 11.135 -14.277 -38.015 1.00 83.50 356 THR A C 1
ATOM 2844 O O . THR A 1 356 ? 11.474 -15.118 -38.848 1.00 83.50 356 THR A O 1
ATOM 2847 N N . GLY A 1 357 ? 10.673 -14.628 -36.809 1.00 79.12 357 GLY A N 1
ATOM 2848 C CA . GLY A 1 357 ? 10.618 -16.007 -36.309 1.00 79.12 357 GLY A CA 1
ATOM 2849 C C . GLY A 1 357 ? 11.988 -16.666 -36.102 1.00 79.12 357 GLY A C 1
ATOM 2850 O O . GLY A 1 357 ? 12.058 -17.851 -35.775 1.00 79.12 357 GLY A O 1
ATOM 2851 N N . GLN A 1 358 ? 13.084 -15.931 -36.308 1.00 75.88 358 GLN A N 1
ATOM 2852 C CA . GLN A 1 358 ? 14.448 -16.421 -36.149 1.00 75.88 358 GLN A CA 1
ATOM 2853 C C . GLN A 1 358 ? 15.027 -15.898 -34.847 1.00 75.88 358 GLN A C 1
ATOM 2855 O O . GLN A 1 358 ? 14.800 -14.751 -34.483 1.00 75.88 358 GLN A O 1
ATOM 2860 N N . VAL A 1 359 ? 15.798 -16.734 -34.155 1.00 71.56 359 VAL A N 1
ATOM 2861 C CA . VAL A 1 359 ? 16.566 -16.309 -32.982 1.00 71.56 359 VAL A CA 1
ATOM 2862 C C . VAL A 1 359 ? 17.698 -15.394 -33.474 1.00 71.56 359 VAL A C 1
ATOM 2864 O O . VAL A 1 359 ? 18.531 -15.871 -34.255 1.00 71.56 359 VAL A O 1
ATOM 2867 N N . PRO A 1 360 ? 17.751 -14.109 -33.058 1.00 67.94 360 PRO A N 1
ATOM 2868 C CA . PRO A 1 360 ? 18.898 -13.245 -33.293 1.00 67.94 360 PRO A CA 1
ATOM 2869 C C . PRO A 1 360 ? 20.209 -13.971 -32.997 1.00 67.94 360 PRO A C 1
ATOM 2871 O O . PRO A 1 360 ? 20.394 -14.537 -31.918 1.00 67.94 360 PRO A O 1
ATOM 2874 N N . LYS A 1 361 ? 21.134 -13.968 -33.961 1.00 65.69 361 LYS A N 1
ATOM 2875 C CA . LYS A 1 361 ? 22.491 -14.462 -33.722 1.00 65.69 361 LYS A CA 1
ATOM 2876 C C . LYS A 1 361 ? 23.179 -13.482 -32.784 1.00 65.69 361 LYS A C 1
ATOM 2878 O O . LYS A 1 361 ? 23.544 -12.389 -33.210 1.00 65.69 361 LYS A O 1
ATOM 2883 N N . GLU A 1 362 ? 23.354 -13.869 -31.526 1.00 65.81 362 GLU A N 1
ATOM 2884 C CA . GLU A 1 362 ? 24.172 -13.087 -30.607 1.00 65.81 362 GLU A CA 1
ATOM 2885 C C . GLU A 1 362 ? 25.603 -13.011 -31.150 1.00 65.81 362 GLU A C 1
ATOM 2887 O O . GLU A 1 362 ? 26.228 -14.021 -31.488 1.00 65.81 362 GLU A O 1
ATOM 2892 N N . THR A 1 363 ? 26.126 -11.793 -31.264 1.00 70.25 363 THR A N 1
ATOM 2893 C CA . THR A 1 363 ? 27.558 -11.572 -31.454 1.00 70.25 363 THR A CA 1
ATOM 2894 C C . THR A 1 363 ? 28.284 -12.152 -30.250 1.00 70.25 363 THR A C 1
ATOM 2896 O O . THR A 1 363 ? 28.071 -11.694 -29.130 1.00 70.25 363 THR A O 1
ATOM 2899 N N . PHE A 1 364 ? 29.111 -13.174 -30.477 1.00 73.62 364 PHE A N 1
ATOM 2900 C CA . PHE A 1 364 ? 29.858 -13.838 -29.416 1.00 73.62 364 PHE A CA 1
ATOM 2901 C C . PHE A 1 364 ? 30.851 -12.860 -28.778 1.00 73.62 364 PHE A C 1
ATOM 2903 O O . PHE A 1 364 ? 31.879 -12.535 -29.373 1.00 73.62 364 PHE A O 1
ATOM 2910 N N . ASP A 1 365 ? 30.529 -12.407 -27.569 1.00 76.81 365 ASP A N 1
ATOM 2911 C CA . ASP A 1 365 ? 31.413 -11.624 -26.714 1.00 76.81 365 ASP A CA 1
ATOM 2912 C C . ASP A 1 365 ? 31.849 -12.488 -25.514 1.00 76.81 365 ASP A C 1
ATOM 2914 O O . ASP A 1 365 ? 31.019 -12.807 -24.658 1.00 76.81 365 ASP A O 1
ATOM 2918 N N . PRO A 1 366 ? 33.138 -12.873 -25.421 1.00 76.06 366 PRO A N 1
ATOM 2919 C CA . PRO A 1 366 ? 33.663 -13.664 -24.308 1.00 76.06 366 PRO A CA 1
ATOM 2920 C C . PRO A 1 366 ? 33.545 -12.988 -22.935 1.00 76.06 366 PRO A C 1
ATOM 2922 O O . PRO A 1 366 ? 33.649 -13.675 -21.919 1.00 76.06 366 PRO A O 1
ATOM 2925 N N . ALA A 1 367 ? 33.396 -11.660 -22.892 1.00 78.19 367 ALA A N 1
ATOM 2926 C CA . ALA A 1 367 ? 33.341 -10.869 -21.665 1.00 78.19 367 ALA A CA 1
ATOM 2927 C C . ALA A 1 367 ? 31.913 -10.460 -21.266 1.00 78.19 367 ALA A C 1
ATOM 2929 O O . ALA A 1 367 ? 31.725 -9.864 -20.203 1.00 78.19 367 ALA A O 1
ATOM 2930 N N . ALA A 1 368 ? 30.907 -10.767 -22.088 1.00 79.25 368 ALA A N 1
ATOM 2931 C CA . ALA A 1 368 ? 29.526 -10.417 -21.796 1.00 79.25 368 ALA A CA 1
ATOM 2932 C C . ALA A 1 368 ? 28.918 -11.328 -20.720 1.00 79.25 368 ALA A C 1
ATOM 2934 O O . ALA A 1 368 ? 29.223 -12.518 -20.608 1.00 79.25 368 ALA A O 1
ATOM 2935 N N . HIS A 1 369 ? 27.996 -10.767 -19.939 1.00 76.75 369 HIS A N 1
ATOM 2936 C CA . HIS A 1 369 ? 27.178 -11.561 -19.030 1.00 76.75 369 HIS A CA 1
ATOM 2937 C C . HIS A 1 369 ? 26.282 -12.518 -19.818 1.00 76.75 369 HIS A C 1
ATOM 2939 O O . HIS A 1 369 ? 25.649 -12.124 -20.798 1.00 76.75 369 HIS A O 1
ATOM 2945 N N . LEU A 1 370 ? 26.181 -13.761 -19.344 1.00 77.69 370 LEU A N 1
ATOM 2946 C CA . LEU A 1 370 ? 25.271 -14.744 -19.917 1.00 77.69 370 LEU A CA 1
ATOM 2947 C C . LEU A 1 370 ? 23.823 -14.288 -19.702 1.00 77.69 370 LEU A C 1
ATOM 2949 O O . LEU A 1 370 ? 23.363 -14.173 -18.563 1.00 77.69 370 LEU A O 1
ATOM 2953 N N . LYS A 1 371 ? 23.110 -14.042 -20.799 1.00 73.19 371 LYS A N 1
ATOM 2954 C CA . LYS A 1 371 ? 21.683 -13.717 -20.783 1.00 73.19 371 LYS A CA 1
ATOM 2955 C C . LYS A 1 371 ? 20.860 -14.993 -20.940 1.00 73.19 371 LYS A C 1
ATOM 2957 O O . LYS A 1 371 ? 21.293 -15.965 -21.554 1.00 73.19 371 LYS A O 1
ATOM 2962 N N . GLY A 1 372 ? 19.677 -15.018 -20.334 1.00 67.25 372 GLY A N 1
ATOM 2963 C CA . GLY A 1 372 ? 18.747 -16.135 -20.489 1.00 67.25 372 GLY A CA 1
ATOM 2964 C C . GLY A 1 372 ? 17.905 -15.980 -21.755 1.00 67.25 372 GLY A C 1
ATOM 2965 O O . GLY A 1 372 ? 17.330 -14.920 -21.973 1.00 67.25 372 GLY A O 1
ATOM 2966 N N . ASN A 1 373 ? 17.738 -17.053 -22.532 1.00 68.19 373 ASN A N 1
ATOM 2967 C CA . ASN A 1 373 ? 16.942 -17.030 -23.773 1.00 68.19 373 ASN A CA 1
ATOM 2968 C C . ASN A 1 373 ? 15.418 -16.998 -23.536 1.00 68.19 373 ASN A C 1
ATOM 2970 O O . ASN A 1 373 ? 14.638 -16.893 -24.480 1.00 68.19 373 ASN A O 1
ATOM 2974 N N . THR A 1 374 ? 14.960 -17.115 -22.286 1.00 65.69 374 THR A N 1
ATOM 2975 C CA . THR A 1 374 ? 13.531 -17.199 -21.941 1.00 65.69 374 THR A CA 1
ATOM 2976 C C . THR A 1 374 ? 12.771 -15.903 -22.244 1.00 65.69 374 THR A C 1
ATOM 2978 O O . THR A 1 374 ? 11.581 -15.951 -22.546 1.00 65.69 374 THR A O 1
ATOM 2981 N N . SER A 1 375 ? 13.442 -14.749 -22.205 1.00 64.38 375 SER A N 1
ATOM 2982 C CA . SER A 1 375 ? 12.840 -13.430 -22.456 1.00 64.38 375 SER A CA 1
ATOM 2983 C C . SER A 1 375 ? 12.392 -13.224 -23.911 1.00 64.38 375 SER A C 1
ATOM 2985 O O . SER A 1 375 ? 11.530 -12.384 -24.164 1.00 64.38 375 SER A O 1
ATOM 2987 N N . MET A 1 376 ? 12.915 -14.014 -24.856 1.00 66.44 376 MET A N 1
ATOM 2988 C CA . MET A 1 376 ? 12.640 -13.883 -26.294 1.00 66.44 376 MET A CA 1
ATOM 2989 C C . MET A 1 376 ? 11.234 -14.352 -26.685 1.00 66.44 376 MET A C 1
ATOM 2991 O O . MET A 1 376 ? 10.657 -13.849 -27.644 1.00 66.44 376 MET A O 1
ATOM 2995 N N . TYR A 1 377 ? 10.661 -15.290 -25.926 1.00 67.50 377 TYR A N 1
ATOM 2996 C CA . TYR A 1 377 ? 9.328 -15.849 -26.190 1.00 67.50 377 TYR A CA 1
ATOM 2997 C C . TYR A 1 377 ? 8.188 -15.004 -25.597 1.00 67.50 377 TYR A C 1
ATOM 2999 O O . TYR A 1 377 ? 7.013 -15.343 -25.732 1.00 67.50 377 TYR A O 1
ATOM 3007 N N . SER A 1 378 ? 8.513 -13.911 -24.905 1.00 76.75 378 SER A N 1
ATOM 3008 C CA . SER A 1 378 ? 7.524 -13.061 -24.246 1.00 76.75 378 SER A CA 1
ATOM 3009 C C . SER A 1 378 ? 6.897 -12.071 -25.225 1.00 76.75 378 SER A C 1
ATOM 3011 O O . SER A 1 378 ? 7.468 -11.036 -25.560 1.00 76.75 378 SER A O 1
ATOM 3013 N N . HIS A 1 379 ? 5.655 -12.332 -25.625 1.00 75.75 379 HIS A N 1
ATOM 3014 C CA . HIS A 1 379 ? 4.942 -11.479 -26.581 1.00 75.75 379 HIS A CA 1
ATOM 3015 C C . HIS A 1 379 ? 4.286 -10.230 -25.972 1.00 75.75 379 HIS A C 1
ATOM 3017 O O . HIS A 1 379 ? 3.837 -9.345 -26.698 1.00 75.75 379 HIS A O 1
ATOM 3023 N N . THR A 1 380 ? 4.258 -10.113 -24.643 1.00 84.50 380 THR A N 1
ATOM 3024 C CA . THR A 1 380 ? 3.407 -9.145 -23.933 1.00 84.50 380 THR A CA 1
ATOM 3025 C C . THR A 1 380 ? 4.167 -8.351 -22.870 1.00 84.50 380 THR A C 1
ATOM 3027 O O . THR A 1 380 ? 3.729 -8.277 -21.721 1.00 84.50 380 THR A O 1
ATOM 3030 N N . TRP A 1 381 ? 5.315 -7.765 -23.220 1.00 91.19 381 TRP A N 1
ATOM 3031 C CA . TRP A 1 381 ? 6.004 -6.843 -22.312 1.00 91.19 381 TRP A CA 1
ATOM 3032 C C . TRP A 1 381 ? 5.151 -5.600 -22.053 1.00 91.19 381 TRP A C 1
ATOM 3034 O O . TRP A 1 381 ? 4.585 -5.012 -22.974 1.00 91.19 381 TRP A O 1
ATOM 3044 N N . THR A 1 382 ? 5.063 -5.208 -20.783 1.00 92.06 382 THR A N 1
ATOM 3045 C CA . THR A 1 382 ? 4.264 -4.051 -20.341 1.00 92.06 382 THR A CA 1
ATOM 3046 C C . THR A 1 382 ? 5.132 -2.905 -19.842 1.00 92.06 382 THR A C 1
ATOM 3048 O O . THR A 1 382 ? 4.766 -1.742 -19.996 1.00 92.06 382 THR A O 1
ATOM 3051 N N . HIS A 1 383 ? 6.285 -3.234 -19.258 1.00 94.88 383 HIS A N 1
ATOM 3052 C CA . HIS A 1 383 ? 7.214 -2.279 -18.679 1.00 94.88 383 HIS A CA 1
ATOM 3053 C C . HIS A 1 383 ? 8.656 -2.719 -18.923 1.00 94.88 383 HIS A C 1
ATOM 3055 O O . HIS A 1 383 ? 8.917 -3.888 -19.205 1.00 94.88 383 HIS A O 1
ATOM 3061 N N . CYS A 1 384 ? 9.585 -1.783 -18.770 1.00 94.31 384 CYS A N 1
ATOM 3062 C CA . CYS A 1 384 ? 11.021 -2.024 -18.789 1.00 94.31 384 CYS A CA 1
ATOM 3063 C C . CYS A 1 384 ? 11.659 -1.451 -17.526 1.00 94.31 384 CYS A C 1
ATOM 3065 O O . CYS A 1 384 ? 11.324 -0.340 -17.099 1.00 94.31 384 CYS A O 1
ATOM 3067 N N . GLU A 1 385 ? 12.597 -2.200 -16.953 1.00 94.69 385 GLU A N 1
ATOM 3068 C CA . GLU A 1 385 ? 13.460 -1.716 -15.881 1.00 94.69 385 GLU A CA 1
ATOM 3069 C C . GLU A 1 385 ? 14.272 -0.507 -16.359 1.00 94.69 385 GLU A C 1
ATOM 3071 O O . GLU A 1 385 ? 14.720 -0.460 -17.507 1.00 94.69 385 GLU A O 1
ATOM 3076 N N . ILE A 1 386 ? 14.447 0.491 -15.486 1.00 94.00 386 ILE A N 1
ATOM 3077 C CA . ILE A 1 386 ? 15.230 1.687 -15.832 1.00 94.00 386 ILE A CA 1
ATOM 3078 C C . ILE A 1 386 ? 16.704 1.305 -15.931 1.00 94.00 386 ILE A C 1
ATOM 3080 O O . ILE A 1 386 ? 17.382 1.631 -16.903 1.00 94.00 386 ILE A O 1
ATOM 3084 N N . HIS A 1 387 ? 17.197 0.628 -14.895 1.00 93.31 387 HIS A N 1
ATOM 3085 C CA . HIS A 1 387 ? 18.524 0.037 -14.871 1.00 93.31 387 HIS A CA 1
ATOM 3086 C C . HIS A 1 387 ? 18.611 -0.993 -13.730 1.00 93.31 387 HIS A C 1
ATOM 3088 O O . HIS A 1 387 ? 18.291 -0.637 -12.591 1.00 93.31 387 HIS A O 1
ATOM 3094 N N . PRO A 1 388 ? 19.125 -2.220 -13.956 1.00 90.50 388 PRO A N 1
ATOM 3095 C CA . PRO A 1 388 ? 19.180 -3.266 -12.926 1.00 90.50 388 PRO A CA 1
ATOM 3096 C C . PRO A 1 388 ? 19.894 -2.849 -11.631 1.00 90.50 388 PRO A C 1
ATOM 3098 O O . PRO A 1 388 ? 19.494 -3.244 -10.541 1.00 90.50 388 PRO A O 1
ATOM 3101 N N . ALA A 1 389 ? 20.912 -1.985 -11.716 1.00 90.62 389 ALA A N 1
ATOM 3102 C CA . ALA A 1 389 ? 21.625 -1.474 -10.536 1.00 90.62 389 ALA A CA 1
ATOM 3103 C C . ALA A 1 389 ? 20.746 -0.671 -9.553 1.00 90.62 389 ALA A C 1
ATOM 3105 O O . ALA A 1 389 ? 21.146 -0.491 -8.404 1.00 90.62 389 ALA A O 1
ATOM 3106 N N . MET A 1 390 ? 19.558 -0.204 -9.960 1.00 89.69 390 MET A N 1
ATOM 3107 C CA . MET A 1 390 ? 18.627 0.507 -9.069 1.00 89.69 390 MET A CA 1
ATOM 3108 C C . MET A 1 390 ? 17.987 -0.405 -8.013 1.00 89.69 390 MET A C 1
ATOM 3110 O O . MET A 1 390 ? 17.384 0.096 -7.067 1.00 89.69 390 MET A O 1
ATOM 3114 N N . ILE A 1 391 ? 18.170 -1.727 -8.116 1.00 90.31 391 ILE A N 1
ATOM 3115 C CA . ILE A 1 391 ? 17.815 -2.674 -7.050 1.00 90.31 391 ILE A CA 1
ATOM 3116 C C . ILE A 1 391 ? 18.709 -2.522 -5.808 1.00 90.31 391 ILE A C 1
ATOM 3118 O O . ILE A 1 391 ? 18.343 -2.942 -4.708 1.00 90.31 391 ILE A O 1
ATOM 3122 N N . LEU A 1 392 ? 19.903 -1.943 -5.965 1.00 89.56 392 LEU A N 1
ATOM 3123 C CA . LEU A 1 392 ? 20.869 -1.811 -4.883 1.00 89.56 392 LEU A CA 1
ATOM 3124 C C . LEU A 1 392 ? 20.434 -0.731 -3.890 1.00 89.56 392 LEU A C 1
ATOM 3126 O O . LEU A 1 392 ? 20.026 0.371 -4.250 1.00 89.56 392 LEU A O 1
ATOM 3130 N N . GLY A 1 393 ? 20.605 -1.021 -2.600 1.00 83.06 393 GLY A N 1
ATOM 3131 C CA . GLY A 1 393 ? 20.493 0.001 -1.562 1.00 83.06 393 GLY A CA 1
ATOM 3132 C C . GLY A 1 393 ? 21.647 1.009 -1.624 1.00 83.06 393 GLY A C 1
ATOM 3133 O O . GLY A 1 393 ? 22.712 0.719 -2.160 1.00 83.06 393 GLY A O 1
ATOM 3134 N N . ILE A 1 394 ? 21.483 2.161 -0.968 1.00 82.56 394 ILE A N 1
ATOM 3135 C CA . ILE A 1 394 ? 22.459 3.275 -0.963 1.00 82.56 394 ILE A CA 1
ATOM 3136 C C . ILE A 1 394 ? 23.879 2.831 -0.554 1.00 82.56 394 ILE A C 1
ATOM 3138 O O . ILE A 1 394 ? 24.871 3.308 -1.093 1.00 82.56 394 ILE A O 1
ATOM 3142 N N . CYS A 1 395 ? 24.002 1.921 0.419 1.00 81.19 395 CYS A N 1
ATOM 3143 C CA . CYS A 1 395 ? 25.312 1.414 0.844 1.00 81.19 395 CYS A CA 1
ATOM 3144 C C . CYS A 1 395 ? 25.891 0.376 -0.126 1.00 81.19 395 CYS A C 1
ATOM 3146 O O . CYS A 1 395 ? 27.104 0.240 -0.210 1.00 81.19 395 CYS A O 1
ATOM 3148 N N . ALA A 1 396 ? 25.044 -0.368 -0.835 1.00 85.44 396 ALA A N 1
ATOM 3149 C CA . ALA A 1 396 ? 25.496 -1.367 -1.796 1.00 85.44 396 ALA A CA 1
ATOM 3150 C C . ALA A 1 396 ? 25.878 -0.722 -3.138 1.00 85.44 396 ALA A C 1
ATOM 3152 O O . ALA A 1 396 ? 26.787 -1.205 -3.802 1.00 85.44 396 ALA A O 1
ATOM 3153 N N . SER A 1 397 ? 25.255 0.404 -3.503 1.00 87.62 397 SER A N 1
ATOM 3154 C CA . SER A 1 397 ? 25.531 1.124 -4.753 1.00 87.62 397 SER A CA 1
ATOM 3155 C C . SER A 1 397 ? 26.923 1.764 -4.814 1.00 87.62 397 SER A C 1
ATOM 3157 O O . SER A 1 397 ? 27.347 2.189 -5.881 1.00 87.62 397 SER A O 1
ATOM 3159 N N . ILE A 1 398 ? 27.628 1.862 -3.682 1.00 87.06 398 ILE A N 1
ATOM 3160 C CA . ILE A 1 398 ? 29.010 2.369 -3.615 1.00 87.06 398 ILE A CA 1
ATOM 3161 C C . ILE A 1 398 ? 30.059 1.251 -3.611 1.00 87.06 398 ILE A C 1
ATOM 3163 O O . ILE A 1 398 ? 31.252 1.531 -3.513 1.00 87.06 398 ILE A O 1
ATOM 3167 N N . ILE A 1 399 ? 29.633 -0.011 -3.682 1.00 88.25 399 ILE A N 1
ATOM 3168 C CA . ILE A 1 399 ? 30.532 -1.157 -3.807 1.00 88.25 399 ILE A CA 1
ATOM 3169 C C . ILE A 1 399 ? 30.903 -1.286 -5.289 1.00 88.25 399 ILE A C 1
ATOM 3171 O O . ILE A 1 399 ? 30.002 -1.467 -6.105 1.00 88.25 399 ILE A O 1
ATOM 3175 N N . PRO A 1 400 ? 32.193 -1.205 -5.662 1.00 92.00 400 PRO A N 1
ATOM 3176 C CA . PRO A 1 400 ? 32.612 -1.447 -7.038 1.00 92.00 400 PRO A CA 1
ATOM 3177 C C . PRO A 1 400 ? 32.293 -2.887 -7.453 1.00 92.00 400 PRO A C 1
ATOM 3179 O O . PRO A 1 400 ? 32.580 -3.812 -6.691 1.00 92.00 400 PRO A O 1
ATOM 3182 N N . PHE A 1 401 ? 31.724 -3.053 -8.650 1.00 90.69 401 PHE A N 1
ATOM 3183 C CA . PHE A 1 401 ? 31.398 -4.352 -9.260 1.00 90.69 401 PHE A CA 1
ATOM 3184 C C . PHE A 1 401 ? 30.685 -5.318 -8.289 1.00 90.69 401 PHE A C 1
ATOM 3186 O O . PHE A 1 401 ? 31.198 -6.397 -7.978 1.00 90.69 401 PHE A O 1
ATOM 3193 N N . PRO A 1 402 ? 29.518 -4.927 -7.739 1.00 91.19 402 PRO A N 1
ATOM 3194 C CA . PRO A 1 402 ? 28.847 -5.700 -6.692 1.00 91.19 402 PRO A CA 1
ATOM 3195 C C . PRO A 1 402 ? 28.363 -7.068 -7.196 1.00 91.19 402 PRO A C 1
ATOM 3197 O O . PRO A 1 402 ? 28.283 -8.025 -6.433 1.00 91.19 402 PRO A O 1
ATOM 3200 N N . ASP A 1 403 ? 28.077 -7.175 -8.482 1.00 90.00 403 ASP A N 1
ATOM 3201 C CA . ASP A 1 403 ? 27.708 -8.380 -9.222 1.00 90.00 403 ASP A CA 1
ATOM 3202 C C . ASP A 1 403 ? 28.861 -9.386 -9.409 1.00 90.00 403 ASP A C 1
ATOM 3204 O O . ASP A 1 403 ? 28.607 -10.573 -9.593 1.00 90.00 403 ASP A O 1
ATOM 3208 N N . HIS A 1 404 ? 30.117 -8.948 -9.289 1.00 89.88 404 HIS A N 1
ATOM 3209 C CA . HIS A 1 404 ? 31.307 -9.802 -9.413 1.00 89.88 404 HIS A CA 1
ATOM 3210 C C . HIS A 1 404 ? 31.775 -10.385 -8.067 1.00 89.88 404 HIS A C 1
ATOM 3212 O O . HIS A 1 404 ? 32.696 -11.202 -8.009 1.00 89.88 404 HIS A O 1
ATOM 3218 N N . ASN A 1 405 ? 31.142 -9.976 -6.966 1.00 91.19 405 ASN A N 1
ATOM 3219 C CA . ASN A 1 405 ? 31.497 -10.402 -5.620 1.00 91.19 405 ASN A CA 1
ATOM 3220 C C . ASN A 1 405 ? 30.605 -11.546 -5.130 1.00 91.19 405 ASN A C 1
ATOM 3222 O O . ASN A 1 405 ? 29.407 -11.605 -5.400 1.00 91.19 405 ASN A O 1
ATOM 3226 N N . GLN A 1 406 ? 31.160 -12.407 -4.273 1.00 92.88 406 GLN A N 1
ATOM 3227 C CA . GLN A 1 406 ? 30.341 -13.348 -3.508 1.00 92.88 406 GLN A CA 1
ATOM 3228 C C . GLN A 1 406 ? 29.340 -12.583 -2.630 1.00 92.88 406 GLN A C 1
ATOM 3230 O O . GLN A 1 406 ? 29.740 -11.719 -1.847 1.00 92.88 406 GLN A O 1
ATOM 3235 N N . SER A 1 407 ? 28.057 -12.951 -2.705 1.00 91.44 407 SER A N 1
ATOM 3236 C CA . SER A 1 407 ? 26.948 -12.245 -2.039 1.00 91.44 407 SER A CA 1
ATOM 3237 C C . SER A 1 407 ? 27.216 -11.853 -0.569 1.00 91.44 407 SER A C 1
ATOM 3239 O O . SER A 1 407 ? 27.052 -10.673 -0.239 1.00 91.44 407 SER A O 1
ATOM 3241 N N . PRO A 1 408 ? 27.759 -12.730 0.309 1.00 93.75 408 PRO A N 1
ATOM 3242 C CA . PRO A 1 408 ? 28.058 -12.349 1.693 1.00 93.75 408 PRO A CA 1
ATOM 3243 C C . PRO A 1 408 ? 29.034 -11.168 1.822 1.00 93.75 408 PRO A C 1
ATOM 3245 O O . PRO A 1 408 ? 28.920 -10.365 2.748 1.00 93.75 408 PRO A O 1
ATOM 3248 N N . ARG A 1 409 ? 29.990 -11.015 0.893 1.00 91.38 409 ARG A N 1
ATOM 3249 C CA . ARG A 1 409 ? 30.965 -9.909 0.898 1.00 91.38 409 ARG A CA 1
ATOM 3250 C C . ARG A 1 409 ? 30.288 -8.562 0.673 1.00 91.38 409 ARG A C 1
ATOM 3252 O O . ARG A 1 409 ? 30.629 -7.603 1.366 1.00 91.38 409 ARG A O 1
ATOM 3259 N N . ASN A 1 410 ? 29.283 -8.515 -0.199 1.00 90.88 410 ASN A N 1
ATOM 3260 C CA . ASN A 1 410 ? 28.489 -7.309 -0.430 1.00 90.88 410 ASN A CA 1
ATOM 3261 C C . ASN A 1 410 ? 27.710 -6.905 0.826 1.00 90.88 410 ASN A C 1
ATOM 3263 O O . ASN A 1 410 ? 27.672 -5.723 1.183 1.00 90.88 410 ASN A O 1
ATOM 3267 N N . THR A 1 411 ? 27.150 -7.882 1.548 1.00 87.69 411 THR A N 1
ATOM 3268 C CA . THR A 1 411 ? 26.474 -7.643 2.829 1.00 87.69 411 THR A CA 1
ATOM 3269 C C . THR A 1 411 ? 27.442 -7.079 3.866 1.00 87.69 411 THR A C 1
ATOM 3271 O O . THR A 1 411 ? 27.154 -6.050 4.482 1.00 87.69 411 THR A O 1
ATOM 3274 N N . TYR A 1 412 ? 28.618 -7.696 4.028 1.00 87.38 412 TYR A N 1
ATOM 3275 C CA . TYR A 1 412 ? 29.631 -7.220 4.974 1.00 87.38 412 TYR A CA 1
ATOM 3276 C C . TYR A 1 412 ? 30.086 -5.797 4.665 1.00 87.38 412 TYR A C 1
ATOM 3278 O O . TYR A 1 412 ? 30.158 -4.968 5.574 1.00 87.38 412 TYR A O 1
ATOM 3286 N N . GLN A 1 413 ? 30.374 -5.500 3.399 1.00 85.12 413 GLN A N 1
ATOM 3287 C CA . GLN A 1 413 ? 30.833 -4.179 2.996 1.00 85.12 413 GLN A CA 1
ATOM 3288 C C . GLN A 1 413 ? 29.746 -3.125 3.229 1.00 85.12 413 GLN A C 1
ATOM 3290 O O . GLN A 1 413 ? 30.025 -2.090 3.830 1.00 85.12 413 GLN A O 1
ATOM 3295 N N . SER A 1 414 ? 28.492 -3.424 2.877 1.00 83.38 414 SER A N 1
ATOM 3296 C CA . SER A 1 414 ? 27.349 -2.530 3.110 1.00 83.38 414 SER A CA 1
ATOM 3297 C C . SER A 1 414 ? 27.170 -2.159 4.585 1.00 83.38 414 SER A C 1
ATOM 3299 O O . SER A 1 414 ? 26.812 -1.024 4.901 1.00 83.38 414 SER A O 1
ATOM 3301 N N . VAL A 1 415 ? 27.423 -3.099 5.503 1.00 80.19 415 VAL A N 1
ATOM 3302 C CA . VAL A 1 415 ? 27.368 -2.837 6.950 1.00 80.19 415 VAL A CA 1
ATOM 3303 C C . VAL A 1 415 ? 28.584 -2.036 7.408 1.00 80.19 415 VAL A C 1
ATOM 3305 O O . VAL A 1 415 ? 28.419 -1.033 8.102 1.00 80.19 415 VAL A O 1
ATOM 3308 N N . LYS A 1 416 ? 29.796 -2.427 6.993 1.00 81.12 416 LYS A N 1
ATOM 3309 C CA . LYS A 1 416 ? 31.038 -1.733 7.369 1.00 81.12 416 LYS A CA 1
ATOM 3310 C C . LYS A 1 416 ? 31.042 -0.277 6.923 1.00 81.12 416 LYS A C 1
ATOM 3312 O O . LYS A 1 416 ? 31.460 0.575 7.698 1.00 81.12 416 LYS A O 1
ATOM 3317 N N . LEU A 1 417 ? 30.513 0.016 5.734 1.00 73.06 417 LEU A N 1
ATOM 3318 C CA . LEU A 1 417 ? 30.392 1.367 5.177 1.00 73.06 417 LEU A CA 1
ATOM 3319 C C . LEU A 1 417 ? 29.641 2.339 6.097 1.00 73.06 417 LEU A C 1
ATOM 3321 O O . LEU A 1 417 ? 29.936 3.528 6.082 1.00 73.06 417 LEU A O 1
ATOM 3325 N N . LYS A 1 418 ? 28.735 1.850 6.952 1.00 67.81 418 LYS A N 1
ATOM 3326 C CA . LYS A 1 418 ? 28.025 2.681 7.941 1.00 67.81 418 LYS A CA 1
ATOM 3327 C C . LYS A 1 418 ? 28.893 3.090 9.144 1.00 67.81 418 LYS A C 1
ATOM 3329 O O . LYS A 1 418 ? 28.450 3.910 9.942 1.00 67.81 418 LYS A O 1
ATOM 3334 N N . ILE A 1 419 ? 30.079 2.494 9.302 1.00 68.56 419 ILE A N 1
ATOM 3335 C CA . ILE A 1 419 ? 30.966 2.610 10.477 1.00 68.56 419 ILE A CA 1
ATOM 3336 C C . ILE A 1 419 ? 32.354 3.169 10.086 1.00 68.56 419 ILE A C 1
ATOM 3338 O O . ILE A 1 419 ? 33.180 3.425 10.955 1.00 68.56 419 ILE A O 1
ATOM 3342 N N . ILE A 1 420 ? 32.637 3.387 8.793 1.00 63.47 420 ILE A N 1
ATOM 3343 C CA . ILE A 1 420 ? 33.994 3.674 8.279 1.00 63.47 420 ILE A C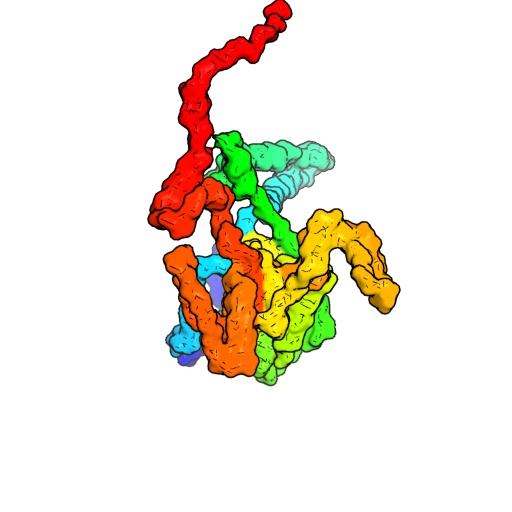A 1
ATOM 3344 C C . ILE A 1 420 ? 34.697 4.860 8.960 1.00 63.47 420 ILE A C 1
ATOM 3346 O O . ILE A 1 420 ? 35.908 4.785 9.181 1.00 63.47 420 ILE A O 1
ATOM 3350 N N . ASP A 1 421 ? 33.983 5.905 9.380 1.00 49.41 421 ASP A N 1
ATOM 3351 C CA . ASP A 1 421 ? 34.630 7.047 10.040 1.00 49.41 421 ASP A CA 1
ATOM 3352 C C . ASP A 1 421 ? 35.107 6.773 11.476 1.00 49.41 421 ASP A C 1
ATOM 3354 O O . ASP A 1 421 ? 35.911 7.545 11.995 1.00 49.41 421 ASP A O 1
ATOM 3358 N N . LEU A 1 422 ? 34.750 5.639 12.099 1.00 45.81 422 LEU A N 1
ATOM 3359 C CA . LEU A 1 422 ? 35.322 5.258 13.398 1.00 45.81 422 LEU A CA 1
ATOM 3360 C C . LEU A 1 422 ? 36.833 4.979 13.293 1.00 45.81 422 LEU A C 1
ATOM 3362 O O . LEU A 1 422 ? 37.575 5.235 14.234 1.00 45.81 422 LEU A O 1
ATOM 3366 N N . ALA A 1 423 ? 37.309 4.503 12.138 1.00 45.50 423 ALA A N 1
ATOM 3367 C CA . ALA A 1 423 ? 38.729 4.224 11.916 1.00 45.50 423 ALA A CA 1
ATOM 3368 C C . ALA A 1 423 ? 39.531 5.470 11.496 1.00 45.50 423 ALA A C 1
ATOM 3370 O O . ALA A 1 423 ? 40.736 5.529 11.739 1.00 45.50 423 ALA A O 1
ATOM 3371 N N . ARG A 1 424 ? 38.885 6.475 10.883 1.00 45.66 424 ARG A N 1
ATOM 3372 C CA . ARG A 1 424 ? 39.533 7.752 10.531 1.00 45.66 424 ARG A CA 1
ATOM 3373 C C . ARG A 1 424 ? 39.557 8.732 11.700 1.00 45.66 424 ARG A C 1
ATOM 3375 O O . ARG A 1 424 ? 40.606 9.312 11.947 1.00 45.66 424 ARG A O 1
ATOM 3382 N N . ALA A 1 425 ? 38.471 8.841 12.468 1.00 44.84 425 ALA A N 1
ATOM 3383 C CA . ALA A 1 425 ? 38.403 9.720 13.638 1.00 44.84 425 ALA A CA 1
ATOM 3384 C C . ALA A 1 425 ? 39.338 9.286 14.784 1.00 44.84 425 ALA A C 1
ATOM 3386 O O . ALA A 1 425 ? 39.759 10.123 15.574 1.00 44.84 425 ALA A O 1
ATOM 3387 N N . VAL A 1 426 ? 39.694 7.998 14.866 1.00 48.22 426 VAL A N 1
ATOM 3388 C CA . VAL A 1 426 ? 40.667 7.487 15.851 1.00 48.22 426 VAL A CA 1
ATOM 3389 C C . VAL A 1 426 ? 42.123 7.685 15.391 1.00 48.22 426 VAL A C 1
ATOM 3391 O O . VAL A 1 426 ? 43.014 7.765 16.229 1.00 48.22 426 VAL A O 1
ATOM 3394 N N . ASN A 1 427 ? 42.375 7.822 14.082 1.00 42.38 427 ASN A N 1
ATOM 3395 C CA . ASN A 1 427 ? 43.728 7.964 13.518 1.00 42.38 427 ASN A CA 1
ATOM 3396 C C . ASN A 1 427 ? 44.136 9.406 13.180 1.00 42.38 427 ASN A C 1
ATOM 3398 O O . ASN A 1 427 ? 45.300 9.653 12.870 1.00 42.38 427 ASN A O 1
ATOM 3402 N N . THR A 1 428 ? 43.225 10.373 13.261 1.00 42.97 428 THR A N 1
ATOM 3403 C CA . THR A 1 428 ? 43.593 11.790 13.289 1.00 42.97 428 THR A CA 1
ATOM 3404 C C . THR A 1 428 ? 43.772 12.206 14.745 1.00 42.97 428 THR A C 1
ATOM 3406 O O . THR A 1 428 ? 42.790 12.384 15.463 1.00 42.97 428 THR A O 1
ATOM 3409 N N . GLY A 1 429 ? 45.026 12.336 15.190 1.00 41.75 429 GLY A N 1
ATOM 3410 C CA . GLY A 1 429 ? 45.363 12.961 16.472 1.00 41.75 429 GLY A CA 1
ATOM 3411 C C . GLY A 1 429 ? 44.754 14.369 16.612 1.00 41.75 429 GLY A C 1
ATOM 3412 O O . GLY A 1 429 ? 44.223 14.912 15.641 1.00 41.75 429 GLY A O 1
ATOM 3413 N N . PRO A 1 430 ? 44.807 14.984 17.806 1.00 38.53 430 PRO A N 1
ATOM 3414 C CA . PRO A 1 430 ? 44.136 16.253 18.055 1.00 38.53 430 PRO A CA 1
ATOM 3415 C C . PRO A 1 430 ? 44.714 17.337 17.138 1.00 38.53 430 PRO A C 1
ATOM 3417 O O . PRO A 1 430 ? 45.852 17.768 17.309 1.00 38.53 430 PRO A O 1
ATOM 3420 N N . THR A 1 431 ? 43.937 17.796 16.158 1.00 35.31 431 THR A N 1
ATOM 3421 C CA . THR A 1 431 ? 44.246 19.017 15.407 1.00 35.31 431 THR A CA 1
ATOM 3422 C C . THR A 1 431 ? 44.121 20.221 16.349 1.00 35.31 431 THR A C 1
ATOM 3424 O O . THR A 1 431 ? 43.036 20.435 16.900 1.00 35.31 431 THR A O 1
ATOM 3427 N N . PRO A 1 432 ? 45.183 21.021 16.554 1.00 41.50 432 PRO A N 1
ATOM 3428 C CA . PRO A 1 432 ? 45.193 22.095 17.534 1.00 41.50 432 PRO A CA 1
ATOM 3429 C C . PRO A 1 432 ? 44.792 23.414 16.872 1.00 41.50 432 PRO A C 1
ATOM 3431 O O . PRO A 1 432 ? 45.656 24.201 16.524 1.00 41.50 432 PRO A O 1
ATOM 3434 N N . TYR A 1 433 ? 43.502 23.695 16.698 1.00 36.84 433 TYR A N 1
ATOM 3435 C CA . TYR A 1 433 ? 43.067 25.051 16.337 1.00 36.84 433 TYR A CA 1
ATOM 3436 C C . TYR A 1 433 ? 41.698 25.365 16.930 1.00 36.84 433 TYR A C 1
ATOM 3438 O O . TYR A 1 433 ? 40.671 25.054 16.340 1.00 36.84 433 TYR A O 1
ATOM 3446 N N . LEU A 1 434 ? 41.714 25.988 18.111 1.00 34.69 434 LEU A N 1
ATOM 3447 C CA . LEU A 1 434 ? 40.784 27.044 18.533 1.00 34.69 434 LEU A CA 1
ATOM 3448 C C . LEU A 1 434 ? 41.265 27.606 19.879 1.00 34.69 434 LEU A C 1
ATOM 3450 O O . LEU A 1 434 ? 40.722 27.334 20.946 1.00 34.69 434 LEU A O 1
ATOM 3454 N N . SER A 1 435 ? 42.322 28.418 19.813 1.00 36.31 435 SER A N 1
ATOM 3455 C CA . SER A 1 435 ? 42.598 29.428 20.828 1.00 36.31 435 SER A CA 1
ATOM 3456 C C . SER A 1 435 ? 41.528 30.519 20.713 1.00 36.31 435 SER A C 1
ATOM 3458 O O . SER A 1 435 ? 41.652 31.439 19.906 1.00 36.31 435 SER A O 1
ATOM 3460 N N . ALA A 1 436 ? 40.462 30.415 21.501 1.00 36.06 436 ALA A N 1
ATOM 3461 C CA . ALA A 1 436 ? 39.550 31.525 21.740 1.00 36.06 436 ALA A CA 1
ATOM 3462 C C . ALA A 1 436 ? 39.737 31.997 23.183 1.00 36.06 436 ALA A C 1
ATOM 3464 O O . ALA A 1 436 ? 39.291 31.365 24.138 1.00 36.06 436 ALA A O 1
ATOM 3465 N N . SER A 1 437 ? 40.461 33.108 23.289 1.00 39.09 437 SER A N 1
ATOM 3466 C CA . SER A 1 437 ? 40.595 33.976 24.453 1.00 39.09 437 SER A CA 1
ATOM 3467 C C . SER A 1 437 ? 39.279 34.127 25.227 1.00 39.09 437 SER A C 1
ATOM 3469 O O . SER A 1 437 ? 38.266 34.545 24.665 1.00 39.09 437 SER A O 1
ATOM 3471 N N . LYS A 1 438 ? 39.322 33.850 26.532 1.00 34.16 438 LYS A N 1
ATOM 3472 C CA . LYS A 1 438 ? 38.445 34.473 27.524 1.00 34.16 438 LYS A CA 1
ATOM 3473 C C . LYS A 1 438 ? 39.322 35.019 28.647 1.00 34.16 438 LYS A C 1
ATOM 3475 O O . LYS A 1 438 ? 39.837 34.256 29.461 1.00 34.16 438 LYS A O 1
ATOM 3480 N N . LYS A 1 439 ? 39.520 36.336 28.619 1.00 37.69 439 LYS A N 1
ATOM 3481 C CA . LYS A 1 439 ? 39.511 37.145 29.838 1.00 37.69 439 LYS A CA 1
ATOM 3482 C C . LYS A 1 439 ? 38.062 37.406 30.221 1.00 37.69 439 LYS A C 1
ATOM 3484 O O . LYS A 1 439 ? 37.235 37.484 29.282 1.00 37.69 439 LYS A O 1
#

InterPro domains:
  IPR007642 RNA polymerase Rpb2, domain 2 [PF04561] (1-95)
  IPR007646 RNA polymerase Rpb2, domain 4 [PF04566] (218-279)
  IPR007647 RNA polymerase Rpb2, domain 5 [PF04567] (318-388)
  IPR015712 DNA-directed RNA polymerase, subunit 2 [PTHR20856] (188-415)
  IPR037033 DNA-directed RNA polymerase, subunit 2, hybrid-binding domain superfamily [G3DSA:2.40.270.10] (394-423)
  IPR037034 RNA polymerase Rpb2, domain 2 superfamily [G3DSA:3.90.1110.10] (1-85)

Radius of gyration: 30.0 Å; chains: 1; bounding box: 81×66×83 Å

Foldseek 3Di:
DCVVVVVVCVVPDDPLSVQQVQLCVDPDHPDDSVVSNVVSVQCLQCVQPVVQHNDPPCSLLSVVVVVVVVVVVVCVVVVVDDDDDPVQCLPPFDDAPVNLVVVLQVVLVVVLVVQLVVQVVVCVVVVHDDDSVVSRDPCSNVVSVVVCQVQQFRDDPVPSVPTDHDNHDDQQPLDPLSNVVRDDDDFDDDVVVVVVCVVVDFDASVPDDPVQVQFAFEEEQNHGGGTDRCVVVVVVVVLVCQQQVVDPLQWAWAADPPNSYIYIYRDHRFDWDKWFFDDQLDTPDDPQLVVLQVVQARDFDPDPPDPGPPRGGPGRDDVVCSNNNRIGIHTSNNVVVAAEAADNVLSVQLVCCVVPVDRPDDDDDPPDDDDDPPSNPDRGHTTYHPHPLVVDRSLLNPDPPSVVDDVVVSVVSSVVSSVVCVVVVVPDDDDDDDPDDDD

Organism: NCBI:txid27350

pLDDT: mean 81.2, std 14.15, range [34.16, 96.19]

Sequence (439 aa):
MLKPCLEDSFPIQEQEVALDFIGRRGTATGLSREKRLKYAEEILQKEMLPHISMSEGQGGKKAYFFGYMIHRLLLAALNRRDLDDRDHFGKKRLDLAGPLLAGLKRMLFRKLTKDVYRHLQKCVETQKPSNFNAAVKSNTITNGLKYSLATGNWGDQKKAMQARAGVSQVSNRYTFASTLSHLRRFGSPSAPIFKFLEEWGMESLDKFSSDMSNGTKVFVNGVWQGVHRAPAGLLDTIKRLRRCGDIEPEVSVMRDVRERELRVFTDGGRVCRPLFIVKNQELLLKQEHIGWLSNGYISANKDPDGPIQEDEGQPFGWSQLVAKGIVEYLDAEEEETVMICMTSEELKQSREFQETGQVPKETFDPAAHLKGNTSMYSHTWTHCEIHPAMILGICASIIPFPDHNQSPRNTYQSVKLKIIDLARAVNTGPTPYLSASKK

=== Feature glossary ===
Key to the feature types in this record:

pLDDT. pLDDT is the predicted lDDT-Cα score: AlphaFold's confidence that the local environment of each residue (all inter-atomic distances within 15 Å) is correctly placed. It is a per-residue number between 0 and 100, with higher meaning more reliable.

Radius of gyration, Cα contacts, bounding box. The geometric summary reports three shape descriptors. Rg (radius of gyration) measures how spread out the Cα atoms are about their centre of mass; compact globular proteins have small Rg, elongated or unfolded ones large. Cα contacts (<8 Å, |i−j|>4) count long-range residue pairs in spatial proximity — high for tightly packed folds, near zero for rods or random coil. The bounding-box extents give the protein's footprint along x, y, z in Å.

Backbone torsions (φ/ψ). Backbone dihedral angles. Every residue except chain termini has a φ (preceding-C → N → Cα → C) and a ψ (N → Cα → C → next-N). They are reported in degrees following the IUPAC sign convention. Secondary structure is essentially a statement about which (φ, ψ) basin each residue occupies.

Contact-map, Ramachandran, and PAE plots. Plot images: a contact map (which residues are close in 3D, as an N×N binary image), a Ramachandran scatter (backbone torsion angles, revealing secondary-structure composition at a glance), and — for AlphaFold structures — a PAE heatmap (pairwise prediction confidence).

Predicted aligned error. Predicted Aligned Error (PAE) is an AlphaFold confidence matrix: entry (i, j) is the expected error in the position of residue j, in ångströms, when the prediction is superimposed on the true structure at residue i. Low PAE within a block of residues means that block is internally rigid and well-predicted; high PAE between two blocks means their relative placement is uncertain even if each block individually is confident.

Secondary structure (3-state, P-SEA). Three-state secondary structure (P-SEA) collapses the eight DSSP classes into helix (a), strand (b), and coil (c). P-SEA assigns these from Cα geometry alone — distances and angles — without requiring backbone oxygens, so it works on any Cα trace.

Solvent-accessible surface area. Solvent-accessible surface area (SASA) is the area in Å² traced out by the centre of a 1.4 Å probe sphere (a water molecule) rolled over the protein's van der Waals surface (Shrake–Rupley / Lee–Richards construction). Buried residues have near-zero SASA; fully exposed residues can exceed 200 Å². The total SASA scales roughly with the number of surface residues.

Foldseek 3Di. The Foldseek 3Di string encodes local tertiary geometry as a 20-letter alphabet — one character per residue — derived from the relative positions of nearby Cα atoms. Unlike the amino-acid sequence, 3Di is a direct function of the 3D structure, so two proteins with the same fold have similar 3Di strings even at low sequence identity.

B-factor. For experimental (PDB) structures, the B-factor (temperature factor) quantifies the positional spread of each atom in the crystal — a combination of thermal vibration and static disorder — in units of Å². High B-factors mark flexible loops or poorly resolved regions; low B-factors mark the rigid, well-ordered core.

mmCIF coordinates. The mmCIF block holds the 3D Cartesian coordinates of each backbone atom (N, Cα, C, O) in ångströms. mmCIF is the PDB's canonical archive format — a tagged-loop text representation of the atomic model.

InterPro / GO / CATH / organism. Functional annotations link the protein to curated databases. InterPro entries identify conserved domains and families by matching the sequence against member-database signatures (Pfam, PROSITE, CDD, …). Gene Ontology (GO) terms describe molecular function, biological process, and cellular component in a controlled vocabulary. CATH places the structure in a hierarchical fold classification (Class/Architecture/Topology/Homologous-superfamily). The organism is the source species.

Rendered structure images. Structure images are PyMOL renders from six orthogonal camera directions. Cartoon representation draws helices as coils and strands as arrows; sticks shows the backbone as bonds; surface shows the solvent-excluded envelope. Rainbow coloring maps sequence position to hue (blue→red, N→C); chain coloring assigns a distinct color per polypeptide.

Sequence. This is the polypeptide sequence — one letter per residue, N-terminus first. Length ranges from a few dozen residues for small domains to over a thousand for large multi-domain proteins.

Secondary structure (8-state, DSSP). The SS8 string is DSSP's per-residue secondary-structure call. α-helix (H) means an i→i+4 H-bond ladder; β-strand (E) means the residue participates in a β-sheet; 3₁₀ (G) and π (I) are tighter and wider helices; T/S are turns/bends; '-' is loop.

Nearest PDB structures. Structural nearest neighbors (via Foldseek easy-search vs the PDB). Reported per hit: target PDB id, E-value, and alignment TM-score. A TM-score above ~0.5 is the conventional threshold for 'same fold'.